Protein AF-0000000068964255 (afdb_homodimer)

Foldseek 3Di:
DAPDPVVLVVLLQVLLVVLLVQCVVVVPLSLLVLLLVLLVLLCCVLVPVLVVVVVDPVDDDLNSLVVNLHVVLSNLSSSNSSLVNSVVVVVPDDDDDDQDPLNVLSVVLVVLSCCCNPPLSVLSVLVSLVVNLVVCVVVVDDDDPVRVVVSVVSVPDDRDDDDVVNVVSVVSNSVSSVSSSVSSNVSSPDDPD/DAPDPVVLVVLLQVLLVVLLVQCVVVVPLSLLVLLLVLLVLLCCVLVPVLVVVVVDPVDDDLNSLVVNLHVVLSNLSSSNSSLVNSVVVVVVDDDDDDQDPLNVLSVVLVVLSCCCNPPLSVLSVLVSLVVNLVVCVVVVDDDDPVRVVVSVVSVPDDRDDDDVVNVVSVVSNSVSSVSSSVSSNVSSPDDPD

Sequence (386 aa):
MALDVKTQLVIVSAWGGLSGLLLAILSKSALRHLACIWAGMIASISLLEAWVKFRAPFVRRHVAFDVGRFVFEALNRAECGVCASMWAYRAFLPRHGSVSTADTILACVTAVLLYQALLGGPVLQQRAEQIIAEELKSAQTALTAPESKALQAIQSRRPMPGPTSCRVHHGAYVVGELLKIALLVAYASGKSDMALDVKTQLVIVSAWGGLSGLLLAILSKSALRHLACIWAGMIASISLLEAWVKFRAPFVRRHVAFDVGRFVFEALNRAECGVCASMWAYRAFLPRHGSVSTADTILACVTAVLLYQALLGGPVLQQRAEQIIAEELKSAQTALTAPESKALQAIQSRRPMPGPTSCRVHHGAYVVGELLKIALLVAYASGKSD

Radius of gyration: 21.73 Å; Cα contacts (8 Å, |Δi|>4): 446; chains: 2; bounding box: 54×62×45 Å

Nearest PDB structures (foldseek):
  6rz4-assembly1_A  TM=4.093E-01  e=4.013E+00  Homo sapiens
  1xwm-assembly1_A-2  TM=2.611E-01  e=1.630E+00  Geobacillus stearothermophilus
  4o79-assembly1_A  TM=3.499E-01  e=4.412E+00  Arabidopsis thaliana
  6rz4-assembly1_A  TM=3.941E-01  e=5.313E+00  Homo sapiens
  4o79-assembly1_A  TM=3.499E-01  e=3.635E+00  Arabidopsis thaliana

Solvent-accessible surface area (backbone atoms only — not comparable to full-atom v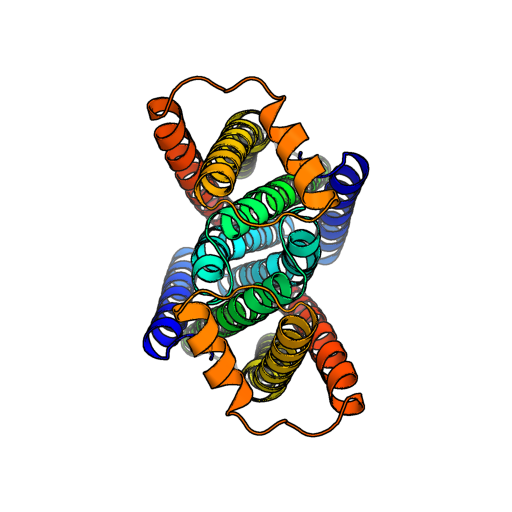alues): 20428 Å² total; per-residue (Å²): 133,74,79,52,68,70,58,45,52,49,39,21,49,50,36,17,49,54,41,44,52,47,41,66,70,33,62,76,64,22,69,32,40,50,29,21,19,52,30,15,28,48,45,40,43,69,73,40,41,64,64,42,41,70,68,24,74,72,51,49,70,49,39,47,43,43,30,44,50,45,38,53,50,51,49,48,33,30,49,50,12,38,50,51,30,51,52,55,54,54,68,73,47,86,76,82,80,71,88,44,71,60,54,52,44,53,51,50,44,49,50,51,49,48,43,35,65,71,46,45,44,55,54,52,43,52,50,42,47,49,52,30,54,53,47,51,64,72,61,70,62,91,67,52,70,69,37,47,53,50,50,51,56,50,67,71,46,82,81,73,82,69,70,74,60,48,59,53,44,53,50,50,47,52,50,45,54,54,47,40,37,52,43,24,51,50,49,42,54,50,76,83,124,132,74,79,53,67,71,59,45,50,50,39,21,49,50,35,18,48,53,42,43,52,47,41,66,70,34,64,75,64,23,69,31,39,49,30,21,19,51,31,15,28,49,44,39,42,69,72,40,43,64,63,40,41,70,68,24,76,71,50,49,70,50,38,47,44,43,30,43,49,44,38,52,50,50,48,48,34,30,47,50,12,38,52,50,30,51,52,56,55,55,70,71,46,87,77,80,79,72,86,46,73,61,54,52,42,53,50,50,43,48,51,50,50,48,45,36,63,71,46,47,43,55,53,52,45,52,49,44,46,50,52,29,53,53,48,52,63,70,61,70,62,90,66,53,72,69,36,47,52,52,50,50,56,49,67,72,49,81,82,73,83,66,70,72,60,46,59,53,44,51,49,49,46,53,50,45,53,53,46,39,36,52,44,25,52,48,50,42,54,50,77,83,123

Organism: Plasmodiophora brassicae (NCBI:txid37360)

pLDDT: mean 90.5, std 10.87, range [39.75, 98.88]

Secondary structure (DSSP, 8-state):
----HHHHHHHHHHHHHHHHHHHHHH-TTHHHHHHHHHHHHHHHIIIIIHHHGGG-TT--HHHHHHHHHHHHHHHHHHHHHHHHHHHHHHHHS---SSPPHHHHHHHHHHHHHHHIIIIIHHHHHHHHHHHHHHHHHHHT----HHHHHHHHHHHTSPPPSPTHHHHHHHHHHHHHHHHHHHHHHHHHHS---/----HHHHHHHHHHHHHHHHHHHHHH-TTHHHHHHHHHHHHHHHIIIIIHHHGGG-TT--HHHHHHHHHHHHHHHHHHHHHHHHHHHHHHHHS---SSPPHHHHHHHHHHHHHHHIIIIIHHHHHHHHHHHHHHHHHHHT----HHHHHHHHHHHTSPPPSPHHHHHHHHHHHHHHHHHHHHHHHHHHHS---

Structure (mmCIF, N/CA/C/O backbone):
data_AF-0000000068964255-model_v1
#
loop_
_entity.id
_entity.type
_entity.pdbx_description
1 polymer 'DUF4149 domain-containing protein'
#
loop_
_atom_site.group_PDB
_atom_site.id
_atom_site.type_symbol
_atom_site.label_atom_id
_atom_site.label_alt_id
_atom_site.label_comp_id
_atom_site.label_asym_id
_atom_site.label_entity_id
_atom_site.label_seq_id
_atom_site.pdbx_PDB_ins_code
_atom_site.Cartn_x
_atom_site.Cartn_y
_atom_site.Cartn_z
_atom_site.occupancy
_atom_site.B_iso_or_equiv
_atom_site.auth_seq_id
_atom_site.auth_comp_id
_atom_site.auth_asym_id
_atom_site.auth_atom_id
_atom_site.pdbx_PDB_model_num
ATOM 1 N N . MET A 1 1 ? -13.062 -17.594 -0.414 1 67.38 1 MET A N 1
ATOM 2 C CA . MET A 1 1 ? -12.672 -17.516 0.99 1 67.38 1 MET A CA 1
ATOM 3 C C . MET A 1 1 ? -11.992 -16.172 1.289 1 67.38 1 MET A C 1
ATOM 5 O O . MET A 1 1 ? -11.141 -15.727 0.523 1 67.38 1 MET A O 1
ATOM 9 N N . ALA A 1 2 ? -12.594 -15.422 2.119 1 76.88 2 ALA A N 1
ATOM 10 C CA . ALA A 1 2 ? -12.117 -14.164 2.688 1 76.88 2 ALA A CA 1
ATOM 11 C C . ALA A 1 2 ? -11.125 -14.414 3.818 1 76.88 2 ALA A C 1
ATOM 13 O O . ALA A 1 2 ? -10.859 -15.57 4.176 1 76.88 2 ALA A O 1
ATOM 14 N N . LEU A 1 3 ? -10.312 -13.344 4.203 1 88.19 3 LEU A N 1
ATOM 15 C CA . LEU A 1 3 ? -9.547 -13.438 5.441 1 88.19 3 LEU A CA 1
ATOM 16 C C . LEU A 1 3 ? -10.414 -13.969 6.578 1 88.19 3 LEU A C 1
ATOM 18 O O . LEU A 1 3 ? -11.586 -13.617 6.684 1 88.19 3 LEU A O 1
ATOM 22 N N . ASP A 1 4 ? -9.812 -14.883 7.352 1 91 4 ASP A N 1
ATOM 23 C CA . ASP A 1 4 ? -10.578 -15.406 8.477 1 91 4 ASP A CA 1
ATOM 24 C C . ASP A 1 4 ? -10.961 -14.289 9.445 1 91 4 ASP A C 1
ATOM 26 O O . ASP A 1 4 ? -10.266 -13.281 9.539 1 91 4 ASP A O 1
ATOM 30 N N . VAL A 1 5 ? -12.039 -14.523 10.188 1 91.69 5 VAL A N 1
ATOM 31 C CA . VAL A 1 5 ? -12.633 -13.5 11.039 1 91.69 5 VAL A CA 1
ATOM 32 C C . VAL A 1 5 ? -11.617 -13.039 12.078 1 91.69 5 VAL A C 1
ATOM 34 O O . VAL A 1 5 ? -11.547 -11.852 12.406 1 91.69 5 VAL A O 1
ATOM 37 N N . LYS A 1 6 ? -10.898 -13.984 12.648 1 94.06 6 LYS A N 1
ATOM 38 C CA . LYS A 1 6 ? -9.883 -13.625 13.641 1 94.06 6 LYS A CA 1
ATOM 39 C C . LYS A 1 6 ? -8.852 -12.664 13.055 1 94.06 6 LYS A C 1
ATOM 41 O O . LYS A 1 6 ? -8.508 -11.656 13.68 1 94.06 6 LYS A O 1
ATOM 46 N N . THR A 1 7 ? -8.352 -12.875 11.852 1 94.12 7 THR A N 1
ATOM 47 C CA . THR A 1 7 ? -7.379 -12.023 11.18 1 94.12 7 THR A CA 1
ATOM 48 C C . THR A 1 7 ? -7.977 -10.656 10.883 1 94.12 7 THR A C 1
ATOM 50 O O . THR A 1 7 ? -7.305 -9.633 11.031 1 94.12 7 THR A O 1
ATOM 53 N N . GLN A 1 8 ? -9.195 -10.641 10.5 1 95.25 8 GLN A N 1
ATOM 54 C CA . GLN A 1 8 ? -9.867 -9.375 10.219 1 95.25 8 GLN A CA 1
ATOM 55 C C . GLN A 1 8 ? -9.922 -8.492 11.461 1 95.25 8 GLN A C 1
ATOM 57 O O . GLN A 1 8 ? -9.625 -7.301 11.391 1 95.25 8 GLN A O 1
ATOM 62 N N . LEU A 1 9 ? -10.297 -9.133 12.539 1 95.44 9 LEU A N 1
ATOM 63 C CA . LEU A 1 9 ? -10.414 -8.391 13.789 1 95.44 9 LEU A CA 1
ATOM 64 C C . LEU A 1 9 ? -9.047 -7.895 14.258 1 95.44 9 LEU A C 1
ATOM 66 O O . LEU A 1 9 ? -8.938 -6.793 14.805 1 95.44 9 LEU A O 1
ATOM 70 N N . VAL A 1 10 ? -8.031 -8.68 14.031 1 96.12 10 VAL A N 1
ATOM 71 C CA . VAL A 1 10 ? -6.676 -8.281 14.391 1 96.12 10 VAL A CA 1
ATOM 72 C C . VAL A 1 10 ? -6.258 -7.062 13.57 1 96.12 10 VAL A C 1
ATOM 74 O O . VAL A 1 10 ? -5.672 -6.117 14.094 1 96.12 10 VAL A O 1
ATOM 77 N N . ILE A 1 11 ? -6.602 -7.043 12.297 1 97.69 11 ILE A N 1
ATOM 78 C CA . ILE A 1 11 ? -6.223 -5.934 11.43 1 97.69 11 ILE A CA 1
ATOM 79 C C . ILE A 1 11 ? -6.965 -4.668 11.859 1 97.69 11 ILE A C 1
ATOM 81 O O . ILE A 1 11 ? -6.355 -3.609 12.023 1 97.69 11 ILE A O 1
ATOM 85 N N . VAL A 1 12 ? -8.25 -4.809 12.109 1 97.75 12 VAL A N 1
ATOM 86 C CA . VAL A 1 12 ? -9.047 -3.652 12.516 1 97.75 12 VAL A CA 1
ATOM 87 C C . VAL A 1 12 ? -8.508 -3.092 13.828 1 97.75 12 VAL A C 1
ATOM 89 O O . VAL A 1 12 ? -8.289 -1.884 13.953 1 97.75 12 VAL A O 1
ATOM 92 N N . SER A 1 13 ? -8.211 -3.971 14.766 1 97.81 13 SER A N 1
ATOM 93 C CA . SER A 1 13 ? -7.773 -3.539 16.094 1 97.81 13 SER A CA 1
ATOM 94 C C . SER A 1 13 ? -6.359 -2.971 16.047 1 97.81 13 SER A C 1
ATOM 96 O O . SER A 1 13 ? -6.066 -1.972 16.703 1 97.81 13 SER A O 1
ATOM 98 N N . ALA A 1 14 ? -5.504 -3.555 15.289 1 97.94 14 ALA A N 1
ATOM 99 C CA . ALA A 1 14 ? -4.121 -3.092 15.195 1 97.94 14 ALA A CA 1
ATOM 100 C C . ALA A 1 14 ? -4.051 -1.705 14.562 1 97.94 14 ALA A C 1
ATOM 102 O O . ALA A 1 14 ? -3.367 -0.816 15.078 1 97.94 14 ALA A O 1
ATOM 103 N N . TRP A 1 15 ? -4.77 -1.53 13.523 1 98.25 15 TRP A N 1
ATOM 104 C CA . TRP A 1 15 ? -4.707 -0.258 12.805 1 98.25 15 TRP A CA 1
ATOM 105 C C . TRP A 1 15 ? -5.516 0.812 13.531 1 98.25 15 TRP A C 1
ATOM 107 O O . TRP A 1 15 ? -5.176 1.995 13.484 1 98.25 15 TRP A O 1
ATOM 117 N N . GLY A 1 16 ? -6.621 0.366 14.227 1 98.06 16 GLY A N 1
ATOM 118 C CA . GLY A 1 16 ? -7.289 1.288 15.133 1 98.06 16 GLY A CA 1
ATOM 119 C C . GLY A 1 16 ? -6.414 1.728 16.297 1 98.06 16 GLY A C 1
ATOM 120 O O . GLY A 1 16 ? -6.355 2.914 16.625 1 98.06 16 GLY A O 1
ATOM 121 N N . GLY A 1 17 ? -5.723 0.787 16.891 1 97.19 17 GLY A N 1
ATOM 122 C CA . GLY A 1 17 ? -4.828 1.083 18 1 97.19 17 GLY A CA 1
ATOM 123 C C . GLY A 1 17 ? -3.652 1.959 17.594 1 97.19 17 GLY A C 1
ATOM 124 O O . GLY A 1 17 ? -3.328 2.922 18.297 1 97.19 17 GLY A O 1
ATOM 125 N N . LEU A 1 18 ? -3.01 1.622 16.469 1 96.88 18 LEU A N 1
ATOM 126 C CA . LEU A 1 18 ? -1.908 2.43 15.961 1 96.88 18 LEU A CA 1
ATOM 127 C C . LEU A 1 18 ? -2.367 3.854 15.664 1 96.88 18 LEU A C 1
ATOM 129 O O . LEU A 1 18 ? -1.665 4.816 15.984 1 96.88 18 LEU A O 1
ATOM 133 N N . SER A 1 19 ? -3.531 3.963 15.086 1 97.44 19 SER A N 1
ATOM 134 C CA . SER A 1 19 ? -4.098 5.273 14.789 1 97.44 19 SER A CA 1
ATOM 135 C C . SER A 1 19 ? -4.402 6.047 16.062 1 97.44 19 SER A C 1
ATOM 137 O O . SER A 1 19 ? -4.145 7.25 16.156 1 97.44 19 SER A O 1
ATOM 139 N N . GLY A 1 20 ? -4.969 5.312 17.047 1 95.31 20 GLY A N 1
ATOM 140 C CA . GLY A 1 20 ? -5.203 5.941 18.344 1 95.31 20 GLY A CA 1
ATOM 141 C C . GLY A 1 20 ? -3.934 6.453 19 1 95.31 20 GLY A C 1
ATOM 142 O O . GLY A 1 20 ? -3.912 7.559 19.547 1 95.31 20 GLY A O 1
ATOM 143 N N . LEU A 1 21 ? -2.887 5.691 18.922 1 94.25 21 LEU A N 1
ATOM 144 C CA . LEU A 1 21 ? -1.593 6.102 19.469 1 94.25 21 LEU A CA 1
ATOM 145 C C . LEU A 1 21 ? -1.071 7.34 18.75 1 94.25 21 LEU A C 1
ATOM 147 O O . LEU A 1 21 ? -0.553 8.258 19.375 1 94.25 21 LEU A O 1
ATOM 151 N N . LEU A 1 22 ? -1.236 7.363 17.453 1 94.62 22 LEU A N 1
ATOM 152 C CA . LEU A 1 22 ? -0.788 8.5 16.656 1 94.62 22 LEU A CA 1
ATOM 153 C C . LEU A 1 22 ? -1.572 9.758 17 1 94.62 22 LEU A C 1
ATOM 155 O O . LEU A 1 22 ? -0.999 10.844 17.094 1 94.62 22 LEU A O 1
ATOM 159 N N . LEU A 1 23 ? -2.854 9.555 17.188 1 93.56 23 LEU A N 1
ATOM 160 C CA . LEU A 1 23 ? -3.688 10.695 17.547 1 93.56 23 LEU A CA 1
ATOM 161 C C . LEU A 1 23 ? -3.275 11.25 18.906 1 93.56 23 LEU A C 1
ATOM 163 O O . LEU A 1 23 ? -3.289 12.469 19.109 1 93.56 23 LEU A O 1
ATOM 167 N N . ALA A 1 24 ? -2.828 10.43 19.781 1 87.94 24 ALA A N 1
ATOM 168 C CA . ALA A 1 24 ? -2.404 10.852 21.109 1 87.94 24 ALA A CA 1
ATOM 169 C C . ALA A 1 24 ? -1.069 11.586 21.062 1 87.94 24 ALA A C 1
ATOM 171 O O . ALA A 1 24 ? -0.848 12.539 21.812 1 87.94 24 ALA A O 1
ATOM 172 N N . ILE A 1 25 ? -0.217 11.258 20.156 1 85.44 25 ILE A N 1
ATOM 173 C CA . ILE A 1 25 ? 1.127 11.82 20.078 1 85.44 25 ILE A CA 1
ATOM 174 C C . ILE A 1 25 ? 1.1 13.117 19.281 1 85.44 25 ILE A C 1
ATOM 176 O O . ILE A 1 25 ? 1.821 14.062 19.594 1 85.44 25 ILE A O 1
ATOM 180 N N . LEU A 1 26 ? 0.387 13.242 18.172 1 81.31 26 LEU A N 1
ATOM 181 C CA . LEU A 1 26 ? 0.382 14.375 17.266 1 81.31 26 LEU A CA 1
ATOM 182 C C . LEU A 1 26 ? -0.487 15.508 17.812 1 81.31 26 LEU A C 1
ATOM 184 O O . LEU A 1 26 ? -0.275 16.672 17.484 1 81.31 26 LEU A O 1
ATOM 188 N N . SER A 1 27 ? -1.224 15.484 18.859 1 70.06 27 SER A N 1
ATOM 189 C CA . SER A 1 27 ? -2.186 16.297 19.578 1 70.06 27 SER A CA 1
ATOM 190 C C . SER A 1 27 ? -2.67 17.484 18.734 1 70.06 27 SER A C 1
ATOM 192 O O . SER A 1 27 ? -3.873 17.641 18.516 1 70.06 27 SER A O 1
ATOM 194 N N . LYS A 1 28 ? -1.667 18.406 18.141 1 77 28 LYS A N 1
ATOM 195 C CA . LYS A 1 28 ? -2.094 19.516 17.297 1 77 28 LYS A CA 1
ATOM 196 C C . LYS A 1 28 ? -2.352 19.031 15.867 1 77 28 LYS A C 1
ATOM 198 O O . LYS A 1 28 ? -1.49 18.391 15.25 1 77 28 LYS A O 1
ATOM 203 N N . SER A 1 29 ? -3.482 19.125 15.266 1 87.75 29 SER A N 1
ATOM 204 C CA . SER A 1 29 ? -3.855 18.797 13.898 1 87.75 29 SER A CA 1
ATOM 205 C C . SER A 1 29 ? -3.848 17.281 13.672 1 87.75 29 SER A C 1
ATOM 207 O O . SER A 1 29 ? -3.574 16.828 12.562 1 87.75 29 SER A O 1
ATOM 209 N N . ALA A 1 30 ? -4 16.516 14.758 1 92.19 30 ALA A N 1
ATOM 210 C CA . ALA A 1 30 ? -3.852 15.055 14.742 1 92.19 30 ALA A CA 1
ATOM 211 C C . ALA A 1 30 ? -4.793 14.422 13.719 1 92.19 30 ALA A C 1
ATOM 213 O O . ALA A 1 30 ? -4.395 13.531 12.969 1 92.19 30 ALA A O 1
ATOM 214 N N . LEU A 1 31 ? -6.02 14.906 13.672 1 94.94 31 LEU A N 1
ATOM 215 C CA . LEU A 1 31 ? -6.996 14.32 12.766 1 94.94 31 LEU A CA 1
ATOM 216 C C . LEU A 1 31 ? -6.613 14.594 11.312 1 94.94 31 LEU A C 1
ATOM 218 O O . LEU A 1 31 ? -6.801 13.734 10.445 1 94.94 31 LEU A O 1
ATOM 222 N N . ARG A 1 32 ? -6.059 15.734 11.047 1 94.69 32 ARG A N 1
ATOM 223 C CA . ARG A 1 32 ? -5.625 16.062 9.695 1 94.69 32 ARG A CA 1
ATOM 224 C C . ARG A 1 32 ? -4.441 15.203 9.266 1 94.69 32 ARG A C 1
ATOM 226 O O . ARG A 1 32 ? -4.379 14.75 8.125 1 94.69 32 ARG A O 1
ATOM 233 N N . HIS A 1 33 ? -3.555 15 10.188 1 95.25 33 HIS A N 1
ATOM 234 C CA . HIS A 1 33 ? -2.412 14.133 9.906 1 95.25 33 HIS A CA 1
ATOM 235 C C . HIS A 1 33 ? -2.855 12.703 9.648 1 95.25 33 HIS A C 1
ATOM 237 O O . HIS A 1 33 ? -2.375 12.062 8.711 1 95.25 33 HIS A O 1
ATOM 243 N N . LEU A 1 34 ? -3.758 12.203 10.422 1 97.62 34 LEU A N 1
ATOM 244 C CA . LEU A 1 34 ? -4.234 10.836 10.242 1 97.62 34 LEU A CA 1
ATOM 245 C C . LEU A 1 34 ? -4.984 10.695 8.922 1 97.62 34 LEU A C 1
ATOM 247 O O . LEU A 1 34 ? -4.895 9.656 8.258 1 97.62 34 LEU A O 1
ATOM 251 N N . ALA A 1 35 ? -5.738 11.719 8.555 1 97.62 35 ALA A N 1
ATOM 252 C CA . ALA A 1 35 ? -6.402 11.719 7.254 1 97.62 35 ALA A CA 1
ATOM 253 C C . ALA A 1 35 ? -5.391 11.578 6.117 1 97.62 35 ALA A C 1
ATOM 255 O O . ALA A 1 35 ? -5.629 10.852 5.148 1 97.62 35 ALA A O 1
ATOM 256 N N . CYS A 1 36 ? -4.293 12.258 6.234 1 97.31 36 CYS A N 1
ATOM 257 C CA . CYS A 1 36 ? -3.25 12.18 5.215 1 97.31 36 CYS A CA 1
ATOM 258 C C . CYS A 1 36 ? -2.607 10.797 5.195 1 97.31 36 CYS A C 1
ATOM 260 O O . CYS A 1 36 ? -2.316 10.258 4.125 1 97.31 36 CYS A O 1
ATOM 262 N N . ILE A 1 37 ? -2.377 10.219 6.34 1 98.56 37 ILE A N 1
ATOM 263 C CA . ILE A 1 37 ? -1.836 8.867 6.418 1 98.56 37 ILE A CA 1
ATOM 264 C C . ILE A 1 37 ? -2.793 7.887 5.742 1 98.56 37 ILE A C 1
ATOM 266 O O . ILE A 1 37 ? -2.367 7.043 4.949 1 98.56 37 ILE A O 1
ATOM 270 N N . TRP A 1 38 ? -4.059 8.055 6.074 1 98.88 38 TRP A N 1
ATOM 271 C CA . TRP A 1 38 ? -5.098 7.227 5.465 1 98.88 38 TRP A CA 1
ATOM 272 C C . TRP A 1 38 ? -5.086 7.371 3.945 1 98.88 38 TRP A C 1
ATOM 274 O O . TRP A 1 38 ? -5.148 6.375 3.223 1 98.88 38 TRP A O 1
ATOM 284 N N . ALA A 1 39 ? -4.973 8.57 3.416 1 98.75 39 ALA A N 1
ATOM 285 C CA . ALA A 1 39 ? -4.902 8.805 1.978 1 98.75 39 ALA A CA 1
ATOM 286 C C . ALA A 1 39 ? -3.695 8.102 1.362 1 98.75 39 ALA A C 1
ATOM 288 O O . ALA A 1 39 ? -3.789 7.539 0.27 1 98.75 39 ALA A O 1
ATOM 289 N N . GLY A 1 40 ? -2.568 8.156 2.066 1 98.81 40 GLY A N 1
ATOM 290 C CA . GLY A 1 40 ? -1.377 7.473 1.587 1 98.81 40 GLY A CA 1
ATOM 291 C C . GLY A 1 40 ? -1.544 5.965 1.511 1 98.81 40 GLY A C 1
ATOM 292 O O . GLY A 1 40 ? -1.025 5.324 0.595 1 98.81 40 GLY A O 1
ATOM 293 N N . MET A 1 41 ? -2.246 5.406 2.492 1 98.88 41 MET A N 1
ATOM 294 C CA . MET A 1 41 ? -2.52 3.973 2.49 1 98.88 41 MET A CA 1
ATOM 295 C C . MET A 1 41 ? -3.295 3.568 1.241 1 98.88 41 MET A C 1
ATOM 297 O O . MET A 1 41 ? -2.922 2.613 0.557 1 98.88 41 MET A O 1
ATOM 301 N N . ILE A 1 42 ? -4.309 4.375 0.956 1 98.88 42 ILE A N 1
ATOM 302 C CA . ILE A 1 42 ? -5.152 4.078 -0.198 1 98.88 42 ILE A CA 1
ATOM 303 C C . ILE A 1 42 ? -4.34 4.23 -1.482 1 98.88 42 ILE A C 1
ATOM 305 O O . ILE A 1 42 ? -4.363 3.348 -2.346 1 98.88 42 ILE A O 1
ATOM 309 N N . ALA A 1 43 ? -3.609 5.289 -1.606 1 98.69 43 ALA A N 1
ATOM 310 C CA . ALA A 1 43 ? -2.881 5.602 -2.832 1 98.69 43 ALA A CA 1
ATOM 311 C C . ALA A 1 43 ? -1.837 4.527 -3.137 1 98.69 43 ALA A C 1
ATOM 313 O O . ALA A 1 43 ? -1.687 4.105 -4.285 1 98.69 43 ALA A O 1
ATOM 314 N N . SER A 1 44 ? -1.116 4.066 -2.119 1 98.62 44 SER A N 1
ATOM 315 C CA . SER A 1 44 ? -0.017 3.139 -2.359 1 98.62 44 SER A CA 1
ATOM 316 C C . SER A 1 44 ? -0.534 1.754 -2.732 1 98.62 44 SER A C 1
ATOM 318 O O . SER A 1 44 ? 0.136 1.008 -3.451 1 98.62 44 SER A O 1
ATOM 320 N N . ILE A 1 45 ? -1.701 1.412 -2.232 1 98.56 45 ILE A N 1
ATOM 321 C CA . ILE A 1 45 ? -2.262 0.113 -2.588 1 98.56 45 ILE A CA 1
ATOM 322 C C . ILE A 1 45 ? -3.035 0.226 -3.9 1 98.56 45 ILE A C 1
ATOM 324 O O . ILE A 1 45 ? -2.713 -0.453 -4.879 1 98.56 45 ILE A O 1
ATOM 328 N N . SER A 1 46 ? -3.939 1.182 -4.043 1 98.12 46 SER A N 1
ATOM 329 C CA . SER A 1 46 ? -4.867 1.264 -5.164 1 98.12 46 SER A CA 1
ATOM 330 C C . SER A 1 46 ? -4.188 1.853 -6.398 1 98.12 46 SER A C 1
ATOM 332 O O . SER A 1 46 ? -4.562 1.534 -7.531 1 98.12 46 SER A O 1
ATOM 334 N N .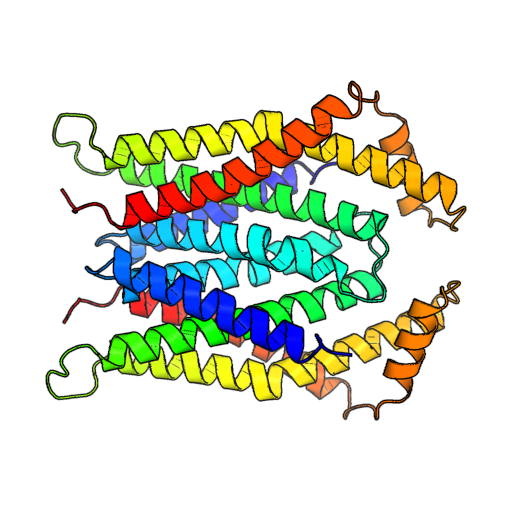 LEU A 1 47 ? -3.191 2.705 -6.215 1 97.81 47 LEU A N 1
ATOM 335 C CA . LEU A 1 47 ? -2.607 3.387 -7.367 1 97.81 47 LEU A CA 1
ATOM 336 C C . LEU A 1 47 ? -1.211 2.852 -7.664 1 97.81 47 LEU A C 1
ATOM 338 O O . LEU A 1 47 ? -0.585 3.252 -8.648 1 97.81 47 LEU A O 1
ATOM 342 N N . LEU A 1 48 ? -0.674 2.039 -6.867 1 98.12 48 LEU A N 1
ATOM 343 C CA . LEU A 1 48 ? 0.68 1.549 -7.098 1 98.12 48 LEU A CA 1
ATOM 344 C C . LEU A 1 48 ? 0.715 0.024 -7.086 1 98.12 48 LEU A C 1
ATOM 346 O O . LEU A 1 48 ? 0.863 -0.605 -8.133 1 98.12 48 LEU A O 1
ATOM 350 N N . GLU A 1 49 ? 0.422 -0.586 -5.922 1 98.31 49 GLU A N 1
ATOM 351 C CA . GLU A 1 49 ? 0.488 -2.035 -5.766 1 98.31 49 GLU A CA 1
ATOM 352 C C . GLU A 1 49 ? -0.443 -2.738 -6.75 1 98.31 49 GLU A C 1
ATOM 354 O O . GLU A 1 49 ? -0.079 -3.764 -7.332 1 98.31 49 GLU A O 1
ATOM 359 N N . ALA A 1 50 ? -1.597 -2.193 -7.047 1 97.31 50 ALA A N 1
ATOM 360 C CA . ALA A 1 50 ? -2.674 -2.834 -7.793 1 97.31 50 ALA A CA 1
ATOM 361 C C . ALA A 1 50 ? -2.232 -3.164 -9.219 1 97.31 50 ALA A C 1
ATOM 363 O O . ALA A 1 50 ? -2.617 -4.199 -9.766 1 97.31 50 ALA A O 1
ATOM 364 N N . TRP A 1 51 ? -1.454 -2.287 -9.805 1 95.69 51 TRP A N 1
ATOM 365 C CA . TRP A 1 51 ? -1.061 -2.602 -11.172 1 95.69 51 TRP A CA 1
ATOM 366 C C . TRP A 1 51 ? 0.354 -3.17 -11.211 1 95.69 51 TRP A C 1
ATOM 368 O O . TRP A 1 51 ? 0.688 -3.955 -12.102 1 95.69 51 TRP A O 1
ATOM 378 N N . VAL A 1 52 ? 1.192 -2.963 -10.234 1 97.31 52 VAL A N 1
ATOM 379 C CA . VAL A 1 52 ? 2.594 -3.373 -10.242 1 97.31 52 VAL A CA 1
ATOM 380 C C . VAL A 1 52 ? 2.691 -4.887 -10.07 1 97.31 52 VAL A C 1
ATOM 382 O O . VAL A 1 52 ? 3.574 -5.527 -10.641 1 97.31 52 VAL A O 1
ATOM 385 N N . LYS A 1 53 ? 1.852 -5.465 -9.273 1 95.69 53 LYS A N 1
ATOM 386 C CA . LYS A 1 53 ? 1.927 -6.902 -9.008 1 95.69 53 LYS A CA 1
ATOM 387 C C . LYS A 1 53 ? 1.765 -7.703 -10.297 1 95.69 53 LYS A C 1
ATOM 389 O O . LYS A 1 53 ? 2.219 -8.844 -10.391 1 95.69 53 LYS A O 1
ATOM 394 N N . PHE A 1 54 ? 1.1 -7.129 -11.344 1 95.38 54 PHE A N 1
ATOM 395 C CA . PHE A 1 54 ? 0.891 -7.812 -12.617 1 95.38 54 PHE A CA 1
ATOM 396 C C . PHE A 1 54 ? 2.152 -7.762 -13.469 1 95.38 54 PHE A C 1
ATOM 398 O O . PHE A 1 54 ? 2.236 -8.438 -14.5 1 95.38 54 PHE A O 1
ATOM 405 N N . ARG A 1 55 ? 3.158 -7.051 -13.039 1 94.38 55 ARG A N 1
ATOM 406 C CA . ARG A 1 55 ? 4.387 -6.91 -13.812 1 94.38 55 ARG A CA 1
ATOM 407 C C . ARG A 1 55 ? 5.402 -7.977 -13.422 1 94.38 55 ARG A C 1
ATOM 409 O O . ARG A 1 55 ? 6.426 -8.141 -14.094 1 94.38 55 ARG A O 1
ATOM 416 N N . ALA A 1 56 ? 5.16 -8.719 -12.359 1 95.12 56 ALA A N 1
ATOM 417 C CA . ALA A 1 56 ? 6.059 -9.797 -11.938 1 95.12 56 ALA A CA 1
ATOM 418 C C . ALA A 1 56 ? 5.996 -10.977 -12.906 1 95.12 56 ALA A C 1
ATOM 420 O O . ALA A 1 56 ? 4.914 -11.484 -13.211 1 95.12 56 ALA A O 1
ATOM 421 N N . PRO A 1 57 ? 7.086 -11.469 -13.383 1 94.75 57 PRO A N 1
ATOM 422 C CA . PRO A 1 57 ? 7.102 -12.414 -14.5 1 94.75 57 PRO A CA 1
ATOM 423 C C . PRO A 1 57 ? 6.559 -13.789 -14.117 1 94.75 57 PRO A C 1
ATOM 425 O O . PRO A 1 57 ? 6.141 -14.555 -14.992 1 94.75 57 PRO A O 1
ATOM 428 N N . PHE A 1 58 ? 6.555 -14.125 -12.867 1 94.12 58 PHE A N 1
ATOM 429 C CA . PHE A 1 58 ? 6.141 -15.469 -12.484 1 94.12 58 PHE A CA 1
ATOM 430 C C . PHE A 1 58 ? 4.715 -15.461 -11.945 1 94.12 58 PHE A C 1
ATOM 432 O O . PHE A 1 58 ? 4.23 -16.484 -11.438 1 94.12 58 PHE A O 1
ATOM 439 N N . VAL A 1 59 ? 4.078 -14.359 -12.016 1 94 59 VAL A N 1
ATOM 440 C CA . VAL A 1 59 ? 2.721 -14.25 -11.5 1 94 59 VAL A CA 1
ATOM 441 C C . VAL A 1 59 ? 1.717 -14.477 -12.625 1 94 59 VAL A C 1
ATOM 443 O O . VAL A 1 59 ? 1.672 -13.711 -13.586 1 94 59 VAL A O 1
ATOM 446 N N . ARG A 1 60 ? 0.932 -15.461 -12.469 1 92.38 60 ARG A N 1
ATOM 447 C CA . ARG A 1 60 ? -0.165 -15.695 -13.406 1 92.38 60 ARG A CA 1
ATOM 448 C C . ARG A 1 60 ? -1.387 -14.859 -13.039 1 92.38 60 ARG A C 1
ATOM 450 O O . ARG A 1 60 ? -1.535 -14.438 -11.891 1 92.38 60 ARG A O 1
ATOM 457 N N . ARG A 1 61 ? -2.225 -14.742 -13.969 1 92.88 61 ARG A N 1
ATOM 458 C CA . ARG A 1 61 ? -3.346 -13.82 -13.82 1 92.88 61 ARG A CA 1
ATOM 459 C C . ARG A 1 61 ? -4.242 -14.227 -12.656 1 92.88 61 ARG A C 1
ATOM 461 O O . ARG A 1 61 ? -4.648 -13.383 -11.852 1 92.88 61 ARG A O 1
ATOM 468 N N . HIS A 1 62 ? -4.605 -15.484 -12.516 1 93.25 62 HIS A N 1
ATOM 469 C CA . HIS A 1 62 ? -5.504 -15.906 -11.445 1 93.25 62 HIS A CA 1
ATOM 470 C C . HIS A 1 62 ? -4.867 -15.688 -10.078 1 93.25 62 HIS A C 1
ATOM 472 O O . HIS A 1 62 ? -5.57 -15.414 -9.102 1 93.25 62 HIS A O 1
ATOM 478 N N . VAL A 1 63 ? -3.516 -15.773 -10.047 1 94.69 63 VAL A N 1
ATOM 479 C CA . VAL A 1 63 ? -2.812 -15.562 -8.781 1 94.69 63 VAL A CA 1
ATOM 480 C C . VAL A 1 63 ? -2.814 -14.078 -8.43 1 94.69 63 VAL A C 1
ATOM 482 O O . VAL A 1 63 ? -3 -13.703 -7.27 1 94.69 63 VAL A O 1
ATOM 485 N N . ALA A 1 64 ? -2.617 -13.227 -9.43 1 96.19 64 ALA A N 1
ATOM 486 C CA . ALA A 1 64 ? -2.66 -11.781 -9.203 1 96.19 64 ALA A CA 1
ATOM 487 C C . ALA A 1 64 ? -4.02 -11.359 -8.648 1 96.19 64 ALA A C 1
ATOM 489 O O . ALA A 1 64 ? -4.094 -10.516 -7.75 1 96.19 64 ALA A O 1
ATOM 490 N N . PHE A 1 65 ? -5.027 -11.945 -9.195 1 95.12 65 PHE A N 1
ATOM 491 C CA . PHE A 1 65 ? -6.367 -11.656 -8.695 1 95.12 65 PHE A CA 1
ATOM 492 C C . PHE A 1 65 ? -6.543 -12.18 -7.281 1 95.12 65 PHE A C 1
ATOM 494 O O . PHE A 1 65 ? -7.195 -11.539 -6.449 1 95.12 65 PHE A O 1
ATOM 501 N N . ASP A 1 66 ? -6.008 -13.305 -7.043 1 96.31 66 ASP A N 1
ATOM 502 C CA . ASP A 1 66 ? -6.102 -13.891 -5.711 1 96.31 66 ASP A CA 1
ATOM 503 C C . ASP A 1 66 ? -5.398 -13.016 -4.676 1 96.31 66 ASP A C 1
ATOM 505 O O . ASP A 1 66 ? -5.969 -12.703 -3.629 1 96.31 66 ASP A O 1
ATOM 509 N N . VAL A 1 67 ? -4.223 -12.578 -4.977 1 96.69 67 VAL A N 1
ATOM 510 C CA . VAL A 1 67 ? -3.49 -11.68 -4.09 1 96.69 67 VAL A CA 1
ATOM 511 C C . VAL A 1 67 ? -4.285 -10.398 -3.891 1 96.69 67 VAL A C 1
ATOM 513 O O . VAL A 1 67 ? -4.426 -9.914 -2.764 1 96.69 67 VAL A O 1
ATOM 516 N N . GLY A 1 68 ? -4.84 -9.906 -4.941 1 96.56 68 GLY A N 1
ATOM 517 C CA . GLY A 1 68 ? -5.574 -8.656 -4.898 1 96.56 68 GLY A CA 1
ATOM 518 C C . GLY A 1 68 ? -6.766 -8.695 -3.961 1 96.56 68 GLY A C 1
ATOM 519 O O . GLY A 1 68 ? -6.988 -7.758 -3.189 1 96.56 68 GLY A O 1
ATOM 520 N N . ARG A 1 69 ? -7.496 -9.703 -4.062 1 95.81 69 ARG A N 1
ATOM 521 C CA . ARG A 1 69 ? -8.711 -9.711 -3.252 1 95.81 69 ARG A CA 1
ATOM 522 C C . ARG A 1 69 ? -8.383 -9.758 -1.765 1 95.81 69 ARG A C 1
ATOM 524 O O . ARG A 1 69 ? -9.078 -9.164 -0.946 1 95.81 69 ARG A O 1
ATOM 531 N N . PHE A 1 70 ? -7.301 -10.383 -1.388 1 97.19 70 PHE A N 1
ATOM 532 C CA . PHE A 1 70 ? -6.906 -10.414 0.015 1 97.19 70 PHE A CA 1
ATOM 533 C C . PHE A 1 70 ? -6.324 -9.07 0.448 1 97.19 70 PHE A C 1
ATOM 535 O O . PHE A 1 70 ? -6.625 -8.586 1.54 1 97.19 70 PHE A O 1
ATOM 542 N N . VAL A 1 71 ? -5.52 -8.508 -0.419 1 97.81 71 VAL A N 1
ATOM 543 C CA . VAL A 1 71 ? -4.871 -7.246 -0.086 1 97.81 71 VAL A CA 1
ATOM 544 C C . VAL A 1 71 ? -5.918 -6.145 0.039 1 97.81 71 VAL A C 1
ATOM 546 O O . VAL A 1 71 ? -5.887 -5.352 0.984 1 97.81 71 VAL A O 1
ATOM 549 N N . PHE A 1 72 ? -6.863 -6.102 -0.811 1 97.56 72 PHE A N 1
ATOM 550 C CA . PHE A 1 72 ? -7.875 -5.055 -0.755 1 97.56 72 PHE A CA 1
ATOM 551 C C . PHE A 1 72 ? -8.828 -5.281 0.416 1 97.56 72 PHE A C 1
ATOM 553 O O . PHE A 1 72 ? -9.312 -4.324 1.018 1 97.56 72 PHE A O 1
ATOM 560 N N . GLU A 1 73 ? -9.117 -6.504 0.682 1 97.12 73 GLU A N 1
ATOM 561 C CA . GLU A 1 73 ? -9.898 -6.773 1.882 1 97.12 73 GLU A CA 1
ATOM 562 C C . GLU A 1 73 ? -9.164 -6.309 3.137 1 97.12 73 GLU A C 1
ATOM 564 O O . GLU A 1 73 ? -9.766 -5.688 4.02 1 97.12 73 GLU A O 1
ATOM 569 N N . ALA A 1 74 ? -7.914 -6.641 3.219 1 97.94 74 ALA A N 1
ATOM 570 C CA . ALA A 1 74 ? -7.105 -6.215 4.355 1 97.94 74 ALA A CA 1
ATOM 571 C C . ALA A 1 74 ? -7.059 -4.691 4.457 1 97.94 74 ALA A C 1
ATOM 573 O O . ALA A 1 74 ? -7.152 -4.133 5.555 1 97.94 74 ALA A O 1
ATOM 574 N N . LEU A 1 75 ? -6.922 -4.039 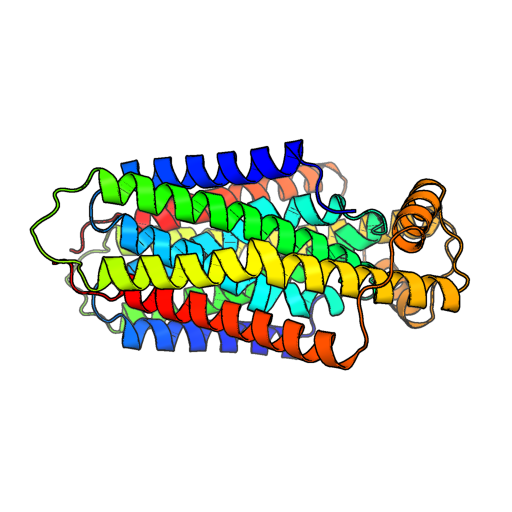3.326 1 98.38 75 LEU A N 1
ATOM 575 C CA . LEU A 1 75 ? -6.93 -2.58 3.33 1 98.38 75 LEU A CA 1
ATOM 576 C C . LEU A 1 75 ? -8.25 -2.045 3.881 1 98.38 75 LEU A C 1
ATOM 578 O O . LEU A 1 75 ? -8.25 -1.139 4.719 1 98.38 75 LEU A O 1
ATOM 582 N N . ASN A 1 76 ? -9.305 -2.637 3.41 1 98 76 ASN A N 1
ATOM 583 C CA . ASN A 1 76 ? -10.617 -2.201 3.879 1 98 76 ASN A CA 1
ATOM 584 C C . ASN A 1 76 ? -10.742 -2.346 5.395 1 98 76 ASN A C 1
ATOM 586 O O . ASN A 1 76 ? -11.266 -1.451 6.062 1 98 76 ASN A O 1
ATOM 590 N N . ARG A 1 77 ? -10.273 -3.404 5.914 1 98.19 77 ARG A N 1
ATOM 591 C CA . ARG A 1 77 ? -10.336 -3.615 7.355 1 98.19 77 ARG A CA 1
ATOM 592 C C . ARG A 1 77 ? -9.438 -2.625 8.094 1 98.19 77 ARG A C 1
ATOM 594 O O . ARG A 1 77 ? -9.82 -2.084 9.133 1 98.19 77 ARG A O 1
ATOM 601 N N . ALA A 1 78 ? -8.25 -2.418 7.586 1 98.69 78 ALA A N 1
ATOM 602 C CA . ALA A 1 78 ? -7.363 -1.415 8.172 1 98.69 78 ALA A CA 1
ATOM 603 C C . ALA A 1 78 ? -8.023 -0.038 8.172 1 98.69 78 ALA A C 1
ATOM 605 O O . ALA A 1 78 ? -7.961 0.684 9.172 1 98.69 78 ALA A O 1
ATOM 606 N N . GLU A 1 79 ? -8.648 0.282 7.047 1 98.88 79 GLU A N 1
ATOM 607 C CA . GLU A 1 79 ? -9.336 1.564 6.926 1 98.88 79 GLU A CA 1
ATOM 608 C C . GLU A 1 79 ? -10.453 1.692 7.965 1 98.88 79 GLU A C 1
ATOM 610 O O . GLU A 1 79 ? -10.688 2.777 8.5 1 98.88 79 GLU A O 1
ATOM 615 N N . CYS A 1 80 ? -11.172 0.625 8.211 1 98.62 80 CYS A N 1
ATOM 616 C CA . CYS A 1 80 ? -12.211 0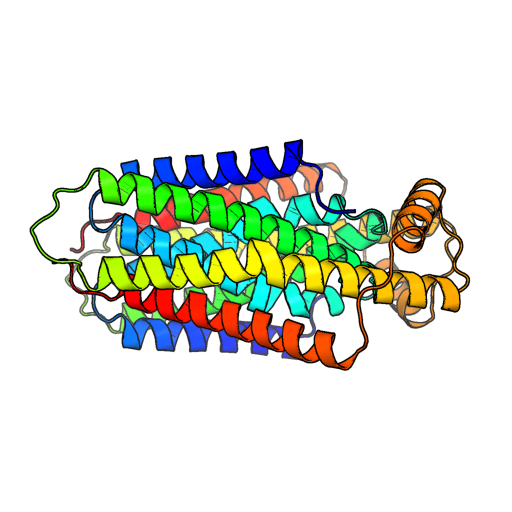.646 9.234 1 98.62 80 CYS A CA 1
ATOM 617 C C . CYS A 1 80 ? -11.633 0.99 10.602 1 98.62 80 CYS A C 1
ATOM 619 O O . CYS A 1 80 ? -12.219 1.762 11.359 1 98.62 80 CYS A O 1
ATOM 621 N N . GLY A 1 81 ? -10.477 0.389 10.922 1 98.69 81 GLY A N 1
ATOM 622 C CA . GLY A 1 81 ? -9.812 0.723 12.18 1 98.69 81 GLY A CA 1
ATOM 623 C C . GLY A 1 81 ? -9.414 2.184 12.266 1 98.69 81 GLY A C 1
ATOM 624 O O . GLY A 1 81 ? -9.641 2.828 13.297 1 98.69 81 GLY A O 1
ATOM 625 N N . VAL A 1 82 ? -8.852 2.695 11.203 1 98.81 82 VAL A N 1
ATOM 626 C CA . VAL A 1 82 ? -8.43 4.09 11.156 1 98.81 82 VAL A CA 1
ATOM 627 C C . VAL A 1 82 ? -9.641 5.008 11.289 1 98.81 82 VAL A C 1
ATOM 629 O O . VAL A 1 82 ? -9.625 5.945 12.094 1 98.81 82 VAL A O 1
ATOM 632 N N . CYS A 1 83 ? -10.672 4.688 10.523 1 98.75 83 CYS A N 1
ATOM 633 C CA . CYS A 1 83 ? -11.898 5.48 10.547 1 98.75 83 CYS A CA 1
ATOM 634 C C . CYS A 1 83 ? -12.516 5.492 11.938 1 98.75 83 CYS A C 1
ATOM 636 O O . CYS A 1 83 ? -12.898 6.551 12.438 1 98.75 83 CYS A O 1
ATOM 638 N N . ALA A 1 84 ? -12.578 4.348 12.547 1 98.44 84 ALA A N 1
ATOM 639 C CA . ALA A 1 84 ? -13.141 4.242 13.891 1 98.44 84 ALA A CA 1
ATOM 640 C C . ALA A 1 84 ? -12.344 5.082 14.891 1 98.44 84 ALA A C 1
ATOM 642 O O . ALA A 1 84 ? -12.922 5.738 15.758 1 98.44 84 ALA A O 1
ATOM 643 N N . SER A 1 85 ? -11.086 5.059 14.773 1 98.06 85 SER A N 1
ATOM 644 C CA . SER A 1 85 ? -10.234 5.832 15.672 1 98.06 85 SER A CA 1
ATOM 645 C C . SER A 1 85 ? -10.453 7.332 15.484 1 98.06 85 SER A C 1
ATOM 647 O O . SER A 1 85 ? -10.438 8.094 16.453 1 98.06 85 SER A O 1
ATOM 649 N N . MET A 1 86 ? -10.617 7.77 14.242 1 97.75 86 MET A N 1
ATOM 650 C CA . MET A 1 86 ? -10.875 9.188 13.977 1 97.75 86 MET A CA 1
ATOM 651 C C . MET A 1 86 ? -12.188 9.625 14.617 1 97.75 86 MET A C 1
ATOM 653 O O . MET A 1 86 ? -12.25 10.68 15.25 1 97.75 86 MET A O 1
ATOM 657 N N . TRP A 1 87 ? -13.188 8.82 14.469 1 97.06 87 TRP A N 1
ATOM 658 C CA . TRP A 1 87 ? -14.477 9.156 15.062 1 97.06 87 TRP A CA 1
ATOM 659 C C . TRP A 1 87 ? -14.383 9.172 16.594 1 97.06 87 TRP A C 1
ATOM 661 O O . TRP A 1 87 ? -14.969 10.039 17.234 1 97.06 87 TRP A O 1
ATOM 671 N N . ALA A 1 88 ? -13.711 8.203 17.172 1 96.44 88 ALA A N 1
ATOM 672 C CA . ALA A 1 88 ? -13.539 8.148 18.625 1 96.44 88 ALA A CA 1
ATOM 673 C C . ALA A 1 88 ? -12.828 9.391 19.141 1 96.44 88 ALA A C 1
ATOM 675 O O . ALA A 1 88 ? -13.25 9.992 20.125 1 96.44 88 ALA A O 1
ATOM 676 N N . TYR A 1 89 ? -11.766 9.742 18.469 1 94.69 89 TYR A N 1
ATOM 677 C CA . TYR A 1 89 ? -11.023 10.938 18.859 1 94.69 89 TYR A CA 1
ATOM 678 C C . TYR A 1 89 ? -11.891 12.188 18.719 1 94.69 89 TYR A C 1
ATOM 680 O O . TYR A 1 89 ? -11.906 13.047 19.594 1 94.69 89 TYR A O 1
ATOM 688 N N . ARG A 1 90 ? -12.578 12.289 17.594 1 92.69 90 ARG A N 1
ATOM 689 C CA . ARG A 1 90 ? -13.453 13.43 17.328 1 92.69 90 ARG A CA 1
ATOM 690 C C . ARG A 1 90 ? -14.516 13.555 18.422 1 92.69 90 ARG A C 1
ATOM 692 O O . ARG A 1 90 ? -14.898 14.664 18.797 1 92.69 90 ARG A O 1
ATOM 699 N N . ALA A 1 91 ? -15.008 12.516 18.922 1 92.38 91 ALA A N 1
ATOM 700 C CA . ALA A 1 91 ? -16.047 12.5 19.953 1 92.38 91 ALA A CA 1
ATOM 701 C C . ALA A 1 91 ? -15.516 13.062 21.281 1 92.38 91 ALA A C 1
ATOM 703 O O . ALA A 1 91 ? -16.297 13.555 22.094 1 92.38 91 ALA A O 1
ATOM 704 N N . PHE A 1 92 ? -14.234 13.047 21.469 1 88.81 92 PHE A N 1
ATOM 705 C CA . PHE A 1 92 ? -13.641 13.523 22.719 1 88.81 92 PHE A CA 1
ATOM 706 C C . PHE A 1 92 ? -13.328 15.008 22.625 1 88.81 92 PHE A C 1
ATOM 708 O O . PHE A 1 92 ? -13.062 15.656 23.641 1 88.81 92 PHE A O 1
ATOM 715 N N . LEU A 1 93 ? -13.391 15.562 21.422 1 85.81 93 LEU A N 1
ATOM 716 C CA . LEU A 1 93 ? -13.102 16.984 21.234 1 85.81 93 LEU A CA 1
ATOM 717 C C . LEU A 1 93 ? -14.344 17.828 21.484 1 85.81 93 LEU A C 1
ATOM 719 O O . LEU A 1 93 ? -15.469 17.375 21.219 1 85.81 93 LEU A O 1
ATOM 723 N N . PRO A 1 94 ? -14.102 19.047 22.156 1 80.56 94 PRO A N 1
ATOM 724 C CA . PRO A 1 94 ? -15.242 19.922 22.438 1 80.56 94 PRO A CA 1
ATOM 725 C C . PRO A 1 94 ? -16.047 20.266 21.172 1 80.56 94 PRO A C 1
ATOM 727 O O . PRO A 1 94 ? -15.461 20.422 20.094 1 80.56 94 PRO A O 1
ATOM 730 N N . ARG A 1 95 ? -17.359 20.125 21.266 1 74.62 95 ARG A N 1
ATOM 731 C CA . ARG A 1 95 ? -18.25 20.453 20.156 1 74.62 95 ARG A CA 1
ATOM 732 C C . ARG A 1 95 ? -18.766 21.891 20.266 1 74.62 95 ARG A C 1
ATOM 734 O O . ARG A 1 95 ? -19.203 22.312 21.344 1 74.62 95 ARG A O 1
ATOM 741 N N . HIS A 1 96 ? -18.016 22.703 19.453 1 62.84 96 HIS A N 1
ATOM 742 C CA . HIS A 1 96 ? -18.594 24.047 19.469 1 62.84 96 HIS A CA 1
ATOM 743 C C . HIS A 1 96 ? -19.766 24.156 18.5 1 62.84 96 HIS A C 1
ATOM 745 O O . HIS A 1 96 ? -19.578 24.516 17.344 1 62.84 96 HIS A O 1
ATOM 751 N N . GLY A 1 97 ? -20.922 23.781 18.766 1 63.78 97 GLY A N 1
ATOM 752 C CA . GLY A 1 97 ? -22.172 24.062 18.094 1 63.78 97 GLY A CA 1
ATOM 753 C C . GLY A 1 97 ? -22.453 23.125 16.938 1 63.78 97 GLY A C 1
ATOM 754 O O . GLY A 1 97 ? -22.203 21.922 17.016 1 63.78 97 GLY A O 1
ATOM 755 N N . SER A 1 98 ? -22.625 23.781 15.57 1 71.31 98 SER A N 1
ATOM 756 C CA . SER A 1 98 ? -23.141 23.188 14.336 1 71.31 98 SER A CA 1
ATOM 757 C C . SER A 1 98 ? -22.141 22.234 13.719 1 71.31 98 SER A C 1
ATOM 759 O O . SER A 1 98 ? -20.953 22.266 14.055 1 71.31 98 SER A O 1
ATOM 761 N N . VAL A 1 99 ? -22.656 21.281 12.984 1 78.19 99 VAL A N 1
ATOM 762 C CA . VAL A 1 99 ? -21.875 20.312 12.219 1 78.19 99 VAL A CA 1
ATOM 763 C C . VAL A 1 99 ? -20.828 21.062 11.383 1 78.19 99 VAL A C 1
ATOM 765 O O . VAL A 1 99 ? -21.188 21.922 10.586 1 78.19 99 VAL A O 1
ATOM 768 N N . SER A 1 100 ? -19.656 20.766 11.617 1 87.44 100 SER A N 1
ATOM 769 C CA . SER A 1 100 ? -18.578 21.422 10.891 1 87.44 100 SER A CA 1
ATOM 770 C C . SER A 1 100 ? -18.359 20.781 9.523 1 87.44 100 SER A C 1
ATOM 772 O O . SER A 1 100 ? -18.844 19.688 9.266 1 87.44 100 SER A O 1
ATOM 774 N N . THR A 1 101 ? -17.828 21.5 8.578 1 91.44 101 THR A N 1
ATOM 775 C CA . THR A 1 101 ? -17.422 20.969 7.277 1 91.44 101 THR A CA 1
ATOM 776 C C . THR A 1 101 ? -16.562 19.734 7.445 1 91.44 101 THR A C 1
ATOM 778 O O . THR A 1 101 ? -16.703 18.766 6.699 1 91.44 101 THR A O 1
ATOM 781 N N . ALA A 1 102 ? -15.695 19.734 8.445 1 92.5 102 ALA A N 1
ATOM 782 C CA . ALA A 1 102 ? -14.828 18.594 8.727 1 92.5 102 ALA A CA 1
ATOM 783 C C . ALA A 1 102 ? -15.656 17.375 9.102 1 92.5 102 ALA A C 1
ATOM 785 O O . ALA A 1 102 ? -15.367 16.266 8.648 1 92.5 102 ALA A O 1
ATOM 786 N N . ASP A 1 103 ? -16.641 17.562 9.859 1 94.44 103 ASP A N 1
ATOM 787 C CA . ASP A 1 103 ? -17.516 16.453 10.242 1 94.44 103 ASP A CA 1
ATOM 788 C C . ASP A 1 103 ? -18.25 15.891 9.039 1 94.44 103 ASP A C 1
ATOM 790 O O . ASP A 1 103 ? -18.422 14.672 8.922 1 94.44 103 ASP A O 1
ATOM 794 N N . THR A 1 104 ? -18.688 16.766 8.188 1 96.12 104 THR A N 1
ATOM 795 C CA . THR A 1 104 ? -19.391 16.344 6.988 1 96.12 104 THR A CA 1
ATOM 796 C C . THR A 1 104 ? -18.484 15.523 6.082 1 96.12 104 THR A C 1
ATOM 798 O O . THR A 1 104 ? -18.891 14.484 5.559 1 96.12 104 THR A O 1
ATOM 801 N N . ILE A 1 105 ? -17.297 15.93 5.891 1 97.75 105 ILE A N 1
ATOM 802 C CA . ILE A 1 105 ? -16.328 15.211 5.062 1 97.75 105 ILE A CA 1
ATOM 803 C C . ILE A 1 105 ? -16.047 13.836 5.668 1 97.75 105 ILE A C 1
ATOM 805 O O . ILE A 1 105 ? -16.031 12.828 4.957 1 97.75 105 ILE A O 1
ATOM 809 N N . LEU A 1 106 ? -15.812 13.836 6.984 1 97.62 106 LEU A N 1
ATOM 810 C CA . LEU A 1 106 ? -15.555 12.562 7.656 1 97.62 106 LEU A CA 1
ATOM 811 C C . LEU A 1 106 ? -16.734 11.609 7.492 1 97.62 106 LEU A C 1
ATOM 813 O O . LEU A 1 106 ? -16.531 10.414 7.281 1 97.62 106 LEU A O 1
ATOM 817 N N . ALA A 1 107 ? -17.953 12.141 7.551 1 98.19 107 ALA A N 1
ATOM 818 C CA . ALA A 1 107 ? -19.141 11.32 7.34 1 98.19 107 ALA A CA 1
ATOM 819 C C . ALA A 1 107 ? -19.188 10.781 5.914 1 98.19 107 ALA A C 1
ATOM 821 O O . ALA A 1 107 ? -19.562 9.625 5.691 1 98.19 107 ALA A O 1
ATOM 822 N N . CYS A 1 108 ? -18.844 11.57 4.969 1 98.56 108 CYS A N 1
ATOM 823 C CA . CYS A 1 108 ? -18.859 11.164 3.568 1 98.56 108 CYS A CA 1
ATOM 824 C C . CYS A 1 108 ? -17.844 10.055 3.301 1 98.56 108 CYS A C 1
ATOM 826 O O . CYS A 1 108 ? -18.172 9.055 2.666 1 98.56 108 CYS A O 1
ATOM 828 N N . VAL A 1 109 ? -16.609 10.273 3.801 1 98.75 109 VAL A N 1
ATOM 829 C CA . VAL A 1 109 ? -15.594 9.25 3.59 1 98.75 109 VAL A CA 1
ATOM 830 C C . VAL A 1 109 ? -16.016 7.953 4.277 1 98.75 109 VAL A C 1
ATOM 832 O O . VAL A 1 109 ? -15.781 6.863 3.754 1 98.75 109 VAL A O 1
ATOM 835 N N . THR A 1 110 ? -16.625 8.047 5.418 1 98.75 110 THR A N 1
ATOM 836 C CA . THR A 1 110 ? -17.141 6.875 6.129 1 98.75 110 THR A CA 1
ATOM 837 C C . THR A 1 110 ? -18.203 6.156 5.301 1 98.75 110 THR A C 1
ATOM 839 O O . THR A 1 110 ? -18.203 4.93 5.211 1 98.75 110 THR A O 1
ATOM 842 N N . ALA A 1 111 ? -19.062 6.93 4.688 1 98.69 111 ALA A N 1
ATOM 843 C CA . ALA A 1 111 ? -20.109 6.348 3.861 1 98.69 111 ALA A CA 1
ATOM 844 C C . ALA A 1 111 ? -19.516 5.578 2.684 1 98.69 111 ALA A C 1
ATOM 846 O O . ALA A 1 111 ? -19.969 4.477 2.363 1 98.69 111 ALA A O 1
ATOM 847 N N . VAL A 1 112 ? -18.531 6.152 2.031 1 98.62 112 VAL A N 1
ATOM 848 C CA . VAL A 1 112 ? -17.875 5.473 0.918 1 98.62 112 VAL A CA 1
ATOM 849 C C . VAL A 1 112 ? -17.219 4.191 1.412 1 98.62 112 VAL A C 1
ATOM 851 O O . VAL A 1 112 ? -17.344 3.137 0.781 1 98.62 112 VAL A O 1
ATOM 854 N N . LEU A 1 113 ? -16.531 4.27 2.543 1 98.62 113 LEU A N 1
ATOM 855 C CA . LEU A 1 113 ? -15.867 3.107 3.121 1 98.62 113 LEU A CA 1
ATOM 856 C C . LEU A 1 113 ? -16.875 2.014 3.449 1 98.62 113 LEU A C 1
ATOM 858 O O . LEU A 1 113 ? -16.641 0.839 3.154 1 98.62 113 LEU A O 1
ATOM 862 N N . LEU A 1 114 ? -18 2.375 4.016 1 97.5 114 LEU A N 1
ATOM 863 C CA . LEU A 1 114 ? -19.031 1.396 4.379 1 97.5 114 LEU A CA 1
ATOM 864 C C . LEU A 1 114 ? -19.625 0.744 3.137 1 97.5 114 LEU A C 1
ATOM 866 O O . LEU A 1 114 ? -19.875 -0.461 3.129 1 97.5 114 LEU A O 1
ATOM 870 N N . TYR A 1 115 ? -19.875 1.581 2.178 1 96.19 115 TYR A N 1
ATOM 871 C CA . TYR A 1 115 ? -20.328 1.005 0.919 1 96.19 115 TYR A CA 1
ATOM 872 C C . TYR A 1 115 ? -19.328 -0.02 0.392 1 96.19 115 TYR A C 1
ATOM 874 O O . TYR A 1 115 ? -19.719 -1.126 0.003 1 96.19 115 TYR A O 1
ATOM 882 N N . GLN A 1 116 ? -18.062 0.281 0.345 1 96.56 116 GLN A N 1
ATOM 883 C CA . GLN A 1 116 ? -17.031 -0.609 -0.181 1 96.56 116 GLN A CA 1
ATOM 884 C C . GLN A 1 116 ? -16.875 -1.851 0.692 1 96.56 116 GLN A C 1
ATOM 886 O O . GLN A 1 116 ? -16.719 -2.961 0.18 1 96.56 116 GLN A O 1
ATOM 891 N N . ALA A 1 117 ? -16.922 -1.699 1.983 1 95 117 ALA A N 1
ATOM 892 C CA . ALA A 1 117 ? -16.719 -2.805 2.914 1 95 117 ALA A CA 1
ATOM 893 C C . ALA A 1 117 ? -17.906 -3.756 2.918 1 95 117 ALA A C 1
ATOM 895 O O . ALA A 1 117 ? -17.75 -4.965 3.084 1 95 117 ALA A O 1
ATOM 896 N N . LEU A 1 118 ? -19.125 -3.293 2.676 1 93.81 118 LEU A N 1
ATOM 897 C CA . LEU A 1 118 ? -20.312 -4.098 2.893 1 93.81 118 LEU A CA 1
ATOM 898 C C . LEU A 1 118 ? -20.906 -4.566 1.566 1 93.81 118 LEU A C 1
ATOM 900 O O . LEU A 1 118 ? -21.594 -5.586 1.516 1 93.81 118 LEU A O 1
ATOM 904 N N . LEU A 1 119 ? -20.703 -3.832 0.53 1 92.25 119 LEU A N 1
ATOM 905 C CA . LEU A 1 119 ? -21.328 -4.172 -0.74 1 92.25 119 LEU A CA 1
ATOM 906 C C . LEU A 1 119 ? -20.281 -4.316 -1.844 1 92.25 119 LEU A C 1
ATOM 908 O O . LEU A 1 119 ? -20.047 -5.422 -2.34 1 92.25 119 LEU A O 1
ATOM 912 N N . GLY A 1 120 ? -19.562 -3.166 -2.084 1 90.69 120 GLY A N 1
ATOM 913 C CA . GLY A 1 120 ? -18.594 -3.178 -3.172 1 90.69 120 GLY A CA 1
ATOM 914 C C . GLY A 1 120 ? -17.547 -4.266 -3.031 1 90.69 120 GLY A C 1
ATOM 915 O O . GLY A 1 120 ? -17.312 -5.023 -3.973 1 90.69 120 GLY A O 1
ATOM 916 N N . GLY A 1 121 ? -16.938 -4.406 -1.872 1 91.62 121 GLY A N 1
ATOM 917 C CA . GLY A 1 121 ? -15.898 -5.387 -1.606 1 91.62 121 GLY A CA 1
ATOM 918 C C . GLY A 1 121 ? -16.344 -6.816 -1.834 1 91.62 121 GLY A C 1
ATOM 919 O O . GLY A 1 121 ? -15.758 -7.535 -2.646 1 91.62 121 GLY A O 1
ATOM 920 N N . PRO A 1 122 ? -17.375 -7.227 -1.218 1 90.5 122 PRO A N 1
ATOM 921 C CA . PRO A 1 122 ? -17.875 -8.594 -1.379 1 90.5 122 PRO A CA 1
ATOM 922 C C . PRO A 1 122 ? -18.219 -8.93 -2.826 1 90.5 122 PRO A C 1
ATOM 924 O O . PRO A 1 122 ? -17.984 -10.047 -3.285 1 90.5 122 PRO A O 1
ATOM 927 N N . VAL A 1 123 ? -18.797 -7.996 -3.531 1 89.31 123 VAL A N 1
ATOM 928 C CA . VAL A 1 123 ? -19.109 -8.219 -4.938 1 89.31 123 VAL A CA 1
ATOM 929 C C . VAL A 1 123 ? -17.828 -8.445 -5.734 1 89.31 123 VAL A C 1
ATOM 931 O O . VAL A 1 123 ? -17.766 -9.375 -6.547 1 89.31 123 VAL A O 1
ATOM 934 N N . LEU A 1 124 ? -16.844 -7.641 -5.504 1 90.94 124 LEU A N 1
ATOM 935 C CA . LEU A 1 124 ? -15.586 -7.773 -6.227 1 90.94 124 LEU A CA 1
ATOM 936 C C . LEU A 1 124 ? -14.859 -9.047 -5.812 1 90.94 124 LEU A C 1
ATOM 938 O O . LEU A 1 124 ? -14.172 -9.672 -6.629 1 90.94 124 LEU A O 1
ATOM 942 N N . GLN A 1 125 ? -15.031 -9.414 -4.574 1 91.75 125 GLN A N 1
ATOM 943 C CA . GLN A 1 125 ? -14.477 -10.68 -4.105 1 91.75 125 GLN A CA 1
ATOM 944 C C . GLN A 1 125 ? -15.062 -11.859 -4.875 1 91.75 125 GLN A C 1
ATOM 946 O O . GLN A 1 125 ? -14.328 -12.75 -5.305 1 91.75 125 GLN A O 1
ATOM 951 N N . GLN A 1 126 ? -16.25 -11.844 -5.035 1 89.94 126 GLN A N 1
ATOM 952 C CA . GLN A 1 126 ? -16.922 -12.914 -5.754 1 89.94 126 GLN A CA 1
ATOM 953 C C . GLN A 1 126 ? -16.516 -12.938 -7.223 1 89.94 126 GLN A C 1
ATOM 955 O O . GLN A 1 126 ? -16.312 -14.008 -7.797 1 89.94 126 GLN A O 1
ATOM 960 N N . ARG A 1 127 ? -16.406 -11.805 -7.742 1 88.94 127 ARG A N 1
ATOM 961 C CA . ARG A 1 127 ? -15.992 -11.734 -9.141 1 88.94 127 ARG A CA 1
ATOM 962 C C . ARG A 1 127 ? -14.578 -12.273 -9.312 1 88.94 127 ARG A C 1
ATOM 964 O O . ARG A 1 127 ? -14.297 -13.008 -10.258 1 88.94 127 ARG A O 1
ATOM 971 N N . ALA A 1 128 ? -13.727 -11.891 -8.453 1 92.19 128 ALA A N 1
ATOM 972 C CA . ALA A 1 128 ? -12.359 -12.406 -8.492 1 92.19 128 ALA A CA 1
ATOM 973 C C . ALA A 1 128 ? -12.344 -13.922 -8.391 1 92.19 128 ALA A C 1
ATOM 975 O O . ALA A 1 128 ? -11.602 -14.594 -9.109 1 92.19 128 ALA A O 1
ATOM 976 N N . GLU A 1 129 ? -13.172 -14.445 -7.586 1 92.81 129 GLU A N 1
ATOM 977 C CA . GLU A 1 129 ? -13.258 -15.891 -7.418 1 92.81 129 GLU A CA 1
ATOM 978 C C . GLU A 1 129 ? -13.727 -16.562 -8.703 1 92.81 129 GLU A C 1
ATOM 980 O O . GLU A 1 129 ? -13.227 -17.641 -9.07 1 92.81 129 GLU A O 1
ATOM 985 N N . GLN A 1 130 ? -14.617 -15.961 -9.352 1 89.62 130 GLN A N 1
ATOM 986 C CA . GLN A 1 130 ? -15.109 -16.5 -10.609 1 89.62 130 GLN A CA 1
ATOM 987 C C . GLN A 1 130 ? -14.008 -16.516 -11.672 1 89.62 130 GLN A C 1
ATOM 989 O O . GLN A 1 130 ? -13.852 -17.484 -12.398 1 89.62 130 GLN A O 1
ATOM 994 N N . ILE A 1 131 ? -13.312 -15.461 -11.766 1 89.69 131 ILE A N 1
ATOM 995 C CA . ILE A 1 131 ? -12.211 -15.367 -12.719 1 89.69 131 ILE A CA 1
ATOM 996 C C . ILE A 1 131 ? -11.164 -16.438 -12.414 1 89.69 131 ILE A C 1
ATOM 998 O O . ILE A 1 131 ? -10.664 -17.109 -13.32 1 89.69 131 ILE A O 1
ATOM 1002 N N . ILE A 1 132 ? -10.875 -16.625 -11.148 1 92.81 132 ILE A N 1
ATOM 1003 C CA . ILE A 1 132 ? -9.883 -17.594 -10.711 1 92.81 132 ILE A CA 1
ATOM 1004 C C . ILE A 1 132 ? -10.336 -19 -11.094 1 92.81 132 ILE A C 1
ATOM 1006 O O . ILE A 1 132 ? -9.578 -19.766 -11.688 1 92.81 132 ILE A O 1
ATOM 1010 N N . ALA A 1 133 ? -11.555 -19.297 -10.789 1 90.88 133 ALA A N 1
ATOM 1011 C CA . ALA A 1 133 ? -12.102 -20.625 -11.109 1 90.88 133 ALA A CA 1
ATOM 1012 C C . ALA A 1 133 ? -12.07 -20.875 -12.609 1 90.88 133 ALA A C 1
ATOM 1014 O O . ALA A 1 133 ? -11.688 -21.969 -13.047 1 90.88 133 ALA A O 1
ATOM 1015 N N . GLU A 1 134 ? -12.43 -19.875 -13.328 1 89.5 134 GLU A N 1
ATOM 1016 C CA . GLU A 1 134 ? -12.469 -20 -14.781 1 89.5 134 GLU A CA 1
ATOM 1017 C C . GLU A 1 134 ? -11.07 -20.203 -15.352 1 89.5 134 GLU A C 1
ATOM 1019 O O . GLU A 1 134 ? -10.867 -21.047 -16.234 1 89.5 134 GLU A O 1
ATOM 1024 N N . GLU A 1 135 ? -10.203 -19.547 -14.891 1 91 135 GLU A N 1
ATOM 1025 C CA . GLU A 1 135 ? -8.828 -19.641 -15.391 1 91 135 GLU A CA 1
ATOM 1026 C C . GLU A 1 135 ? -8.188 -20.969 -15 1 91 135 GLU A C 1
ATOM 1028 O O . GLU A 1 135 ? -7.445 -21.547 -15.789 1 91 135 GLU A O 1
ATOM 1033 N N . LEU A 1 136 ? -8.406 -21.406 -13.836 1 90.38 136 LEU A N 1
ATOM 1034 C CA . LEU A 1 136 ? -7.828 -22.672 -13.375 1 90.38 136 LEU A CA 1
ATOM 1035 C C . LEU A 1 136 ? -8.445 -23.859 -14.109 1 90.38 136 LEU A C 1
ATOM 1037 O O . LEU A 1 136 ? -7.777 -24.859 -14.344 1 90.38 136 LEU A O 1
ATOM 1041 N N . LYS A 1 137 ? -9.641 -23.734 -14.438 1 86.12 137 LYS A N 1
ATOM 1042 C CA . LYS A 1 137 ? -10.305 -24.766 -15.227 1 86.12 137 LYS A CA 1
ATOM 1043 C C . LYS A 1 137 ? -9.719 -24.859 -16.625 1 86.12 137 LYS A C 1
ATOM 1045 O O . LYS A 1 137 ? -9.492 -25.953 -17.141 1 86.12 137 LYS A O 1
ATOM 1050 N N . SER A 1 138 ? -9.43 -23.75 -17.188 1 86.38 138 SER A N 1
ATOM 1051 C CA . SER A 1 138 ? -8.93 -23.703 -18.547 1 86.38 138 SER A CA 1
ATOM 1052 C C . SER A 1 138 ? -7.469 -24.141 -18.625 1 86.38 138 SER A C 1
ATOM 1054 O O . SER A 1 138 ? -7.043 -24.734 -19.609 1 86.38 138 SER A O 1
ATOM 1056 N N . ALA A 1 139 ? -6.652 -23.812 -17.656 1 78.06 139 ALA A N 1
ATOM 1057 C CA . ALA A 1 139 ? -5.211 -24.031 -17.688 1 78.06 139 ALA A CA 1
ATOM 1058 C C . ALA A 1 139 ? -4.863 -25.469 -17.344 1 78.06 139 ALA A C 1
ATOM 1060 O O . ALA A 1 139 ? -3.77 -25.953 -17.656 1 78.06 139 ALA A O 1
ATOM 1061 N N . GLN A 1 140 ? -5.793 -26.312 -16.984 1 68.38 140 GLN A N 1
ATOM 1062 C CA . GLN A 1 140 ? -5.547 -27.703 -16.609 1 68.38 140 GLN A CA 1
ATOM 1063 C C . GLN A 1 140 ? -4.281 -27.844 -15.781 1 68.38 140 GLN A C 1
ATOM 1065 O O . GLN A 1 140 ? -3.469 -28.734 -16 1 68.38 140 GLN A O 1
ATOM 1070 N N . THR A 1 141 ? -3.951 -26.859 -14.984 1 71.5 141 THR A N 1
ATOM 1071 C CA . THR A 1 141 ? -2.734 -26.859 -14.18 1 71.5 141 THR A CA 1
ATOM 1072 C C . THR A 1 141 ? -2.883 -27.797 -12.977 1 71.5 141 THR A C 1
ATOM 1074 O O . THR A 1 141 ? -3.971 -27.906 -12.406 1 71.5 141 THR A O 1
ATOM 1077 N N . ALA A 1 142 ? -1.774 -28.484 -12.695 1 81.44 142 ALA A N 1
ATOM 1078 C CA . ALA A 1 142 ? -1.756 -29.328 -11.508 1 81.44 142 ALA A CA 1
ATOM 1079 C C . ALA A 1 142 ? -1.845 -28.484 -10.234 1 81.44 142 ALA A C 1
ATOM 1081 O O . ALA A 1 142 ? -1.096 -27.516 -10.07 1 81.44 142 ALA A O 1
ATOM 1082 N N . LEU A 1 143 ? -2.836 -28.797 -9.445 1 87.56 143 LEU A N 1
ATOM 1083 C CA . LEU A 1 143 ? -3.055 -28.078 -8.203 1 87.56 143 LEU A CA 1
ATOM 1084 C C . LEU A 1 143 ? -2.602 -28.906 -7 1 87.56 143 LEU A C 1
ATOM 1086 O O . LEU A 1 143 ? -2.729 -30.125 -7.004 1 87.56 143 LEU A O 1
ATOM 1090 N N . THR A 1 144 ? -2.004 -28.266 -6.074 1 87.75 144 THR A N 1
ATOM 1091 C CA . THR A 1 144 ? -1.708 -28.906 -4.793 1 87.75 144 THR A CA 1
ATOM 1092 C C . THR A 1 144 ? -2.99 -29.172 -4.016 1 87.75 144 THR A C 1
ATOM 1094 O O . THR A 1 144 ? -4.062 -28.703 -4.391 1 87.75 144 THR A O 1
ATOM 1097 N N . ALA A 1 145 ? -2.852 -29.922 -2.967 1 90.38 145 ALA A N 1
ATOM 1098 C CA . ALA A 1 145 ? -4.02 -30.281 -2.162 1 90.38 145 ALA A CA 1
ATOM 1099 C C . ALA A 1 145 ? -4.691 -29.031 -1.593 1 90.38 145 ALA A C 1
ATOM 1101 O O . ALA A 1 145 ? -5.906 -28.859 -1.716 1 90.38 145 ALA A O 1
ATOM 1102 N N . PRO A 1 146 ? -3.953 -28.094 -0.991 1 89.19 146 PRO A N 1
ATOM 1103 C CA . PRO A 1 146 ? -4.602 -26.891 -0.479 1 89.19 146 PRO A CA 1
ATOM 1104 C C . PRO A 1 146 ? -5.246 -26.062 -1.583 1 89.19 146 PRO A C 1
ATOM 1106 O O . PRO A 1 146 ? -6.309 -25.453 -1.373 1 89.19 146 PRO A O 1
ATOM 1109 N N . GLU A 1 147 ? -4.609 -26.016 -2.662 1 91.75 147 GLU A N 1
ATOM 1110 C CA . GLU A 1 147 ? -5.16 -25.281 -3.789 1 91.75 147 GLU A CA 1
ATOM 1111 C C . GLU A 1 147 ? -6.465 -25.891 -4.277 1 91.75 147 GLU A C 1
ATOM 1113 O O . GLU A 1 147 ? -7.41 -25.188 -4.613 1 91.75 147 GLU A O 1
ATOM 1118 N N . SER A 1 148 ? -6.488 -27.219 -4.379 1 92.5 148 SER A N 1
ATOM 1119 C CA . SER A 1 148 ? -7.688 -27.938 -4.797 1 92.5 148 SER A CA 1
ATOM 1120 C C . SER A 1 148 ? -8.844 -27.688 -3.84 1 92.5 148 SER A C 1
ATOM 1122 O O . SER A 1 148 ? -9.984 -27.469 -4.273 1 92.5 148 SER A O 1
ATOM 1124 N N . LYS A 1 149 ? -8.484 -27.719 -2.59 1 92.88 149 LYS A N 1
ATOM 1125 C CA . LYS A 1 149 ? -9.508 -27.453 -1.586 1 92.88 149 LYS A CA 1
ATOM 1126 C C . LYS A 1 149 ? -10.062 -26.031 -1.735 1 92.88 149 LYS A C 1
ATOM 1128 O O . LYS A 1 149 ? -11.273 -25.828 -1.633 1 92.88 149 LYS A O 1
ATOM 1133 N N . ALA A 1 150 ? -9.18 -25.109 -1.992 1 93.06 150 ALA A N 1
ATOM 1134 C CA . ALA A 1 150 ? -9.602 -23.719 -2.184 1 93.06 150 ALA A CA 1
ATOM 1135 C C . ALA A 1 150 ? -10.484 -23.594 -3.422 1 93.06 150 ALA A C 1
ATOM 1137 O O . ALA A 1 150 ? -11.477 -22.859 -3.402 1 93.06 150 ALA A O 1
ATOM 1138 N N . LEU A 1 151 ? -10.094 -24.219 -4.441 1 92.44 151 LEU A N 1
ATOM 1139 C CA . LEU A 1 151 ? -10.875 -24.172 -5.672 1 92.44 151 LEU A CA 1
ATOM 1140 C C . LEU A 1 151 ? -12.258 -24.766 -5.457 1 92.44 151 LEU A C 1
ATOM 1142 O O . LEU A 1 151 ? -13.258 -24.219 -5.934 1 92.44 151 LEU A O 1
ATOM 1146 N N . GLN A 1 152 ? -12.312 -25.875 -4.781 1 92.44 152 GLN A N 1
ATOM 1147 C CA . GLN A 1 152 ? -13.594 -26.516 -4.477 1 92.44 152 GLN A CA 1
ATOM 1148 C C . GLN A 1 152 ? -14.492 -25.578 -3.674 1 92.44 152 GLN A C 1
ATOM 1150 O O . GLN A 1 152 ? -15.695 -25.5 -3.926 1 92.44 152 GLN A O 1
ATOM 1155 N N . ALA A 1 153 ? -13.875 -24.891 -2.762 1 91.44 153 ALA A N 1
ATOM 1156 C CA . ALA A 1 153 ? -14.633 -23.953 -1.945 1 91.44 153 ALA A CA 1
ATOM 1157 C C . ALA A 1 153 ? -15.219 -22.844 -2.803 1 91.44 153 ALA A C 1
ATOM 1159 O O . ALA A 1 153 ? -16.359 -22.422 -2.592 1 91.44 153 ALA A O 1
ATOM 1160 N N . ILE A 1 154 ? -14.477 -22.391 -3.752 1 90.94 154 ILE A N 1
ATOM 1161 C CA . ILE A 1 154 ? -14.938 -21.328 -4.648 1 90.94 154 ILE A CA 1
ATOM 1162 C C . ILE A 1 154 ? -16.094 -21.844 -5.508 1 90.94 154 ILE A C 1
ATOM 1164 O O . ILE A 1 154 ? -17.109 -21.156 -5.68 1 90.94 154 ILE A O 1
ATOM 1168 N N . GLN A 1 155 ? -15.938 -22.969 -5.996 1 89.69 155 GLN A N 1
ATOM 1169 C CA . GLN A 1 155 ? -16.891 -23.531 -6.938 1 89.69 155 GLN A CA 1
ATOM 1170 C C . GLN A 1 155 ? -18.188 -23.922 -6.234 1 89.69 155 GLN A C 1
ATOM 1172 O O . GLN A 1 155 ? -19.25 -24.016 -6.871 1 89.69 155 GLN A O 1
ATOM 1177 N N . SER A 1 156 ? -18.109 -24.141 -4.973 1 88.56 156 SER A N 1
ATOM 1178 C CA . SER A 1 156 ? -19.297 -24.547 -4.223 1 88.56 156 SER A CA 1
ATOM 1179 C C . SER A 1 156 ? -20.172 -23.344 -3.893 1 88.56 156 SER A C 1
ATOM 1181 O O . SER A 1 156 ? -21.328 -23.5 -3.482 1 88.56 156 SER A O 1
ATOM 1183 N N . ARG A 1 157 ? -19.656 -22.219 -4.184 1 81.69 157 ARG A N 1
ATOM 1184 C CA . ARG A 1 157 ? -20.438 -21.016 -3.887 1 81.69 157 ARG A CA 1
ATOM 1185 C C . ARG A 1 157 ? -21.328 -20.641 -5.066 1 81.69 157 ARG A C 1
ATOM 1187 O O . ARG A 1 157 ? -20.938 -20.812 -6.223 1 81.69 157 ARG A O 1
ATOM 1194 N N . ARG A 1 158 ? -22.516 -20.141 -4.781 1 71.81 158 ARG A N 1
ATOM 1195 C CA . ARG A 1 158 ? -23.484 -19.719 -5.785 1 71.81 158 ARG A CA 1
ATOM 1196 C C . ARG A 1 158 ? -22.969 -18.516 -6.566 1 71.81 158 ARG A C 1
ATOM 1198 O O . ARG A 1 158 ? -22.5 -17.531 -5.98 1 71.81 158 ARG A O 1
ATOM 1205 N N . PRO A 1 159 ? -22.969 -18.688 -7.973 1 64.88 159 PRO A N 1
ATOM 1206 C CA . PRO A 1 159 ? -22.469 -17.562 -8.773 1 64.88 159 PRO A CA 1
ATOM 1207 C C . PRO A 1 159 ? -23.359 -16.328 -8.672 1 64.88 159 PRO A C 1
ATOM 1209 O O . PRO A 1 159 ? -24.594 -16.453 -8.539 1 64.88 159 PRO A O 1
ATOM 1212 N N . MET A 1 160 ? -22.766 -15.266 -8.344 1 61.34 160 MET A N 1
ATOM 1213 C CA . MET A 1 160 ? -23.562 -14.031 -8.336 1 61.34 160 MET A CA 1
ATOM 1214 C C . MET A 1 160 ? -23.984 -13.648 -9.75 1 61.34 160 MET A C 1
ATOM 1216 O O . MET A 1 160 ? -23.312 -14.008 -10.719 1 61.34 160 MET A O 1
ATOM 1220 N N . PRO A 1 161 ? -25.094 -12.82 -9.906 1 58.12 161 PRO A N 1
ATOM 1221 C CA . PRO A 1 161 ? -25.688 -12.477 -11.195 1 58.12 161 PRO A CA 1
ATOM 1222 C C . PRO A 1 161 ? -24.672 -11.922 -12.188 1 58.12 161 PRO A C 1
ATOM 1224 O O . PRO A 1 161 ? -23.594 -11.477 -11.789 1 58.12 161 PRO A O 1
ATOM 1227 N N . GLY A 1 162 ? -24.828 -11.773 -13.508 1 54.84 162 GLY A N 1
ATOM 1228 C CA . GLY A 1 162 ? -24.188 -11.602 -14.805 1 54.84 162 GLY A CA 1
ATOM 1229 C C . GLY A 1 162 ? -23.109 -10.539 -14.797 1 54.84 162 GLY A C 1
ATOM 1230 O O . GLY A 1 162 ? -22.953 -9.812 -13.812 1 54.84 162 GLY A O 1
ATOM 1231 N N . PRO A 1 163 ? -22.266 -10.531 -15.914 1 54.91 163 PRO A N 1
ATOM 1232 C CA . PRO A 1 163 ? -21.062 -9.75 -16.219 1 54.91 163 PRO A CA 1
ATOM 1233 C C . PRO A 1 163 ? -21.281 -8.25 -16.047 1 54.91 163 PRO A C 1
ATOM 1235 O O . PRO A 1 163 ? -20.344 -7.527 -15.672 1 54.91 163 PRO A O 1
ATOM 1238 N N . THR A 1 164 ? -22.359 -7.688 -16.562 1 56.72 164 THR A N 1
ATOM 1239 C CA . THR A 1 164 ? -22.578 -6.246 -16.641 1 56.72 164 THR A CA 1
ATOM 1240 C C . THR A 1 164 ? -22.469 -5.613 -15.258 1 56.72 164 THR A C 1
ATOM 1242 O O . THR A 1 164 ? -21.844 -4.559 -15.102 1 56.72 164 THR A O 1
ATOM 1245 N N . SER A 1 165 ? -22.812 -6.398 -14.305 1 65.44 165 SER A N 1
ATOM 1246 C CA . SER A 1 165 ? -22.891 -5.855 -12.953 1 65.44 165 SER A CA 1
ATOM 1247 C C 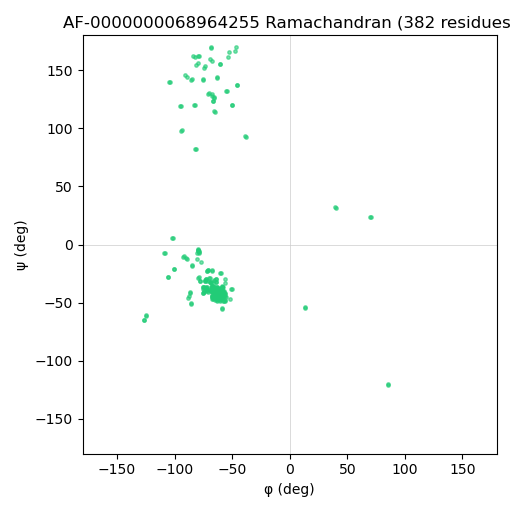. SER A 1 165 ? -21.5 -5.777 -12.312 1 65.44 165 SER A C 1
ATOM 1249 O O . SER A 1 165 ? -21.203 -4.832 -11.578 1 65.44 165 SER A O 1
ATOM 1251 N N . CYS A 1 166 ? -20.594 -6.445 -13.008 1 64.94 166 CYS A N 1
ATOM 1252 C CA . CYS A 1 166 ? -19.281 -6.523 -12.391 1 64.94 166 CYS A CA 1
ATOM 1253 C C . CYS A 1 166 ? -18.422 -5.332 -12.797 1 64.94 166 CYS A C 1
ATOM 1255 O O . CYS A 1 166 ? -17.75 -4.723 -11.953 1 64.94 166 CYS A O 1
ATOM 1257 N N . ARG A 1 167 ? -18.406 -5.008 -14.086 1 74.44 167 ARG A N 1
ATOM 1258 C CA . ARG A 1 167 ? -17.625 -3.877 -14.562 1 74.44 167 ARG A CA 1
ATOM 1259 C C . ARG A 1 167 ? -18.062 -2.58 -13.891 1 74.44 167 ARG A C 1
ATOM 1261 O O . ARG A 1 167 ? -17.219 -1.738 -13.555 1 74.44 167 ARG A O 1
ATOM 1268 N N . VAL A 1 168 ? -19.281 -2.549 -13.711 1 77.75 168 VAL A N 1
ATOM 1269 C CA . VAL A 1 168 ? -19.844 -1.352 -13.094 1 77.75 168 VAL A CA 1
ATOM 1270 C C . VAL A 1 168 ? -19.391 -1.272 -11.633 1 77.75 168 VAL A C 1
ATOM 1272 O O . VAL A 1 168 ? -19.016 -0.204 -11.156 1 77.75 168 VAL A O 1
ATOM 1275 N N . HIS A 1 169 ? -19.312 -2.389 -11.016 1 82.75 169 HIS A N 1
ATOM 1276 C CA . HIS A 1 169 ? -18.922 -2.398 -9.609 1 82.75 169 HIS A CA 1
ATOM 1277 C C . HIS A 1 169 ? -17.438 -2.145 -9.445 1 82.75 169 HIS A C 1
ATOM 1279 O O . HIS A 1 169 ? -17.016 -1.477 -8.492 1 82.75 169 HIS A O 1
ATOM 1285 N N . HIS A 1 170 ? -16.656 -2.682 -10.383 1 87.62 170 HIS A N 1
ATOM 1286 C CA . HIS A 1 170 ? -15.227 -2.412 -10.336 1 87.62 170 HIS A CA 1
ATOM 1287 C C . HIS A 1 170 ? -14.938 -0.927 -10.531 1 87.62 170 HIS A C 1
ATOM 1289 O O . HIS A 1 170 ? -14.156 -0.334 -9.781 1 87.62 170 HIS A O 1
ATOM 1295 N N . GLY A 1 171 ? -15.625 -0.401 -11.539 1 90.12 171 GLY A N 1
ATOM 1296 C CA . GLY A 1 171 ? -15.484 1.028 -11.766 1 90.12 171 GLY A CA 1
ATOM 1297 C C . GLY A 1 171 ? -15.922 1.867 -10.586 1 90.12 171 GLY A C 1
ATOM 1298 O O . GLY A 1 171 ? -15.258 2.84 -10.227 1 90.12 171 GLY A O 1
ATOM 1299 N N . ALA A 1 172 ? -17 1.488 -10.023 1 92 172 ALA A N 1
ATOM 1300 C CA . ALA A 1 172 ? -17.516 2.199 -8.852 1 92 172 ALA A CA 1
ATOM 1301 C C . ALA A 1 172 ? -16.531 2.109 -7.688 1 92 172 ALA A C 1
ATOM 1303 O O . ALA A 1 172 ? -16.359 3.076 -6.945 1 92 172 ALA A O 1
ATOM 1304 N N . TYR A 1 173 ? -15.961 1.001 -7.543 1 93.56 173 TYR A N 1
ATOM 1305 C CA . TYR A 1 173 ? -14.992 0.825 -6.473 1 93.56 173 TYR A CA 1
ATOM 1306 C C . TYR A 1 173 ? -13.773 1.721 -6.688 1 93.56 173 TYR A C 1
ATOM 1308 O O . TYR A 1 173 ? -13.305 2.371 -5.754 1 93.56 173 TYR A O 1
ATOM 1316 N N . VAL A 1 174 ? -13.281 1.759 -7.902 1 95.31 174 VAL A N 1
ATOM 1317 C CA . VAL A 1 174 ? -12.133 2.594 -8.234 1 95.31 174 VAL A CA 1
ATOM 1318 C C . VAL A 1 174 ? -12.477 4.062 -8 1 95.31 174 VAL A C 1
ATOM 1320 O O . VAL A 1 174 ? -11.68 4.805 -7.418 1 95.31 174 VAL A O 1
ATOM 1323 N N . VAL A 1 175 ? -13.609 4.438 -8.453 1 96.62 175 VAL A N 1
ATOM 1324 C CA . VAL A 1 175 ? -14.07 5.805 -8.227 1 96.62 175 VAL A CA 1
ATOM 1325 C C . VAL A 1 175 ? -14.148 6.082 -6.73 1 96.62 175 VAL A C 1
ATOM 1327 O O . VAL A 1 175 ? -13.789 7.172 -6.273 1 96.62 175 VAL A O 1
ATOM 1330 N N . GLY A 1 176 ? -14.648 5.133 -5.938 1 97.81 176 GLY A N 1
ATOM 1331 C CA . GLY A 1 176 ? -14.68 5.266 -4.488 1 97.81 176 GLY A CA 1
ATOM 1332 C C . GLY A 1 176 ? -13.312 5.5 -3.877 1 97.81 176 GLY A C 1
ATOM 1333 O O . GLY A 1 176 ? -13.172 6.309 -2.959 1 97.81 176 GLY A O 1
ATOM 1334 N N . GLU A 1 177 ? -12.344 4.77 -4.406 1 98.25 177 GLU A N 1
ATOM 1335 C CA . GLU A 1 177 ? -10.977 4.961 -3.92 1 98.25 177 GLU A CA 1
ATOM 1336 C C . GLU A 1 177 ? -10.492 6.383 -4.176 1 98.25 177 GLU A C 1
ATOM 1338 O O . GLU A 1 177 ? -9.93 7.023 -3.283 1 98.25 177 GLU A O 1
ATOM 1343 N N . LEU A 1 178 ? -10.711 6.883 -5.355 1 98.25 178 LEU A N 1
ATOM 1344 C CA . LEU A 1 178 ? -10.297 8.234 -5.719 1 98.25 178 LEU A CA 1
ATOM 1345 C C . LEU A 1 178 ? -11.062 9.273 -4.91 1 98.25 178 LEU A C 1
ATOM 1347 O O . LEU A 1 178 ? -10.492 10.281 -4.48 1 98.25 178 LEU A O 1
ATOM 1351 N N . LEU A 1 179 ? -12.289 8.992 -4.73 1 98.56 179 LEU A N 1
ATOM 1352 C CA . LEU A 1 179 ? -13.125 9.891 -3.943 1 98.56 179 LEU A CA 1
ATOM 1353 C C . LEU A 1 179 ? -12.648 9.945 -2.496 1 98.56 179 LEU A C 1
ATOM 1355 O O . LEU A 1 179 ? -12.578 11.023 -1.9 1 98.56 179 LEU A O 1
ATOM 1359 N N . LYS A 1 180 ? -12.328 8.836 -1.887 1 98.81 180 LYS A N 1
ATOM 1360 C CA . LYS A 1 180 ? -11.805 8.836 -0.523 1 98.81 180 LYS A CA 1
ATOM 1361 C C . LYS A 1 180 ? -10.516 9.648 -0.427 1 98.81 180 LYS A C 1
ATOM 1363 O O . LYS A 1 180 ? -10.352 10.445 0.501 1 98.81 180 LYS A O 1
ATOM 1368 N N . ILE A 1 181 ? -9.633 9.469 -1.389 1 98.62 181 ILE A N 1
ATOM 1369 C CA . ILE A 1 181 ? -8.383 10.219 -1.379 1 98.62 181 ILE A CA 1
ATOM 1370 C C . ILE A 1 181 ? -8.688 11.719 -1.436 1 98.62 181 ILE A C 1
ATOM 1372 O O . ILE A 1 181 ? -8.148 12.5 -0.646 1 98.62 181 ILE A O 1
ATOM 1376 N N . ALA A 1 182 ? -9.586 12.102 -2.334 1 98 182 ALA A N 1
ATOM 1377 C CA . ALA A 1 182 ? -9.938 13.508 -2.494 1 98 182 ALA A CA 1
ATOM 1378 C C . ALA A 1 182 ? -10.555 14.07 -1.213 1 98 182 ALA A C 1
ATOM 1380 O O . ALA A 1 182 ? -10.211 15.172 -0.788 1 98 182 ALA A O 1
ATOM 1381 N N . LEU A 1 183 ? -11.422 13.328 -0.615 1 98.31 183 LEU A N 1
ATOM 1382 C CA . LEU A 1 183 ? -12.086 13.758 0.61 1 98.31 183 LEU A CA 1
ATOM 1383 C C . LEU A 1 183 ? -11.094 13.875 1.758 1 98.31 183 LEU A C 1
ATOM 1385 O O . LEU A 1 183 ? -11.141 14.828 2.539 1 98.31 183 LEU A O 1
ATOM 1389 N N . LEU A 1 184 ? -10.203 12.938 1.833 1 98.12 184 LEU A N 1
ATOM 1390 C CA . LEU A 1 184 ? -9.219 12.945 2.91 1 98.12 184 LEU A CA 1
ATOM 1391 C C . LEU A 1 184 ? -8.25 14.109 2.758 1 98.12 184 LEU A C 1
ATOM 1393 O O . LEU A 1 184 ? -7.879 14.742 3.746 1 98.12 184 LEU A O 1
ATOM 1397 N N . VAL A 1 185 ? -7.887 14.398 1.52 1 96.56 185 VAL A N 1
ATOM 1398 C CA . VAL A 1 185 ? -7.031 15.555 1.259 1 96.56 185 VAL A CA 1
ATOM 1399 C C . VAL A 1 185 ? -7.785 16.844 1.583 1 96.56 185 VAL A C 1
ATOM 1401 O O . VAL A 1 185 ? -7.227 17.766 2.182 1 96.56 185 VAL A O 1
ATOM 1404 N N . ALA A 1 186 ? -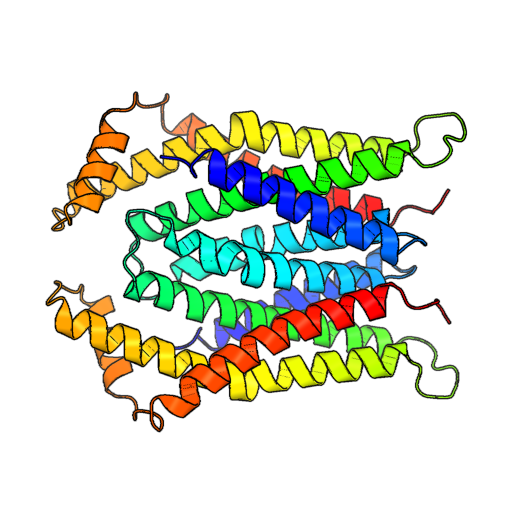9.062 16.891 1.248 1 95.56 186 ALA A N 1
ATOM 1405 C CA . ALA A 1 186 ? -9.891 18.047 1.597 1 95.56 186 ALA A CA 1
ATOM 1406 C C . ALA A 1 186 ? -10.008 18.203 3.111 1 95.56 186 ALA A C 1
ATOM 1408 O O . ALA A 1 186 ? -9.953 19.312 3.631 1 95.56 186 ALA A O 1
ATOM 1409 N N . TYR A 1 187 ? -10.203 17.109 3.854 1 95.12 187 TYR A N 1
ATOM 1410 C CA . TYR A 1 187 ? -10.266 17.125 5.309 1 95.12 187 TYR A CA 1
ATOM 1411 C C . TYR A 1 187 ? -8.992 17.734 5.902 1 95.12 187 TYR A C 1
ATOM 1413 O O . TYR A 1 187 ? -9.062 18.547 6.82 1 95.12 187 TYR A O 1
ATOM 1421 N N . ALA A 1 188 ? -7.871 17.281 5.324 1 94 188 ALA A N 1
ATOM 1422 C CA . ALA A 1 188 ? -6.574 17.719 5.832 1 94 188 ALA A CA 1
ATOM 1423 C C . ALA A 1 188 ? -6.34 19.203 5.535 1 94 188 ALA A C 1
ATOM 1425 O O . ALA A 1 188 ? -5.641 19.891 6.281 1 94 188 ALA A O 1
ATOM 1426 N N . SER A 1 189 ? -6.91 19.734 4.48 1 90 189 SER A N 1
ATOM 1427 C CA . SER A 1 189 ? -6.684 21.109 4.031 1 90 189 SER A CA 1
ATOM 1428 C C . SER A 1 189 ? -7.598 22.078 4.762 1 90 189 SER A C 1
ATOM 1430 O O . SER A 1 189 ? -7.422 23.297 4.656 1 90 189 SER A O 1
ATOM 1432 N N . GLY A 1 190 ? -8.633 21.547 5.34 1 81.5 190 GLY A N 1
ATOM 1433 C CA . GLY A 1 190 ? -9.602 22.438 5.973 1 81.5 190 GLY A CA 1
ATOM 1434 C C . GLY A 1 190 ? -9.023 23.219 7.133 1 81.5 190 GLY A C 1
ATOM 1435 O O . GLY A 1 190 ? -8.008 22.828 7.711 1 81.5 190 GLY A O 1
ATOM 1436 N N . LYS A 1 191 ? -9.516 24.594 7.285 1 61.88 191 LYS A N 1
ATOM 1437 C CA . LYS A 1 191 ? -9.109 25.531 8.328 1 61.88 191 LYS A CA 1
ATOM 1438 C C . LYS A 1 191 ? -9.547 25.047 9.711 1 61.88 191 LYS A C 1
ATOM 1440 O O . LYS A 1 191 ? -10.586 24.391 9.836 1 61.88 191 LYS A O 1
ATOM 1445 N N . SER A 1 192 ? -8.5 24.719 10.562 1 52.19 192 SER A N 1
ATOM 1446 C CA . SER A 1 192 ? -8.852 24.453 11.953 1 52.19 192 SER A CA 1
ATOM 1447 C C . SER A 1 192 ? -9.945 25.391 12.445 1 52.19 192 SER A C 1
ATOM 1449 O O . SER A 1 192 ? -9.836 26.609 12.297 1 52.19 192 SER A O 1
ATOM 1451 N N . ASP A 1 193 ? -11.156 25.062 12.367 1 39.81 193 ASP A N 1
ATOM 1452 C CA . ASP A 1 193 ? -12.016 25.922 13.172 1 39.81 193 ASP A CA 1
ATOM 1453 C C . ASP A 1 193 ? -11.508 26 14.609 1 39.81 193 ASP A C 1
ATOM 1455 O O . ASP A 1 193 ? -11 25.016 15.156 1 39.81 193 ASP A O 1
ATOM 1459 N N . MET B 1 1 ? 15.445 -9.57 -12.695 1 67.31 1 MET B N 1
ATOM 1460 C CA . MET B 1 1 ? 14.969 -8.469 -13.523 1 67.31 1 MET B CA 1
ATOM 1461 C C . MET B 1 1 ? 14.133 -7.496 -12.703 1 67.31 1 MET B C 1
ATOM 1463 O O . MET B 1 1 ? 13.273 -7.914 -11.922 1 67.31 1 MET B O 1
ATOM 1467 N N . ALA B 1 2 ? 14.594 -6.324 -12.602 1 76.38 2 ALA B N 1
ATOM 1468 C CA . ALA B 1 2 ? 13.953 -5.164 -11.992 1 76.38 2 ALA B CA 1
ATOM 1469 C C . ALA B 1 2 ? 12.93 -4.543 -12.945 1 76.38 2 ALA B C 1
ATOM 1471 O O . ALA B 1 2 ? 12.773 -4.996 -14.078 1 76.38 2 ALA B O 1
ATOM 1472 N N . LEU B 1 3 ? 11.984 -3.688 -12.391 1 87.62 3 LEU B N 1
ATOM 1473 C CA . LEU B 1 3 ? 11.164 -2.857 -13.273 1 87.62 3 LEU B CA 1
ATOM 1474 C C . LEU B 1 3 ? 12.023 -2.188 -14.344 1 87.62 3 LEU B C 1
ATOM 1476 O O . LEU B 1 3 ? 13.148 -1.763 -14.062 1 87.62 3 LEU B O 1
ATOM 1480 N N . ASP B 1 4 ? 11.484 -2.205 -15.562 1 90.69 4 ASP B N 1
ATOM 1481 C CA . ASP B 1 4 ? 12.242 -1.549 -16.625 1 90.69 4 ASP B CA 1
ATOM 1482 C C . ASP B 1 4 ? 12.445 -0.067 -16.312 1 90.69 4 ASP B C 1
ATOM 1484 O O . ASP B 1 4 ? 11.633 0.545 -15.617 1 90.69 4 ASP B O 1
ATOM 1488 N N . VAL B 1 5 ? 13.492 0.497 -16.891 1 91.25 5 VAL B N 1
ATOM 1489 C CA . VAL B 1 5 ? 13.922 1.854 -16.578 1 91.25 5 VAL B CA 1
ATOM 1490 C C . VAL B 1 5 ? 12.805 2.842 -16.906 1 91.25 5 VAL B C 1
ATOM 1492 O O . VAL B 1 5 ? 12.586 3.811 -16.172 1 91.25 5 VAL B O 1
ATOM 1495 N N . LYS B 1 6 ? 12.164 2.635 -18.047 1 93.69 6 LYS B N 1
ATOM 1496 C CA . LYS B 1 6 ? 11.07 3.521 -18.422 1 93.69 6 LYS B CA 1
ATOM 1497 C C . LYS B 1 6 ? 9.977 3.531 -17.375 1 93.69 6 LYS B C 1
ATOM 1499 O O . LYS B 1 6 ? 9.484 4.598 -16.984 1 93.69 6 LYS B O 1
ATOM 1504 N N . THR B 1 7 ? 9.562 2.402 -16.828 1 93.94 7 THR B N 1
ATOM 1505 C CA . THR B 1 7 ? 8.539 2.285 -15.805 1 93.94 7 THR B CA 1
ATOM 1506 C C . THR B 1 7 ? 8.992 2.949 -14.508 1 93.94 7 THR B C 1
ATOM 1508 O O . THR B 1 7 ? 8.203 3.613 -13.828 1 93.94 7 THR B O 1
ATOM 1511 N N . GLN B 1 8 ? 10.219 2.787 -14.195 1 95.06 8 GLN B N 1
ATOM 1512 C CA . GLN B 1 8 ? 10.758 3.408 -12.992 1 95.06 8 GLN B CA 1
ATOM 1513 C C . GLN B 1 8 ? 10.648 4.93 -13.062 1 95.06 8 GLN B C 1
ATOM 1515 O O . GLN B 1 8 ? 10.219 5.57 -12.102 1 95.06 8 GLN B O 1
ATOM 1520 N N . LEU B 1 9 ? 11.031 5.438 -14.211 1 95.25 9 LEU B N 1
ATOM 1521 C CA . LEU B 1 9 ? 11 6.883 -14.391 1 95.25 9 LEU B CA 1
ATOM 1522 C C . LEU B 1 9 ? 9.562 7.398 -14.367 1 95.25 9 LEU B C 1
ATOM 1524 O O . LEU B 1 9 ? 9.305 8.484 -13.844 1 95.25 9 LEU B O 1
ATOM 1528 N N . VAL B 1 10 ? 8.664 6.629 -14.898 1 96 10 VAL B N 1
ATOM 1529 C CA . VAL B 1 10 ? 7.258 7.008 -14.883 1 96 10 VAL B CA 1
ATOM 1530 C C . VAL B 1 10 ? 6.75 7.051 -13.445 1 96 10 VAL B C 1
ATOM 1532 O O . VAL B 1 10 ? 6.031 7.98 -13.062 1 96 10 VAL B O 1
ATOM 1535 N N . ILE B 1 11 ? 7.152 6.102 -12.625 1 97.56 11 ILE B N 1
ATOM 1536 C CA . ILE B 1 11 ? 6.699 6.055 -11.242 1 97.56 11 ILE B CA 1
ATOM 1537 C C . ILE B 1 11 ? 7.266 7.242 -10.469 1 97.56 11 ILE B C 1
ATOM 1539 O O . ILE B 1 11 ? 6.531 7.949 -9.773 1 97.56 11 ILE B O 1
ATOM 1543 N N . VAL B 1 12 ? 8.547 7.496 -10.664 1 97.69 12 VAL B N 1
ATOM 1544 C CA . VAL B 1 12 ? 9.18 8.609 -9.969 1 97.69 12 VAL B CA 1
ATOM 1545 C C . VAL B 1 12 ? 8.516 9.922 -10.367 1 97.69 12 VAL B C 1
ATOM 1547 O O . VAL B 1 12 ? 8.156 10.727 -9.508 1 97.69 12 VAL B O 1
ATOM 1550 N N . SER B 1 13 ? 8.266 10.094 -11.656 1 97.75 13 SER B N 1
ATOM 1551 C CA . SER B 1 13 ? 7.715 11.344 -12.156 1 97.75 13 SER B CA 1
ATOM 1552 C C . SER B 1 13 ? 6.25 11.5 -11.766 1 97.75 13 SER B C 1
ATOM 1554 O O . SER B 1 13 ? 5.809 12.594 -11.406 1 97.75 13 SER B O 1
ATOM 1556 N N . ALA B 1 14 ? 5.512 10.445 -11.797 1 97.88 14 ALA B N 1
ATOM 1557 C CA . ALA B 1 14 ? 4.094 10.5 -11.453 1 97.88 14 ALA B CA 1
ATOM 1558 C C . ALA B 1 14 ? 3.9 10.844 -9.977 1 97.88 14 ALA B C 1
ATOM 1560 O O . ALA B 1 14 ? 3.094 11.711 -9.633 1 97.88 14 ALA B O 1
ATOM 1561 N N . TRP B 1 15 ? 4.648 10.219 -9.164 1 98.19 15 TRP B N 1
ATOM 1562 C CA . TRP B 1 15 ? 4.484 10.43 -7.727 1 98.19 15 TRP B CA 1
ATOM 1563 C C . TRP B 1 15 ? 5.129 11.734 -7.293 1 98.19 15 TRP B C 1
ATOM 1565 O O . TRP B 1 15 ? 4.656 12.383 -6.355 1 98.19 15 TRP B O 1
ATOM 1575 N N . GLY B 1 16 ? 6.246 12.133 -8 1 98 16 GLY B N 1
ATOM 1576 C CA . GLY B 1 16 ? 6.754 13.477 -7.797 1 98 16 GLY B CA 1
ATOM 1577 C C . GLY B 1 16 ? 5.77 14.555 -8.211 1 98 16 GLY B C 1
ATOM 1578 O O . GLY B 1 16 ? 5.562 15.523 -7.484 1 98 16 GLY B O 1
ATOM 1579 N N . GLY B 1 17 ? 5.16 14.367 -9.359 1 97.06 17 GLY B N 1
ATOM 1580 C CA . GLY B 1 17 ? 4.18 15.32 -9.859 1 97.06 17 GLY B CA 1
ATOM 1581 C C . GLY B 1 17 ? 2.938 15.406 -9 1 97.06 17 GLY B C 1
ATOM 1582 O O . GLY B 1 17 ? 2.467 16.5 -8.688 1 97.06 17 GLY B O 1
ATOM 1583 N N . LEU B 1 18 ? 2.396 14.242 -8.609 1 96.81 18 LEU B N 1
ATOM 1584 C CA . LEU B 1 18 ? 1.238 14.203 -7.723 1 96.81 18 LEU B CA 1
ATOM 1585 C C . LEU B 1 18 ? 1.545 14.891 -6.398 1 96.81 18 LEU B C 1
ATOM 1587 O O . LEU B 1 18 ? 0.721 15.648 -5.883 1 96.81 18 LEU B O 1
ATOM 1591 N N . SER B 1 19 ? 2.715 14.641 -5.895 1 97.44 19 SER B N 1
ATOM 1592 C CA . SER B 1 19 ? 3.141 15.266 -4.645 1 97.44 19 SER B CA 1
ATOM 1593 C C . SER B 1 19 ? 3.285 16.781 -4.809 1 97.44 19 SER B C 1
ATOM 1595 O O . SER B 1 19 ? 2.887 17.547 -3.926 1 97.44 19 SER B O 1
ATOM 1597 N N . GLY B 1 20 ? 3.875 17.172 -5.961 1 95.19 20 GLY B N 1
ATOM 1598 C CA . GLY B 1 20 ? 3.965 18.594 -6.242 1 95.19 20 GLY B CA 1
ATOM 1599 C C . GLY B 1 20 ? 2.611 19.266 -6.312 1 95.19 20 GLY B C 1
ATOM 1600 O O . GLY B 1 20 ? 2.434 20.375 -5.781 1 95.19 20 GLY B O 1
ATOM 1601 N N . LEU B 1 21 ? 1.66 18.625 -6.93 1 94.19 21 LEU B N 1
ATOM 1602 C CA . LEU B 1 21 ? 0.3 19.156 -7.012 1 94.19 21 LEU B CA 1
ATOM 1603 C C . LEU B 1 21 ? -0.318 19.281 -5.625 1 94.19 21 LEU B C 1
ATOM 1605 O O . LEU B 1 21 ? -0.974 20.281 -5.32 1 94.19 21 LEU B O 1
ATOM 1609 N N . LEU B 1 22 ? -0.084 18.297 -4.797 1 94.56 22 LEU B N 1
ATOM 1610 C CA . LEU B 1 22 ? -0.614 18.312 -3.436 1 94.56 22 LEU B CA 1
ATOM 1611 C C . LEU B 1 22 ? -0.001 19.438 -2.621 1 94.56 22 LEU B C 1
ATOM 1613 O O . LEU B 1 22 ? -0.7 20.109 -1.854 1 94.56 22 LEU B O 1
ATOM 1617 N N . LEU B 1 23 ? 1.286 19.625 -2.824 1 93.5 23 LEU B N 1
ATOM 1618 C CA . LEU B 1 23 ? 1.959 20.703 -2.109 1 93.5 23 LEU B CA 1
ATOM 1619 C C . LEU B 1 23 ? 1.408 22.047 -2.527 1 93.5 23 LEU B C 1
ATOM 1621 O O . LEU B 1 23 ? 1.269 22.953 -1.697 1 93.5 23 LEU B O 1
ATOM 1625 N N . ALA B 1 24 ? 1.011 22.172 -3.729 1 87.88 24 ALA B N 1
ATOM 1626 C CA . ALA B 1 24 ? 0.465 23.438 -4.246 1 87.88 24 ALA B CA 1
ATOM 1627 C C . ALA B 1 24 ? -0.939 23.688 -3.703 1 87.88 24 ALA B C 1
ATOM 1629 O O . ALA B 1 24 ? -1.312 24.828 -3.432 1 87.88 24 ALA B O 1
ATOM 1630 N N . ILE B 1 25 ? -1.695 22.672 -3.449 1 85.31 25 ILE B N 1
ATOM 1631 C CA . ILE B 1 25 ? -3.086 22.797 -3.029 1 85.31 25 ILE B CA 1
ATOM 1632 C C . ILE B 1 25 ? -3.154 22.953 -1.512 1 85.31 25 ILE B C 1
ATOM 1634 O O . ILE B 1 25 ? -3.998 23.688 -0.995 1 85.31 25 ILE B O 1
ATOM 1638 N N . LEU B 1 26 ? -2.385 22.25 -0.704 1 80.94 26 LEU B N 1
ATOM 1639 C CA . LEU B 1 26 ? -2.449 22.219 0.753 1 80.94 26 LEU B CA 1
ATOM 1640 C C . LEU B 1 26 ? -1.756 23.438 1.35 1 80.94 26 LEU B C 1
ATOM 1642 O O . LEU B 1 26 ? -2.072 23.859 2.469 1 80.94 26 LEU B O 1
ATOM 1646 N N . SER B 1 27 ? -1.103 24.359 0.728 1 69.69 27 SER B N 1
ATOM 1647 C CA . SER B 1 27 ? -0.302 25.547 0.967 1 69.69 27 SER B CA 1
ATOM 1648 C C . SER B 1 27 ? 0.117 25.656 2.43 1 69.69 27 SER B C 1
ATOM 1650 O O . SER B 1 27 ? 1.309 25.719 2.736 1 69.69 27 SER B O 1
ATOM 1652 N N . LYS B 1 28 ? -0.941 25.625 3.496 1 76.62 28 LYS B N 1
ATOM 1653 C CA . LYS B 1 28 ? -0.574 25.688 4.906 1 76.62 28 LYS B CA 1
ATOM 1654 C C . LYS B 1 28 ? -0.182 24.297 5.426 1 76.62 28 LYS B C 1
ATOM 1656 O O . LYS B 1 28 ? -0.934 23.344 5.266 1 76.62 28 LYS B O 1
ATOM 1661 N N . SER B 1 29 ? 0.97 24 5.926 1 87.56 29 SER B N 1
ATOM 1662 C CA . SER B 1 29 ? 1.455 22.766 6.531 1 87.56 29 SER B CA 1
ATOM 1663 C C . SER B 1 29 ? 1.626 21.672 5.484 1 87.56 29 SER B C 1
ATOM 1665 O O . SER B 1 29 ? 1.471 20.484 5.789 1 87.56 29 SER B O 1
ATOM 1667 N N . ALA B 1 30 ? 1.799 22.078 4.211 1 92.19 30 ALA B N 1
ATOM 1668 C CA . ALA B 1 30 ? 1.812 21.156 3.072 1 92.19 30 ALA B CA 1
ATOM 1669 C C . ALA B 1 30 ? 2.877 20.078 3.25 1 92.19 30 ALA B C 1
ATOM 1671 O O . ALA B 1 30 ? 2.623 18.906 2.992 1 92.19 30 ALA B O 1
ATOM 1672 N N . LEU B 1 31 ? 4.039 20.484 3.725 1 94.94 31 LEU B N 1
ATOM 1673 C CA . LEU B 1 31 ? 5.125 19.516 3.877 1 94.94 31 LEU B CA 1
ATOM 1674 C C . LEU B 1 31 ? 4.797 18.5 4.961 1 94.94 31 LEU B C 1
ATOM 1676 O O . LEU B 1 31 ? 5.125 17.312 4.828 1 94.94 31 LEU B O 1
ATOM 1680 N N . ARG B 1 32 ? 4.133 18.922 6.004 1 94.69 32 ARG B N 1
ATOM 1681 C CA . ARG B 1 32 ? 3.742 18.016 7.078 1 94.69 32 ARG B CA 1
ATOM 1682 C C . ARG B 1 32 ? 2.686 17.031 6.598 1 94.69 32 ARG B C 1
ATOM 1684 O O . ARG B 1 32 ? 2.736 15.844 6.938 1 94.69 32 ARG B O 1
ATOM 1691 N N . HIS B 1 33 ? 1.781 17.516 5.816 1 95.25 33 HIS B N 1
ATOM 1692 C CA . HIS B 1 33 ? 0.757 16.656 5.25 1 95.25 33 HIS B CA 1
ATOM 1693 C C . HIS B 1 33 ? 1.369 15.617 4.309 1 95.25 33 HIS B C 1
ATOM 1695 O O . HIS B 1 33 ? 1.013 14.438 4.355 1 95.25 33 HIS B O 1
ATOM 1701 N N . LEU B 1 34 ? 2.271 16.016 3.479 1 97.62 34 LEU B N 1
ATOM 1702 C CA . LEU B 1 34 ? 2.904 15.094 2.545 1 97.62 34 LEU B CA 1
ATOM 1703 C C . LEU B 1 34 ? 3.736 14.062 3.289 1 97.62 34 LEU B C 1
ATOM 1705 O O . LEU B 1 34 ? 3.795 12.898 2.881 1 97.62 34 LEU B O 1
ATOM 1709 N N . ALA B 1 35 ? 4.395 14.477 4.363 1 97.62 35 ALA B N 1
ATOM 1710 C CA . ALA B 1 35 ? 5.125 13.531 5.199 1 97.62 35 ALA B CA 1
ATOM 1711 C C . ALA B 1 35 ? 4.199 12.445 5.734 1 97.62 35 ALA B C 1
ATOM 1713 O O . ALA B 1 35 ? 4.566 11.266 5.773 1 97.62 35 ALA B O 1
ATOM 1714 N N . CYS B 1 36 ? 3.025 12.82 6.125 1 97.38 36 CYS B N 1
ATOM 1715 C CA . CYS B 1 36 ? 2.055 11.852 6.637 1 97.38 36 CYS B CA 1
ATOM 1716 C C . CYS B 1 36 ? 1.569 10.93 5.531 1 97.38 36 CYS B C 1
ATOM 1718 O O . CYS B 1 36 ? 1.393 9.727 5.754 1 97.38 36 CYS B O 1
ATOM 1720 N N . ILE B 1 37 ? 1.347 11.445 4.355 1 98.56 37 ILE B N 1
ATOM 1721 C CA . ILE B 1 37 ? 0.958 10.625 3.215 1 98.56 37 ILE B CA 1
ATOM 1722 C C . ILE B 1 37 ? 2.053 9.602 2.918 1 98.56 37 ILE B C 1
ATOM 1724 O O . ILE B 1 37 ? 1.769 8.422 2.719 1 98.56 37 ILE B O 1
ATOM 1728 N N . TRP B 1 38 ? 3.271 10.109 2.91 1 98.88 38 TRP B N 1
ATOM 1729 C CA . TRP B 1 38 ? 4.43 9.242 2.695 1 98.88 38 TRP B CA 1
ATOM 1730 C C . TRP B 1 38 ? 4.48 8.141 3.742 1 98.88 38 TRP B C 1
ATOM 1732 O O . TRP B 1 38 ? 4.699 6.969 3.41 1 98.88 38 TRP B O 1
ATOM 1742 N N . ALA B 1 39 ? 4.254 8.445 5.004 1 98.75 39 ALA B N 1
ATOM 1743 C CA . ALA B 1 39 ? 4.234 7.449 6.074 1 98.75 39 ALA B CA 1
ATOM 1744 C C . ALA B 1 39 ? 3.148 6.406 5.832 1 98.75 39 ALA B C 1
ATOM 1746 O O . ALA B 1 39 ? 3.363 5.211 6.066 1 98.75 39 ALA B O 1
ATOM 1747 N N . GLY B 1 40 ? 1.996 6.859 5.383 1 98.81 40 GLY B N 1
ATOM 1748 C CA . GLY B 1 40 ? 0.918 5.934 5.074 1 98.81 40 GLY B CA 1
ATOM 1749 C C . GLY B 1 40 ? 1.259 4.98 3.945 1 98.81 40 GLY B C 1
ATOM 1750 O O . GLY B 1 40 ? 0.865 3.811 3.973 1 98.81 40 GLY B O 1
ATOM 1751 N N . MET B 1 41 ? 1.959 5.492 2.938 1 98.88 41 MET B N 1
ATOM 1752 C CA . MET B 1 41 ? 2.395 4.652 1.825 1 98.88 41 MET B CA 1
ATOM 1753 C C . MET B 1 41 ? 3.275 3.508 2.318 1 98.88 41 MET B C 1
ATOM 1755 O O . MET B 1 41 ? 3.049 2.348 1.969 1 98.88 41 MET B O 1
ATOM 1759 N N . ILE B 1 42 ? 4.207 3.881 3.188 1 98.88 42 ILE B N 1
ATOM 1760 C CA . ILE B 1 42 ? 5.141 2.887 3.711 1 98.88 42 ILE B CA 1
ATOM 1761 C C . ILE B 1 42 ? 4.387 1.879 4.574 1 98.88 42 ILE B C 1
ATOM 1763 O O . ILE B 1 42 ? 4.551 0.667 4.41 1 98.88 42 ILE B O 1
ATOM 1767 N N . ALA B 1 43 ? 3.545 2.346 5.438 1 98.69 43 ALA B N 1
ATOM 1768 C CA . ALA B 1 43 ? 2.854 1.487 6.398 1 98.69 43 ALA B CA 1
ATOM 1769 C C . ALA B 1 43 ? 1.954 0.481 5.684 1 98.69 43 ALA B C 1
ATOM 1771 O O . ALA B 1 43 ? 1.912 -0.694 6.055 1 98.69 43 ALA B O 1
ATOM 1772 N N . SER B 1 44 ? 1.239 0.919 4.66 1 98.62 44 SER B N 1
ATOM 1773 C CA . SER B 1 44 ? 0.264 0.045 4.02 1 98.62 44 SER B CA 1
ATOM 1774 C C . SER B 1 44 ? 0.952 -1.038 3.193 1 98.62 44 SER B C 1
ATOM 1776 O O . SER B 1 44 ? 0.404 -2.127 3.008 1 98.62 44 SER B O 1
ATOM 1778 N N . ILE B 1 45 ? 2.119 -0.725 2.686 1 98.62 45 ILE B N 1
ATOM 1779 C CA . ILE B 1 45 ? 2.84 -1.734 1.919 1 98.62 45 ILE B CA 1
ATOM 1780 C C . ILE B 1 45 ? 3.664 -2.607 2.861 1 98.62 45 ILE B C 1
ATOM 1782 O O . ILE B 1 45 ? 3.477 -3.826 2.914 1 98.62 45 ILE B O 1
ATOM 1786 N N . SER B 1 46 ? 4.469 -2.027 3.746 1 98.12 46 SER B N 1
ATOM 1787 C CA . SER B 1 46 ? 5.441 -2.754 4.555 1 98.12 46 SER B CA 1
ATOM 1788 C C . SER B 1 46 ? 4.773 -3.438 5.742 1 98.12 46 SER B C 1
ATOM 1790 O O . SER B 1 46 ? 5.242 -4.477 6.215 1 98.12 46 SER B O 1
ATOM 1792 N N . LEU B 1 47 ? 3.674 -2.896 6.23 1 97.88 47 LEU B N 1
ATOM 1793 C CA . LEU B 1 47 ? 3.08 -3.449 7.445 1 97.88 47 LEU B CA 1
ATOM 1794 C C . LEU B 1 47 ? 1.771 -4.164 7.129 1 97.88 47 LEU B C 1
ATOM 1796 O O . LEU B 1 47 ? 1.153 -4.758 8.016 1 97.88 47 LEU B O 1
ATOM 1800 N N . LEU B 1 48 ? 1.287 -4.098 5.969 1 98.19 48 LEU B N 1
ATOM 1801 C CA . LEU B 1 48 ? 0.01 -4.73 5.652 1 98.19 48 LEU B CA 1
ATOM 1802 C C . LEU B 1 48 ? 0.145 -5.652 4.445 1 98.19 48 LEU B C 1
ATOM 1804 O O . LEU B 1 48 ? 0.126 -6.875 4.59 1 98.19 48 LEU B O 1
ATOM 1808 N N . GLU B 1 49 ? 0.44 -5.07 3.268 1 98.31 49 GLU B N 1
ATOM 1809 C CA . GLU B 1 49 ? 0.531 -5.836 2.027 1 98.31 49 GLU B CA 1
ATOM 1810 C C . GLU B 1 49 ? 1.587 -6.934 2.133 1 98.31 49 GLU B C 1
ATOM 1812 O O . GLU B 1 49 ? 1.374 -8.055 1.667 1 98.31 49 GLU B O 1
ATOM 1817 N N . ALA B 1 50 ? 2.686 -6.707 2.807 1 97.38 50 ALA B N 1
ATOM 1818 C CA . ALA B 1 50 ? 3.867 -7.566 2.822 1 97.38 50 ALA B CA 1
ATOM 1819 C C . ALA B 1 50 ? 3.545 -8.938 3.412 1 97.38 50 ALA B C 1
ATOM 1821 O O . ALA B 1 50 ? 4.07 -9.953 2.957 1 97.38 50 ALA B O 1
ATOM 1822 N N . TRP B 1 51 ? 2.709 -8.945 4.426 1 95.88 51 TRP B N 1
ATOM 1823 C CA . TRP B 1 51 ? 2.426 -10.258 4.996 1 95.88 51 TRP B CA 1
ATOM 1824 C C . TRP B 1 51 ? 1.089 -10.797 4.496 1 95.88 51 TRP B C 1
ATOM 1826 O O . TRP B 1 51 ? 0.895 -12.008 4.406 1 95.88 51 TRP B O 1
ATOM 1836 N N . VAL B 1 52 ? 0.18 -9.992 4.012 1 97.38 52 VAL B N 1
ATOM 1837 C CA . VAL B 1 52 ? -1.165 -10.398 3.617 1 97.38 52 VAL B CA 1
ATOM 1838 C C . VAL B 1 52 ? -1.102 -11.195 2.314 1 97.38 52 VAL B C 1
ATOM 1840 O O . VAL B 1 52 ? -1.875 -12.141 2.115 1 97.38 52 VAL B O 1
ATOM 1843 N N . LYS B 1 53 ? -0.248 -10.836 1.408 1 95.88 53 LYS B N 1
ATOM 1844 C CA . LYS B 1 53 ? -0.178 -11.508 0.116 1 95.88 53 LYS B CA 1
ATOM 1845 C C . LYS B 1 53 ? 0.146 -12.992 0.289 1 95.88 53 LYS B C 1
ATOM 1847 O O . LYS B 1 53 ? -0.17 -13.805 -0.58 1 95.88 53 LYS B O 1
ATOM 1852 N N . PHE B 1 54 ? 0.808 -13.383 1.427 1 95.56 54 PHE B N 1
ATOM 1853 C CA . PHE B 1 54 ? 1.162 -14.773 1.682 1 95.56 54 PHE B CA 1
ATOM 1854 C C . PHE B 1 54 ? -0.046 -15.555 2.182 1 95.56 54 PHE B C 1
ATOM 1856 O O . PHE B 1 54 ? 0.002 -16.781 2.281 1 95.56 54 PHE B O 1
ATOM 1863 N N . ARG B 1 55 ? -1.151 -14.898 2.414 1 94.56 55 ARG B N 1
ATOM 1864 C CA . ARG B 1 55 ? -2.342 -15.562 2.938 1 94.56 55 ARG B CA 1
ATOM 1865 C C . ARG B 1 55 ? -3.258 -16.016 1.805 1 94.56 55 ARG B C 1
ATOM 1867 O O . ARG B 1 55 ? -4.219 -16.75 2.035 1 94.56 55 ARG B O 1
ATOM 1874 N N . ALA B 1 56 ? -3.004 -15.594 0.58 1 95.19 56 ALA B N 1
ATOM 1875 C CA . ALA B 1 56 ? -3.799 -16.016 -0.57 1 95.19 56 ALA B CA 1
ATOM 1876 C C . ALA B 1 56 ? -3.553 -17.5 -0.891 1 95.19 56 ALA B C 1
ATOM 1878 O O . ALA B 1 56 ? -2.406 -17.922 -1.042 1 95.19 56 ALA B O 1
ATOM 1879 N N . PRO B 1 57 ? -4.539 -18.281 -1.052 1 94.88 57 PRO B N 1
ATOM 1880 C CA . PRO B 1 57 ? -4.391 -19.734 -1.108 1 94.88 57 PRO B CA 1
ATOM 1881 C C . PRO B 1 57 ? -3.723 -20.219 -2.396 1 94.88 57 PRO B C 1
ATOM 1883 O O . PRO B 1 57 ? -3.174 -21.328 -2.441 1 94.88 57 PRO B O 1
ATOM 1886 N N . PHE B 1 58 ? -3.758 -19.438 -3.426 1 94.06 58 PHE B N 1
ATOM 1887 C CA . PHE B 1 58 ? -3.221 -19.906 -4.695 1 94.06 58 PHE B CA 1
ATOM 1888 C C . PHE B 1 58 ? -1.836 -19.328 -4.949 1 94.06 58 PHE B C 1
ATOM 1890 O O . PHE B 1 58 ? -1.276 -19.484 -6.035 1 94.06 58 PHE B O 1
ATOM 1897 N N . VAL B 1 59 ? -1.314 -18.641 -4.008 1 94 59 VAL B N 1
ATOM 1898 C CA . VAL B 1 59 ? -0.006 -18.016 -4.172 1 94 59 VAL B CA 1
ATOM 1899 C C . VAL B 1 59 ? 1.077 -18.922 -3.594 1 94 59 VAL B C 1
ATOM 1901 O O . VAL B 1 59 ? 1.094 -19.188 -2.391 1 94 59 VAL B O 1
ATOM 1904 N N . ARG B 1 60 ? 1.958 -19.328 -4.422 1 92.38 60 ARG B N 1
ATOM 1905 C CA . ARG B 1 60 ? 3.125 -20.078 -3.971 1 92.38 60 ARG B CA 1
ATOM 1906 C C . ARG B 1 60 ? 4.219 -19.141 -3.465 1 92.38 60 ARG B C 1
ATOM 1908 O O . ARG B 1 60 ? 4.254 -17.969 -3.83 1 92.38 60 ARG B O 1
ATOM 1915 N N . ARG B 1 61 ? 5.082 -19.703 -2.742 1 92.94 61 ARG B N 1
ATOM 1916 C CA . ARG B 1 61 ? 6.078 -18.891 -2.043 1 92.94 61 ARG B CA 1
ATOM 1917 C C . ARG B 1 61 ? 6.953 -18.125 -3.029 1 92.94 61 ARG B C 1
ATOM 1919 O O . ARG B 1 61 ? 7.219 -16.938 -2.838 1 92.94 61 ARG B O 1
ATOM 1926 N N . HIS B 1 62 ? 7.457 -18.75 -4.082 1 93.25 62 HIS B N 1
ATOM 1927 C CA . HIS B 1 62 ? 8.344 -18.078 -5.023 1 93.25 62 HIS B CA 1
ATOM 1928 C C . HIS B 1 62 ? 7.613 -16.938 -5.738 1 93.25 62 HIS B C 1
ATOM 1930 O O . HIS B 1 62 ? 8.227 -15.93 -6.094 1 93.25 62 HIS B O 1
ATOM 1936 N N . VAL B 1 63 ? 6.273 -17.109 -5.902 1 94.69 63 VAL B N 1
ATOM 1937 C CA . VAL B 1 63 ? 5.488 -16.078 -6.559 1 94.69 63 VAL B CA 1
ATOM 1938 C C . VAL B 1 63 ? 5.297 -14.891 -5.613 1 94.69 63 VAL B C 1
ATOM 1940 O O . VAL B 1 63 ? 5.375 -13.734 -6.035 1 94.69 63 VAL B O 1
ATOM 1943 N N . ALA B 1 64 ? 5.055 -15.18 -4.34 1 96.25 64 ALA B N 1
ATOM 1944 C CA . ALA B 1 64 ? 4.922 -14.109 -3.352 1 96.25 64 ALA B CA 1
ATOM 1945 C C . ALA B 1 64 ? 6.191 -13.266 -3.279 1 96.25 64 ALA B C 1
ATOM 1947 O O . ALA B 1 64 ? 6.125 -12.039 -3.166 1 96.25 64 ALA B O 1
ATOM 1948 N N . PHE B 1 65 ? 7.293 -13.945 -3.338 1 95.25 65 PHE B N 1
ATOM 1949 C CA . PHE B 1 65 ? 8.562 -13.227 -3.346 1 95.25 65 PHE B CA 1
ATOM 1950 C C . PHE B 1 65 ? 8.719 -12.414 -4.625 1 95.25 65 PHE B C 1
ATOM 1952 O O . PHE B 1 65 ? 9.25 -11.305 -4.598 1 95.25 65 PHE B O 1
ATOM 1959 N N . ASP B 1 66 ? 8.305 -12.977 -5.684 1 96.31 66 ASP B N 1
ATOM 1960 C CA . ASP B 1 66 ? 8.391 -12.273 -6.961 1 96.31 66 ASP B CA 1
ATOM 1961 C C . ASP B 1 66 ? 7.539 -11.008 -6.953 1 96.31 66 ASP B C 1
ATOM 1963 O O . ASP B 1 66 ? 8.016 -9.93 -7.32 1 96.31 66 ASP B O 1
ATOM 1967 N N . VAL B 1 67 ? 6.332 -11.117 -6.488 1 96.69 67 VAL B N 1
ATOM 1968 C CA . VAL B 1 67 ? 5.457 -9.953 -6.367 1 96.69 67 VAL B CA 1
ATOM 1969 C C . VAL B 1 67 ? 6.094 -8.922 -5.438 1 96.69 67 VAL B C 1
ATOM 1971 O O . VAL B 1 67 ? 6.121 -7.727 -5.75 1 96.69 67 VAL B O 1
ATOM 1974 N N . GLY B 1 68 ? 6.645 -9.383 -4.375 1 96.62 68 GLY B N 1
ATOM 1975 C CA . GLY B 1 68 ? 7.223 -8.508 -3.373 1 96.62 68 GLY B CA 1
ATOM 1976 C C . GLY B 1 68 ? 8.359 -7.66 -3.91 1 96.62 68 GLY B C 1
ATOM 1977 O O . GLY B 1 68 ? 8.438 -6.461 -3.633 1 96.62 68 GLY B O 1
ATOM 1978 N N . ARG B 1 69 ? 9.203 -8.273 -4.605 1 95.81 69 ARG B N 1
ATOM 1979 C CA . ARG B 1 69 ? 10.367 -7.508 -5.039 1 95.81 69 ARG B CA 1
ATOM 1980 C C . ARG B 1 69 ? 9.969 -6.402 -6.012 1 95.81 69 ARG B C 1
ATOM 1982 O O . ARG B 1 69 ? 10.555 -5.32 -6.012 1 95.81 69 ARG B O 1
ATOM 1989 N N . PHE B 1 70 ? 8.945 -6.594 -6.789 1 97.12 70 PHE B N 1
ATOM 1990 C CA . PHE B 1 70 ? 8.484 -5.555 -7.699 1 97.12 70 PHE B CA 1
ATOM 1991 C C . PHE B 1 70 ? 7.734 -4.465 -6.945 1 97.12 70 PHE B C 1
ATOM 1993 O O . PHE B 1 70 ? 7.914 -3.277 -7.215 1 97.12 70 PHE B O 1
ATOM 2000 N N . VAL B 1 71 ? 6.914 -4.902 -6.02 1 97.81 71 VAL B N 1
ATOM 2001 C CA . VAL B 1 71 ? 6.109 -3.945 -5.266 1 97.81 71 VAL B CA 1
ATOM 2002 C C . VAL B 1 71 ? 7.02 -3.061 -4.414 1 97.81 71 VAL B C 1
ATOM 2004 O O . VAL B 1 71 ? 6.848 -1.84 -4.375 1 97.81 71 VAL B O 1
ATOM 2007 N N . PHE B 1 72 ? 8 -3.596 -3.803 1 97.69 72 PHE B N 1
ATOM 2008 C CA . PHE B 1 72 ? 8.891 -2.805 -2.957 1 97.69 72 PHE B CA 1
ATOM 2009 C C . PHE B 1 72 ? 9.789 -1.913 -3.803 1 97.69 72 PHE B C 1
ATOM 2011 O O . PHE B 1 72 ? 10.141 -0.804 -3.393 1 97.69 72 PHE B O 1
ATOM 2018 N N . GLU B 1 73 ? 10.203 -2.412 -4.91 1 97.12 73 GLU B N 1
ATOM 2019 C CA . GLU B 1 73 ? 10.945 -1.546 -5.816 1 97.12 73 GLU B CA 1
ATOM 2020 C C . GLU B 1 73 ? 10.102 -0.359 -6.266 1 97.12 73 GLU B C 1
ATOM 2022 O O . GLU B 1 73 ? 10.578 0.778 -6.289 1 97.12 73 GLU B O 1
ATOM 2027 N N . ALA B 1 74 ? 8.891 -0.638 -6.645 1 97.94 74 ALA B N 1
ATOM 2028 C CA . ALA B 1 74 ? 7.977 0.426 -7.059 1 97.94 74 ALA B CA 1
ATOM 2029 C C . ALA B 1 74 ? 7.754 1.427 -5.926 1 97.94 74 ALA B C 1
ATOM 2031 O O . ALA B 1 74 ? 7.727 2.639 -6.16 1 97.94 74 ALA B O 1
ATOM 2032 N N . LEU B 1 75 ? 7.605 0.918 -4.727 1 98.38 75 LEU B N 1
ATOM 2033 C CA . LEU B 1 75 ? 7.449 1.81 -3.582 1 98.38 75 LEU B CA 1
ATOM 2034 C C . LEU B 1 75 ? 8.672 2.713 -3.426 1 98.38 75 LEU B C 1
ATOM 2036 O O . LEU B 1 75 ? 8.531 3.922 -3.229 1 98.38 75 LEU B O 1
ATOM 2040 N N . ASN B 1 76 ? 9.797 2.098 -3.543 1 98 76 ASN B N 1
ATOM 2041 C CA . ASN B 1 76 ? 11.031 2.871 -3.416 1 98 76 ASN B CA 1
ATOM 2042 C C . ASN B 1 76 ? 11.094 3.99 -4.453 1 98 76 ASN B C 1
ATOM 2044 O O . ASN B 1 76 ? 11.477 5.117 -4.133 1 98 76 ASN B O 1
ATOM 2048 N N . ARG B 1 77 ? 10.734 3.709 -5.629 1 98.12 77 ARG B N 1
ATOM 2049 C CA . ARG B 1 77 ? 10.742 4.719 -6.684 1 98.12 77 ARG B CA 1
ATOM 2050 C C . ARG B 1 77 ? 9.703 5.801 -6.41 1 98.12 77 ARG B C 1
ATOM 2052 O O . ARG B 1 77 ? 9.969 6.988 -6.605 1 98.12 77 ARG B O 1
ATOM 2059 N N . ALA B 1 78 ? 8.523 5.398 -6.004 1 98.69 78 ALA B N 1
ATOM 2060 C CA . ALA B 1 78 ? 7.5 6.371 -5.625 1 98.69 78 ALA B CA 1
ATOM 2061 C C . ALA B 1 78 ? 8 7.285 -4.512 1 98.69 78 ALA B C 1
ATOM 2063 O O . ALA B 1 78 ? 7.805 8.5 -4.562 1 98.69 78 ALA B O 1
ATOM 2064 N N . GLU B 1 79 ? 8.648 6.664 -3.535 1 98.88 79 GLU B N 1
ATOM 2065 C CA . GLU B 1 79 ? 9.195 7.426 -2.416 1 98.88 79 GLU B CA 1
ATOM 2066 C C . GLU B 1 79 ? 10.227 8.438 -2.891 1 98.88 79 GLU B C 1
ATOM 2068 O O . GLU B 1 79 ? 10.305 9.547 -2.357 1 98.88 79 GLU B O 1
ATOM 2073 N N . CYS B 1 80 ? 11.047 8.07 -3.832 1 98.62 80 CYS B N 1
ATOM 2074 C CA . CYS B 1 80 ? 12.023 9 -4.391 1 98.62 80 CYS B CA 1
ATOM 2075 C C . CYS B 1 80 ? 11.336 10.219 -4.992 1 98.62 80 CYS B C 1
ATOM 2077 O O . CYS B 1 80 ? 11.797 11.344 -4.82 1 98.62 80 CYS B O 1
ATOM 2079 N N . GLY B 1 81 ? 10.242 9.984 -5.73 1 98.69 81 GLY B N 1
ATOM 2080 C CA . GLY B 1 81 ? 9.477 11.094 -6.277 1 98.69 81 GLY B CA 1
ATOM 2081 C C . GLY B 1 81 ? 8.914 12.008 -5.211 1 98.69 81 GLY B C 1
ATOM 2082 O O . GLY B 1 81 ? 9.008 13.234 -5.32 1 98.69 81 GLY B O 1
ATOM 2083 N N . VAL B 1 82 ? 8.359 11.422 -4.188 1 98.81 82 VAL B N 1
ATOM 2084 C CA . VAL B 1 82 ? 7.781 12.18 -3.084 1 98.81 82 VAL B CA 1
ATOM 2085 C C . VAL B 1 82 ? 8.875 12.984 -2.379 1 98.81 82 VAL B C 1
ATOM 2087 O O . VAL B 1 82 ? 8.711 14.18 -2.133 1 98.81 82 VAL B O 1
ATOM 2090 N N . CYS B 1 83 ? 9.977 12.312 -2.1 1 98.75 83 CYS B N 1
ATOM 2091 C CA . CYS B 1 83 ? 11.102 12.945 -1.422 1 98.75 83 CYS B CA 1
ATOM 2092 C C . CYS B 1 83 ? 11.633 14.117 -2.234 1 98.75 83 CYS B C 1
ATOM 2094 O O . CYS B 1 83 ? 11.867 15.195 -1.691 1 98.75 83 CYS B O 1
ATOM 2096 N N . ALA B 1 84 ? 11.789 13.906 -3.506 1 98.38 84 ALA B N 1
ATOM 2097 C CA . ALA B 1 84 ? 12.289 14.961 -4.387 1 98.38 84 ALA B CA 1
ATOM 2098 C C . ALA B 1 84 ? 11.352 16.156 -4.387 1 98.38 84 ALA B C 1
ATOM 2100 O O . ALA B 1 84 ? 11.797 17.312 -4.371 1 98.38 84 ALA B O 1
ATOM 2101 N N . SER B 1 85 ? 10.109 15.906 -4.406 1 98 85 SER B N 1
ATOM 2102 C CA . SER B 1 85 ? 9.133 16.984 -4.402 1 98 85 SER B CA 1
ATOM 2103 C C . SER B 1 85 ? 9.188 17.781 -3.098 1 98 85 SER B C 1
ATOM 2105 O O . SER B 1 85 ? 9.031 19 -3.098 1 98 85 SER B O 1
ATOM 2107 N N . MET B 1 86 ? 9.367 17.094 -1.973 1 97.75 86 MET B N 1
ATOM 2108 C CA . MET B 1 86 ? 9.477 17.781 -0.685 1 97.75 86 MET B CA 1
ATOM 2109 C C . MET B 1 86 ? 10.695 18.688 -0.654 1 97.75 86 MET B C 1
ATOM 2111 O O . MET B 1 86 ? 10.602 19.844 -0.214 1 97.75 86 MET B O 1
ATOM 2115 N N . TRP B 1 87 ? 11.789 18.203 -1.14 1 97 87 TRP B N 1
ATOM 2116 C CA . TRP B 1 87 ? 13 19.016 -1.176 1 97 87 TRP B CA 1
ATOM 2117 C C . TRP B 1 87 ? 12.82 20.219 -2.102 1 97 87 TRP B C 1
ATOM 2119 O O . TRP B 1 87 ? 13.258 21.328 -1.787 1 97 87 TRP B O 1
ATOM 2129 N N . ALA B 1 88 ? 12.227 20 -3.258 1 96.38 88 ALA B N 1
ATOM 2130 C CA . ALA B 1 88 ? 11.992 21.094 -4.207 1 96.38 88 ALA B CA 1
ATOM 2131 C C . ALA B 1 88 ? 11.109 22.172 -3.588 1 96.38 88 ALA B C 1
ATOM 2133 O O . ALA B 1 88 ? 11.414 23.359 -3.701 1 96.38 88 ALA B O 1
ATOM 2134 N N . TYR B 1 89 ? 10.047 21.75 -2.963 1 94.69 89 TYR B N 1
ATOM 2135 C CA . TYR B 1 89 ? 9.16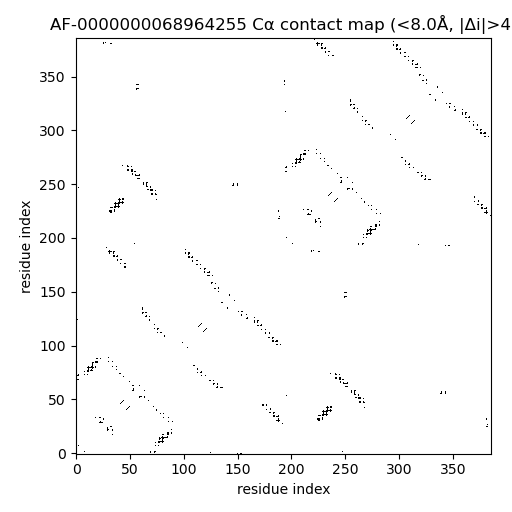4 22.703 -2.307 1 94.69 89 TYR B CA 1
ATOM 2136 C C . TYR B 1 89 ? 9.883 23.438 -1.188 1 94.69 89 TYR B C 1
ATOM 2138 O O . TYR B 1 89 ? 9.758 24.656 -1.059 1 94.69 89 TYR B O 1
ATOM 2146 N N . ARG B 1 90 ? 10.625 22.688 -0.378 1 92.62 90 ARG B N 1
ATOM 2147 C CA . ARG B 1 90 ? 11.375 23.281 0.724 1 92.62 90 ARG B CA 1
ATOM 2148 C C . ARG B 1 90 ? 12.359 24.328 0.216 1 92.62 90 ARG B C 1
ATOM 2150 O O . ARG B 1 90 ? 12.602 25.344 0.885 1 92.62 90 ARG B O 1
ATOM 2157 N N . ALA B 1 91 ? 12.938 24.156 -0.876 1 92.31 91 ALA B N 1
ATOM 2158 C CA . ALA B 1 91 ? 13.914 25.062 -1.462 1 92.31 91 ALA B CA 1
ATOM 2159 C C . ALA B 1 91 ? 13.258 26.391 -1.863 1 92.31 91 ALA B C 1
ATOM 2161 O O . ALA B 1 91 ? 13.922 27.422 -1.931 1 92.31 91 ALA B O 1
ATOM 2162 N N . PHE B 1 92 ? 11.977 26.391 -2.074 1 88.62 92 PHE B N 1
ATOM 2163 C CA . PHE B 1 92 ? 11.273 27.578 -2.502 1 88.62 92 PHE B CA 1
ATOM 2164 C C . PHE B 1 92 ? 10.797 28.391 -1.299 1 88.62 92 PHE B C 1
ATOM 2166 O O . PHE B 1 92 ? 10.406 29.547 -1.437 1 88.62 92 PHE B O 1
ATOM 2173 N N . LEU B 1 93 ? 10.859 27.781 -0.118 1 85.81 93 LEU B N 1
ATOM 2174 C CA . LEU B 1 93 ? 10.422 28.469 1.096 1 85.81 93 LEU B CA 1
ATOM 2175 C C . LEU B 1 93 ? 11.547 29.328 1.671 1 85.81 93 LEU B C 1
ATOM 2177 O O . LEU B 1 93 ? 12.727 28.969 1.547 1 85.81 93 LEU B O 1
ATOM 2181 N N . PRO B 1 94 ? 11.125 30.562 2.215 1 80.44 94 PRO B N 1
ATOM 2182 C CA . PRO B 1 94 ? 12.148 31.438 2.793 1 80.44 94 PRO B CA 1
ATOM 2183 C C . PRO B 1 94 ? 12.969 30.75 3.881 1 80.44 94 PRO B C 1
ATOM 2185 O O . PRO B 1 94 ? 12.438 29.938 4.645 1 80.44 94 PRO B O 1
ATOM 2188 N N . ARG B 1 95 ? 14.273 30.891 3.783 1 74.44 95 ARG B N 1
ATOM 2189 C CA . ARG B 1 95 ? 15.188 30.312 4.766 1 74.44 95 ARG B CA 1
ATOM 2190 C C . ARG B 1 95 ? 15.539 31.328 5.848 1 74.44 95 ARG B C 1
ATOM 2192 O O . ARG B 1 95 ? 15.867 32.5 5.547 1 74.44 95 ARG B O 1
ATOM 2199 N N . HIS B 1 96 ? 14.758 31.125 6.945 1 62.84 96 HIS B N 1
ATOM 2200 C CA . HIS B 1 96 ? 15.188 32 8.016 1 62.84 96 HIS B CA 1
ATOM 2201 C C . HIS B 1 96 ? 16.391 31.438 8.758 1 62.84 96 HIS B C 1
ATOM 2203 O O . HIS B 1 96 ? 16.234 30.734 9.766 1 62.84 96 HIS B O 1
ATOM 2209 N N . GLY B 1 97 ? 17.562 31.547 8.383 1 63.75 97 GLY B N 1
ATOM 2210 C CA . GLY B 1 97 ? 18.797 31.328 9.094 1 63.75 97 GLY B CA 1
ATOM 2211 C C . GLY B 1 97 ? 19.25 29.891 9.094 1 63.75 97 GLY B C 1
ATOM 2212 O O . GLY B 1 97 ? 19.125 29.188 8.086 1 63.75 97 GLY B O 1
ATOM 2213 N N . SER B 1 98 ? 19.406 29.219 10.438 1 71.06 98 SER B N 1
ATOM 2214 C CA . SER B 1 98 ? 20.047 27.953 10.773 1 71.06 98 SER B CA 1
ATOM 2215 C C . SER B 1 98 ? 19.188 26.766 10.336 1 71.06 98 SER B C 1
ATOM 2217 O O . SER B 1 98 ? 18 26.922 10.078 1 71.06 98 SER B O 1
ATOM 2219 N N . VAL B 1 99 ? 19.859 25.672 10.062 1 78.12 99 VAL B N 1
ATOM 2220 C CA . VAL B 1 99 ? 19.219 24.406 9.734 1 78.12 99 VAL B CA 1
ATOM 2221 C C . VAL B 1 99 ? 18.156 24.078 10.781 1 78.12 99 VAL B C 1
ATOM 2223 O O . VAL B 1 99 ? 18.453 24.016 11.977 1 78.12 99 VAL B O 1
ATOM 2226 N N . SER B 1 100 ? 17.016 23.969 10.336 1 87.31 100 SER B N 1
ATOM 2227 C CA . SER B 1 100 ? 15.906 23.672 11.242 1 87.31 100 SER B CA 1
ATOM 2228 C C . SER B 1 100 ? 15.852 22.172 11.578 1 87.31 100 SER B C 1
ATOM 2230 O O . SER B 1 100 ? 16.469 21.359 10.891 1 87.31 100 SER B O 1
ATOM 2232 N N . THR B 1 101 ? 15.273 21.812 12.688 1 91.5 101 THR B N 1
ATOM 2233 C CA . THR B 1 101 ? 15.008 20.438 13.047 1 91.5 101 THR B CA 1
ATOM 2234 C C . THR B 1 101 ? 14.281 19.703 11.922 1 91.5 101 THR B C 1
ATOM 2236 O O . THR B 1 101 ? 14.578 18.547 11.633 1 91.5 101 THR B O 1
ATOM 2239 N N . ALA B 1 102 ? 13.383 20.391 11.273 1 92.44 102 ALA B N 1
ATOM 2240 C CA . ALA B 1 102 ? 12.633 19.812 10.156 1 92.44 102 ALA B CA 1
ATOM 2241 C C . ALA B 1 102 ? 13.562 19.453 9.008 1 92.44 102 ALA B C 1
ATOM 2243 O O . ALA B 1 102 ? 13.43 18.391 8.398 1 92.44 102 ALA B O 1
ATOM 2244 N N . ASP B 1 103 ? 14.484 20.281 8.75 1 94.38 103 ASP B N 1
ATOM 2245 C CA . ASP B 1 103 ? 15.453 20.016 7.688 1 94.38 103 ASP B CA 1
ATOM 2246 C C . ASP B 1 103 ? 16.312 18.797 8.023 1 94.38 103 ASP B C 1
ATOM 2248 O O . ASP B 1 103 ? 16.625 17.984 7.152 1 94.38 103 ASP B O 1
ATOM 2252 N N . THR B 1 104 ? 16.688 18.719 9.266 1 96.12 104 THR B N 1
ATOM 2253 C CA . THR B 1 104 ? 17.516 17.594 9.703 1 96.12 104 THR B CA 1
ATOM 2254 C C . THR B 1 104 ? 16.734 16.281 9.57 1 96.12 104 THR B C 1
ATOM 2256 O O . THR B 1 104 ? 17.281 15.281 9.102 1 96.12 104 THR B O 1
ATOM 2259 N N . ILE B 1 105 ? 15.531 16.25 9.945 1 97.81 105 ILE B N 1
ATOM 2260 C CA . ILE B 1 105 ? 14.703 15.055 9.844 1 97.81 105 ILE B CA 1
ATOM 2261 C C . ILE B 1 105 ? 14.539 14.656 8.375 1 97.81 105 ILE B C 1
ATOM 2263 O O . ILE B 1 105 ? 14.672 13.484 8.023 1 97.81 105 ILE B O 1
ATOM 2267 N N . LEU B 1 106 ? 14.234 15.664 7.547 1 97.62 106 LEU B N 1
ATOM 2268 C CA . LEU B 1 106 ? 14.086 15.391 6.125 1 97.62 106 LEU B CA 1
ATOM 2269 C C . LEU B 1 106 ? 15.375 14.805 5.543 1 97.62 106 LEU B C 1
ATOM 2271 O O . LEU B 1 106 ? 15.328 13.891 4.719 1 97.62 106 LEU B O 1
ATOM 2275 N N . ALA B 1 107 ? 16.516 15.305 5.988 1 98.19 107 ALA B N 1
ATOM 2276 C CA . ALA B 1 107 ? 17.797 14.773 5.543 1 98.19 107 ALA B CA 1
ATOM 2277 C C . ALA B 1 107 ? 18 13.336 6.008 1 98.19 107 ALA B C 1
ATOM 2279 O O . ALA B 1 107 ? 18.5 12.492 5.258 1 98.19 107 ALA B O 1
ATOM 2280 N N . CYS B 1 108 ? 17.594 13.031 7.188 1 98.56 108 CYS B N 1
ATOM 2281 C CA . CYS B 1 108 ? 17.75 11.688 7.734 1 98.56 108 CYS B CA 1
ATOM 2282 C C . CYS B 1 108 ? 16.875 10.695 6.977 1 98.56 108 CYS B C 1
ATOM 2284 O O . CYS B 1 108 ? 17.344 9.617 6.602 1 98.56 108 CYS B O 1
ATOM 2286 N N . VAL B 1 109 ? 15.602 11.078 6.762 1 98.75 109 VAL B N 1
ATOM 2287 C CA . VAL B 1 109 ? 14.719 10.172 6.035 1 98.75 109 VAL B CA 1
ATOM 2288 C C . VAL B 1 109 ? 15.242 9.969 4.617 1 98.75 109 VAL B C 1
ATOM 2290 O O . VAL B 1 109 ? 15.164 8.867 4.07 1 98.75 109 VAL B O 1
ATOM 2293 N N . THR B 1 110 ? 15.781 10.984 4.016 1 98.81 110 THR B N 1
ATOM 2294 C CA . THR B 1 110 ? 16.375 10.891 2.688 1 98.81 110 THR B CA 1
ATOM 2295 C C . THR B 1 110 ? 17.562 9.922 2.693 1 98.81 110 THR B C 1
ATOM 2297 O O . THR B 1 110 ? 17.703 9.102 1.783 1 98.81 110 THR B O 1
ATOM 2300 N N . ALA B 1 111 ? 18.359 10.008 3.729 1 98.69 111 ALA B N 1
ATOM 2301 C CA . ALA B 1 111 ? 19.516 9.117 3.838 1 98.69 111 ALA B CA 1
ATOM 2302 C C . ALA B 1 111 ? 19.078 7.66 3.926 1 98.69 111 ALA B C 1
ATOM 2304 O O . ALA B 1 111 ? 19.672 6.789 3.283 1 98.69 111 ALA B O 1
ATOM 2305 N N . VAL B 1 112 ? 18.062 7.383 4.723 1 98.69 112 VAL B N 1
ATOM 2306 C CA . VAL B 1 112 ? 17.547 6.023 4.836 1 98.69 112 VAL B CA 1
ATOM 2307 C C . VAL B 1 112 ? 17.016 5.559 3.486 1 98.69 112 VAL B C 1
ATOM 2309 O O . VAL B 1 112 ? 17.297 4.434 3.055 1 98.69 112 VAL B O 1
ATOM 2312 N N . LEU B 1 113 ? 16.266 6.418 2.818 1 98.69 113 LEU B N 1
ATOM 2313 C CA . LEU B 1 113 ? 15.703 6.094 1.51 1 98.69 113 LEU B CA 1
ATOM 2314 C C . LEU B 1 113 ? 16.812 5.793 0.505 1 98.69 113 LEU B C 1
ATOM 2316 O O . LEU B 1 113 ? 16.719 4.824 -0.25 1 98.69 113 LEU B O 1
ATOM 2320 N N . LEU B 1 114 ? 17.859 6.582 0.503 1 97.62 114 LEU B N 1
ATOM 2321 C CA . LEU B 1 114 ? 18.969 6.387 -0.432 1 97.62 114 LEU B CA 1
ATOM 2322 C C . LEU B 1 114 ? 19.688 5.082 -0.145 1 97.62 114 LEU B C 1
ATOM 2324 O O . LEU B 1 114 ? 20.094 4.367 -1.071 1 97.62 114 LEU B O 1
ATOM 2328 N N . TYR B 1 115 ? 19.891 4.855 1.118 1 96.19 115 TYR B N 1
ATOM 2329 C CA . TYR B 1 115 ? 20.469 3.564 1.468 1 96.19 115 TYR B CA 1
ATOM 2330 C C . TYR B 1 115 ? 19.625 2.42 0.927 1 96.19 115 TYR B C 1
ATOM 2332 O O . TYR B 1 115 ? 20.156 1.483 0.32 1 96.19 115 TYR B O 1
ATOM 2340 N N . GLN B 1 116 ? 18.344 2.443 1.118 1 96.81 116 GLN B N 1
ATOM 2341 C CA . GLN B 1 116 ? 17.453 1.374 0.683 1 96.81 116 GLN B CA 1
ATOM 2342 C C . GLN B 1 116 ? 17.391 1.289 -0.84 1 96.81 116 GLN B C 1
ATOM 2344 O O . GLN B 1 116 ? 17.391 0.194 -1.405 1 96.81 116 GLN B O 1
ATOM 2349 N N . ALA B 1 117 ? 17.375 2.396 -1.511 1 95.19 117 ALA B N 1
ATOM 2350 C CA . ALA B 1 117 ? 17.234 2.434 -2.965 1 95.19 117 ALA B CA 1
ATOM 2351 C C . ALA B 1 117 ? 18.531 1.985 -3.641 1 95.19 117 ALA B C 1
ATOM 2353 O O . ALA B 1 117 ? 18.5 1.362 -4.703 1 95.19 117 ALA B O 1
ATOM 2354 N N . LEU B 1 118 ? 19.688 2.209 -3.059 1 94.06 118 LEU B N 1
ATOM 2355 C CA . LEU B 1 118 ? 20.953 2.021 -3.752 1 94.06 118 LEU B CA 1
ATOM 2356 C C . LEU B 1 118 ? 21.656 0.756 -3.271 1 94.06 118 LEU B C 1
ATOM 2358 O O . LEU B 1 118 ? 22.453 0.167 -4.004 1 94.06 118 LEU B O 1
ATOM 2362 N N . LEU B 1 119 ? 21.422 0.355 -2.07 1 92.44 119 LEU B N 1
ATOM 2363 C CA . LEU B 1 119 ? 22.141 -0.782 -1.521 1 92.44 119 LEU B CA 1
ATOM 2364 C C . LEU B 1 119 ? 21.188 -1.851 -1.012 1 92.44 119 LEU B C 1
ATOM 2366 O O . LEU B 1 119 ? 21.094 -2.939 -1.582 1 92.44 119 LEU B O 1
ATOM 2370 N N . GLY B 1 120 ? 20.344 -1.42 -0.002 1 91.12 120 GLY B N 1
ATOM 2371 C CA . GLY B 1 120 ? 19.453 -2.387 0.606 1 91.12 120 GLY B CA 1
ATOM 2372 C C . GLY B 1 120 ? 18.531 -3.057 -0.395 1 91.12 120 GLY B C 1
ATOM 2373 O O . GLY B 1 120 ? 18.422 -4.285 -0.426 1 91.12 120 GLY B O 1
ATOM 2374 N N . GLY B 1 121 ? 17.875 -2.293 -1.252 1 91.94 121 GLY B N 1
ATOM 2375 C CA . GLY B 1 121 ? 16.938 -2.795 -2.242 1 91.94 121 GLY B CA 1
ATOM 2376 C C . GLY B 1 121 ? 17.547 -3.793 -3.201 1 91.94 121 GLY B C 1
ATOM 2377 O O . GLY B 1 121 ? 17.094 -4.934 -3.303 1 91.94 121 GLY B O 1
ATOM 2378 N N . PRO B 1 122 ? 18.594 -3.443 -3.842 1 90.75 122 PRO B N 1
ATOM 2379 C CA . PRO B 1 122 ? 19.25 -4.344 -4.789 1 90.75 122 PRO B CA 1
ATOM 2380 C C . PRO B 1 122 ? 19.719 -5.648 -4.141 1 90.75 122 PRO B C 1
ATOM 2382 O O . PRO B 1 122 ? 19.609 -6.715 -4.75 1 90.75 122 PRO B O 1
ATOM 2385 N N . VAL B 1 123 ? 20.203 -5.578 -2.943 1 89.62 123 VAL B N 1
ATOM 2386 C CA . VAL B 1 123 ? 20.625 -6.781 -2.234 1 89.62 123 VAL B CA 1
ATOM 2387 C C . VAL B 1 123 ? 19.422 -7.691 -1.998 1 89.62 123 VAL B C 1
ATOM 2389 O O . VAL B 1 123 ? 19.484 -8.898 -2.23 1 89.62 123 VAL B O 1
ATOM 2392 N N . LEU B 1 124 ? 18.328 -7.129 -1.561 1 91.19 124 LEU B N 1
ATOM 2393 C CA . LEU B 1 124 ? 17.141 -7.918 -1.294 1 91.19 124 LEU B CA 1
ATOM 2394 C C . LEU B 1 124 ? 16.531 -8.453 -2.592 1 91.19 124 LEU B C 1
ATOM 2396 O O . LEU B 1 124 ? 15.977 -9.547 -2.617 1 91.19 124 LEU B O 1
ATOM 2400 N N . GLN B 1 125 ? 16.688 -7.672 -3.621 1 91.88 125 GLN B N 1
ATOM 2401 C CA . GLN B 1 125 ? 16.25 -8.133 -4.934 1 91.88 125 GLN B CA 1
ATOM 2402 C C . GLN B 1 125 ? 17 -9.383 -5.355 1 91.88 125 GLN B C 1
ATOM 2404 O O . GLN B 1 125 ? 16.406 -10.352 -5.836 1 91.88 125 GLN B O 1
ATOM 2409 N N . GLN B 1 126 ? 18.203 -9.367 -5.184 1 90.12 126 GLN B N 1
ATOM 2410 C CA . GLN B 1 126 ? 19.031 -10.516 -5.551 1 90.12 126 GLN B CA 1
ATOM 2411 C C . GLN B 1 126 ? 18.703 -11.727 -4.691 1 90.12 126 GLN B C 1
ATOM 2413 O O . GLN B 1 126 ? 18.656 -12.852 -5.191 1 90.12 126 GLN B O 1
ATOM 2418 N N . ARG B 1 127 ? 18.5 -11.469 -3.488 1 89.06 127 ARG B N 1
ATOM 2419 C CA . ARG B 1 127 ? 18.156 -12.57 -2.6 1 89.06 127 ARG B CA 1
ATOM 2420 C C . ARG B 1 127 ? 16.828 -13.195 -2.998 1 89.06 127 ARG B C 1
ATOM 2422 O O . ARG B 1 127 ? 16.688 -14.422 -3.004 1 89.06 127 ARG B O 1
ATOM 2429 N N . ALA B 1 128 ? 15.891 -12.383 -3.262 1 92.31 128 ALA B N 1
ATOM 2430 C CA . ALA B 1 128 ? 14.594 -12.875 -3.715 1 92.31 128 ALA B CA 1
ATOM 2431 C C . ALA B 1 128 ? 14.742 -13.719 -4.977 1 92.31 128 ALA B C 1
ATOM 2433 O O . ALA B 1 128 ? 14.117 -14.781 -5.102 1 92.31 128 ALA B O 1
ATOM 2434 N N . GLU B 1 129 ? 15.57 -13.312 -5.844 1 92.81 129 GLU B N 1
ATOM 2435 C CA . GLU B 1 129 ? 15.82 -14.047 -7.082 1 92.81 129 GLU B CA 1
ATOM 2436 C C . GLU B 1 129 ? 16.422 -15.414 -6.797 1 92.81 129 GLU B C 1
ATOM 2438 O O . GLU B 1 129 ? 16.062 -16.406 -7.438 1 92.81 129 GLU B O 1
ATOM 2443 N N . GLN B 1 130 ? 17.281 -15.453 -5.871 1 89.81 130 GLN B N 1
ATOM 2444 C CA . GLN B 1 130 ? 17.891 -16.719 -5.5 1 89.81 130 GLN B CA 1
ATOM 2445 C C . GLN B 1 130 ? 16.859 -17.688 -4.914 1 89.81 130 GLN B C 1
ATOM 2447 O O . GLN B 1 130 ? 16.859 -18.875 -5.242 1 89.81 130 GLN B O 1
ATOM 2452 N N . ILE B 1 131 ? 16.062 -17.203 -4.066 1 89.75 131 ILE B N 1
ATOM 2453 C CA . ILE B 1 131 ? 15.016 -18.031 -3.461 1 89.75 131 ILE B CA 1
ATOM 2454 C C . ILE B 1 131 ? 14.07 -18.547 -4.547 1 89.75 131 ILE B C 1
ATOM 2456 O O . ILE B 1 131 ? 13.703 -19.719 -4.547 1 89.75 131 ILE B O 1
ATOM 2460 N N . ILE B 1 132 ? 13.742 -17.688 -5.488 1 92.94 132 ILE B N 1
ATOM 2461 C CA . ILE B 1 132 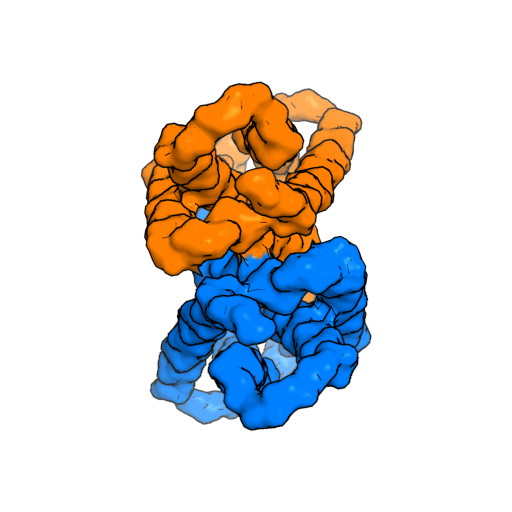? 12.836 -18.047 -6.578 1 92.94 132 ILE B CA 1
ATOM 2462 C C . ILE B 1 132 ? 13.469 -19.156 -7.426 1 92.94 132 ILE B C 1
ATOM 2464 O O . ILE B 1 132 ? 12.828 -20.172 -7.707 1 92.94 132 ILE B O 1
ATOM 2468 N N . ALA B 1 133 ? 14.695 -18.969 -7.77 1 91 133 ALA B N 1
ATOM 2469 C CA . ALA B 1 133 ? 15.391 -19.953 -8.586 1 91 133 ALA B CA 1
ATOM 2470 C C . ALA B 1 133 ? 15.477 -21.297 -7.867 1 91 133 ALA B C 1
ATOM 2472 O O . ALA B 1 133 ? 15.242 -22.344 -8.477 1 91 133 ALA B O 1
ATOM 2473 N N . GLU B 1 134 ? 15.758 -21.203 -6.609 1 89.62 134 GLU B N 1
ATOM 2474 C CA . GLU B 1 134 ? 15.891 -22.422 -5.82 1 89.62 134 GLU B CA 1
ATOM 2475 C C . GLU B 1 134 ? 14.555 -23.156 -5.711 1 89.62 134 GLU B C 1
ATOM 2477 O O . GLU B 1 134 ? 14.5 -24.391 -5.848 1 89.62 134 GLU B O 1
ATOM 2482 N N . GLU B 1 135 ? 13.594 -22.484 -5.531 1 91.06 135 GLU B N 1
ATOM 2483 C CA . GLU B 1 135 ? 12.273 -23.094 -5.371 1 91.06 135 GLU B CA 1
ATOM 2484 C C . GLU B 1 135 ? 11.758 -23.656 -6.691 1 91.06 135 GLU B C 1
ATOM 2486 O O . GLU B 1 135 ? 11.125 -24.703 -6.719 1 91.06 135 GLU B O 1
ATOM 2491 N N . LEU B 1 136 ? 11.961 -22.984 -7.742 1 90.44 136 LEU B N 1
ATOM 2492 C CA . LEU B 1 136 ? 11.5 -23.438 -9.047 1 90.44 136 LEU B CA 1
ATOM 2493 C C . LEU B 1 136 ? 12.281 -24.672 -9.5 1 90.44 136 LEU B C 1
ATOM 2495 O O . LEU B 1 136 ? 11.742 -25.547 -10.18 1 90.44 136 LEU B O 1
ATOM 2499 N N . LYS B 1 137 ? 13.469 -24.734 -9.133 1 86.12 137 LYS B N 1
ATOM 2500 C CA . LYS B 1 137 ? 14.289 -25.906 -9.438 1 86.12 137 LYS B CA 1
ATOM 2501 C C . LYS B 1 137 ? 13.789 -27.125 -8.68 1 86.12 137 LYS B C 1
ATOM 2503 O O . LYS B 1 137 ? 13.727 -28.219 -9.234 1 86.12 137 LYS B O 1
ATOM 2508 N N . SER B 1 138 ? 13.422 -26.922 -7.496 1 86.25 138 SER B N 1
ATOM 2509 C CA . SER B 1 138 ? 12.992 -28.016 -6.637 1 86.25 138 SER B CA 1
ATOM 2510 C C . SER B 1 138 ? 11.594 -28.5 -7.016 1 86.25 138 SER B C 1
ATOM 2512 O O . SER B 1 138 ? 11.297 -29.688 -6.906 1 86.25 138 SER B O 1
ATOM 2514 N N . ALA B 1 139 ? 10.695 -27.641 -7.375 1 77.88 139 ALA B N 1
ATOM 2515 C CA . ALA B 1 139 ? 9.289 -27.969 -7.605 1 77.88 139 ALA B CA 1
ATOM 2516 C C . ALA B 1 139 ? 9.086 -28.609 -8.977 1 77.88 139 ALA B C 1
ATOM 2518 O O . ALA B 1 139 ? 8.078 -29.266 -9.219 1 77.88 139 ALA B O 1
ATOM 2519 N N . GLN B 1 140 ? 10.078 -28.734 -9.828 1 68.31 140 GLN B N 1
ATOM 2520 C CA . GLN B 1 140 ? 9.969 -29.312 -11.164 1 68.31 140 GLN B CA 1
ATOM 2521 C C . GLN B 1 140 ? 8.68 -28.875 -11.852 1 68.31 140 GLN B C 1
ATOM 2523 O O . GLN B 1 140 ? 7.98 -29.688 -12.461 1 68.31 140 GLN B O 1
ATOM 2528 N N . THR B 1 141 ? 8.188 -27.688 -11.578 1 71.44 141 THR B N 1
ATOM 2529 C CA . THR B 1 141 ? 6.934 -27.203 -12.148 1 71.44 141 THR B CA 1
ATOM 2530 C C . THR B 1 141 ? 7.117 -26.797 -13.602 1 71.44 141 THR B C 1
ATOM 2532 O O . THR B 1 141 ? 8.18 -26.297 -13.984 1 71.44 141 THR B O 1
ATOM 2535 N N . ALA B 1 142 ? 6.074 -27.109 -14.367 1 81.5 142 ALA B N 1
ATOM 2536 C CA . ALA B 1 142 ? 6.086 -26.688 -15.766 1 81.5 142 ALA B CA 1
ATOM 2537 C C . ALA B 1 142 ? 6.02 -25.156 -15.883 1 81.5 142 ALA B C 1
ATOM 2539 O O . ALA B 1 142 ? 5.172 -24.516 -15.25 1 81.5 142 ALA B O 1
ATOM 2540 N N . LEU B 1 143 ? 7.004 -24.641 -16.562 1 87.38 143 LEU B N 1
ATOM 2541 C CA . LEU B 1 143 ? 7.078 -23.188 -16.75 1 87.38 143 LEU B CA 1
ATOM 2542 C C . LEU B 1 143 ? 6.664 -22.797 -18.172 1 87.38 143 LEU B C 1
ATOM 2544 O O . LEU B 1 143 ? 6.934 -23.531 -19.125 1 87.38 143 LEU B O 1
ATOM 2548 N N . THR B 1 144 ? 5.961 -21.75 -18.281 1 87.75 144 THR B N 1
ATOM 2549 C CA . THR B 1 144 ? 5.676 -21.156 -19.578 1 87.75 144 THR B CA 1
ATOM 2550 C C . THR B 1 144 ? 6.938 -20.562 -20.203 1 87.75 144 THR B C 1
ATOM 2552 O O . THR B 1 144 ? 7.969 -20.453 -19.531 1 87.75 144 THR B O 1
ATOM 2555 N N . ALA B 1 145 ? 6.844 -20.203 -21.438 1 90.38 145 ALA B N 1
ATOM 2556 C CA . ALA B 1 145 ? 8 -19.672 -22.156 1 90.38 145 ALA B CA 1
ATOM 2557 C C . ALA B 1 145 ? 8.5 -18.391 -21.484 1 90.38 145 ALA B C 1
ATOM 2559 O O . ALA B 1 145 ? 9.695 -18.25 -21.203 1 90.38 145 ALA B O 1
ATOM 2560 N N . PRO B 1 146 ? 7.625 -17.438 -21.172 1 89.06 146 PRO B N 1
ATOM 2561 C CA . PRO B 1 146 ? 8.109 -16.219 -20.5 1 89.06 146 PRO B CA 1
ATOM 2562 C C . PRO B 1 146 ? 8.703 -16.516 -19.125 1 89.06 146 PRO B C 1
ATOM 2564 O O . PRO B 1 146 ? 9.68 -15.867 -18.719 1 89.06 146 PRO B O 1
ATOM 2567 N N . GLU B 1 147 ? 8.133 -17.406 -18.469 1 91.75 147 GLU B N 1
ATOM 2568 C CA . GLU B 1 147 ? 8.648 -17.781 -17.156 1 91.75 147 GLU B CA 1
ATOM 2569 C C . GLU B 1 147 ? 10.039 -18.406 -17.266 1 91.75 147 GLU B C 1
ATOM 2571 O O . GLU B 1 147 ? 10.914 -18.125 -16.453 1 91.75 147 GLU B O 1
ATOM 2576 N N . SER B 1 148 ? 10.211 -19.297 -18.234 1 92.44 148 SER B N 1
ATOM 2577 C CA . SER B 1 148 ? 11.508 -19.922 -18.469 1 92.44 148 SER B CA 1
ATOM 2578 C C . SER B 1 148 ? 12.578 -18.891 -18.797 1 92.44 148 SER B C 1
ATOM 2580 O O . SER B 1 148 ? 13.703 -18.984 -18.297 1 92.44 148 SER B O 1
ATOM 2582 N N . LYS B 1 149 ? 12.156 -17.969 -19.625 1 92.81 149 LYS B N 1
ATOM 2583 C CA . LYS B 1 149 ? 13.094 -16.906 -19.969 1 92.81 149 LYS B CA 1
ATOM 2584 C C . LYS B 1 149 ? 13.492 -16.094 -18.734 1 92.81 149 LYS B C 1
ATOM 2586 O O . LYS B 1 149 ? 14.664 -15.758 -18.562 1 92.81 149 LYS B O 1
ATOM 2591 N N . ALA B 1 150 ? 12.523 -15.836 -17.906 1 92.94 150 ALA B N 1
ATOM 2592 C CA . ALA B 1 150 ? 12.797 -15.094 -16.672 1 92.94 150 ALA B CA 1
ATOM 2593 C C . ALA B 1 150 ? 13.719 -15.891 -15.75 1 92.94 150 ALA B C 1
ATOM 2595 O O . ALA B 1 150 ? 14.625 -15.32 -15.133 1 92.94 150 ALA B O 1
ATOM 2596 N N . LEU B 1 151 ? 13.453 -17.109 -15.641 1 92.44 151 LEU B N 1
ATOM 2597 C CA . LEU B 1 151 ? 14.281 -17.969 -14.797 1 92.44 151 LEU B CA 1
ATOM 2598 C C . LEU B 1 151 ? 15.719 -18.016 -15.32 1 92.44 151 LEU B C 1
ATOM 2600 O O . LEU B 1 151 ? 16.672 -17.938 -14.539 1 92.44 151 LEU B O 1
ATOM 2604 N N . GLN B 1 152 ? 15.875 -18.141 -16.594 1 92.38 152 GLN B N 1
ATOM 2605 C CA . GLN B 1 152 ? 17.203 -18.156 -17.203 1 92.38 152 GLN B CA 1
ATOM 2606 C C . GLN B 1 152 ? 17.953 -16.859 -16.906 1 92.38 152 GLN B C 1
ATOM 2608 O O . GLN B 1 152 ? 19.141 -16.875 -16.625 1 92.38 152 GLN B O 1
ATOM 2613 N N . ALA B 1 153 ? 17.203 -15.789 -16.969 1 91.38 153 ALA B N 1
ATOM 2614 C CA . ALA B 1 153 ? 17.797 -14.492 -16.688 1 91.38 153 ALA B CA 1
ATOM 2615 C C . ALA B 1 153 ? 18.297 -14.422 -15.25 1 91.38 153 ALA B C 1
ATOM 2617 O O . ALA B 1 153 ? 19.375 -13.875 -14.984 1 91.38 153 ALA B O 1
ATOM 2618 N N . ILE B 1 154 ? 17.562 -14.977 -14.359 1 91 154 ILE B N 1
ATOM 2619 C CA . ILE B 1 154 ? 17.938 -14.984 -12.953 1 91 154 ILE B CA 1
ATOM 2620 C C . ILE B 1 154 ? 19.188 -15.852 -12.766 1 91 154 ILE B C 1
ATOM 2622 O O . ILE B 1 154 ? 20.125 -15.469 -12.055 1 91 154 ILE B O 1
ATOM 2626 N N . GLN B 1 155 ? 19.188 -16.922 -13.352 1 89.75 155 GLN B N 1
ATOM 2627 C CA . GLN B 1 155 ? 20.25 -17.906 -13.156 1 89.75 155 GLN B CA 1
ATOM 2628 C C . GLN B 1 155 ? 21.547 -17.453 -13.812 1 89.75 155 GLN B C 1
ATOM 2630 O O . GLN B 1 155 ? 22.641 -17.891 -13.438 1 89.75 155 GLN B O 1
ATOM 2635 N N . SER B 1 156 ? 21.438 -16.609 -14.766 1 88.69 156 SER B N 1
ATOM 2636 C CA . SER B 1 156 ? 22.625 -16.125 -15.469 1 88.69 156 SER B CA 1
ATOM 2637 C C . SER B 1 156 ? 23.344 -15.047 -14.672 1 88.69 156 SER B C 1
ATOM 2639 O O . SER B 1 156 ? 24.484 -14.695 -14.984 1 88.69 156 SER B O 1
ATOM 2641 N N . ARG B 1 157 ? 22.734 -14.648 -13.617 1 82.12 157 ARG B N 1
ATOM 2642 C CA . ARG B 1 157 ? 23.359 -13.609 -12.812 1 82.12 157 ARG B CA 1
ATOM 2643 C C . ARG B 1 157 ? 24.25 -14.211 -11.734 1 82.12 157 ARG B C 1
ATOM 2645 O O . ARG B 1 157 ? 23.938 -15.281 -11.195 1 82.12 157 ARG B O 1
ATOM 2652 N N . ARG B 1 158 ? 25.328 -13.539 -11.422 1 72.81 158 ARG B N 1
ATOM 2653 C CA . ARG B 1 158 ? 26.297 -13.969 -10.414 1 72.81 158 ARG B CA 1
ATOM 2654 C C . ARG B 1 158 ? 25.672 -13.93 -9.016 1 72.81 158 ARG B C 1
ATOM 2656 O O . ARG B 1 158 ? 25.047 -12.938 -8.633 1 72.81 158 ARG B O 1
ATOM 2663 N N . PRO B 1 159 ? 25.797 -15.125 -8.289 1 65.81 159 PRO B N 1
ATOM 2664 C CA . PRO B 1 159 ? 25.203 -15.148 -6.949 1 65.81 159 PRO B CA 1
ATOM 2665 C C . PRO B 1 159 ? 25.922 -14.219 -5.973 1 65.81 159 PRO B C 1
ATOM 2667 O O . PRO B 1 159 ? 27.141 -14.039 -6.066 1 65.81 159 PRO B O 1
ATOM 2670 N N . MET B 1 160 ? 25.156 -13.43 -5.34 1 62.47 160 MET B N 1
ATOM 2671 C CA . MET B 1 160 ? 25.781 -12.594 -4.316 1 62.47 160 MET B CA 1
ATOM 2672 C C . MET B 1 160 ? 26.234 -13.43 -3.131 1 62.47 160 MET B C 1
ATOM 2674 O O . MET B 1 160 ? 25.688 -14.508 -2.877 1 62.47 160 MET B O 1
ATOM 2678 N N . PRO B 1 161 ? 27.203 -12.859 -2.312 1 59.66 161 PRO B N 1
ATOM 2679 C CA . PRO B 1 161 ? 27.812 -13.578 -1.193 1 59.66 161 PRO B CA 1
ATOM 2680 C C . PRO B 1 161 ? 26.781 -14.156 -0.231 1 59.66 161 PRO B C 1
ATOM 2682 O O . PRO B 1 161 ? 25.625 -13.711 -0.213 1 59.66 161 PRO B O 1
ATOM 2685 N N . GLY B 1 162 ? 26.953 -15.102 0.659 1 56.38 162 GLY B N 1
ATOM 2686 C CA . GLY B 1 162 ? 26.312 -16.078 1.52 1 56.38 162 GLY B CA 1
ATOM 2687 C C . GLY B 1 162 ? 25.141 -15.523 2.299 1 56.38 162 GLY B C 1
ATOM 2688 O O . GLY B 1 162 ? 24.875 -14.32 2.26 1 56.38 162 GLY B O 1
ATOM 2689 N N . PRO B 1 163 ? 24.359 -16.469 2.979 1 56.53 163 PRO B N 1
ATOM 2690 C CA . PRO B 1 163 ? 23.094 -16.328 3.717 1 56.53 163 PRO B CA 1
ATOM 2691 C C . PRO B 1 163 ? 23.172 -15.273 4.812 1 56.53 163 PRO B C 1
ATOM 2693 O O . PRO B 1 163 ? 22.172 -14.602 5.094 1 56.53 163 PRO B O 1
ATOM 2696 N N . THR B 1 164 ? 24.219 -15.242 5.605 1 58.22 164 THR B N 1
ATOM 2697 C CA . THR B 1 164 ? 24.312 -14.391 6.785 1 58.22 164 THR B CA 1
ATOM 2698 C C . THR B 1 164 ? 24.094 -12.93 6.418 1 58.22 164 THR B C 1
ATOM 2700 O O . THR B 1 164 ? 23.359 -12.211 7.098 1 58.22 164 THR B O 1
ATOM 2703 N N . SER B 1 165 ? 24.547 -12.656 5.254 1 67.38 165 SER B N 1
ATOM 2704 C CA . SER B 1 165 ? 24.5 -11.258 4.84 1 67.38 165 SER B CA 1
ATOM 2705 C C . SER B 1 165 ? 23.094 -10.844 4.426 1 67.38 165 SER B C 1
ATOM 2707 O O . SER B 1 165 ? 22.656 -9.727 4.707 1 67.38 165 SER B O 1
ATOM 2709 N N . CYS B 1 166 ? 22.297 -11.859 4.223 1 65.81 166 CYS B N 1
ATOM 2710 C CA . CYS B 1 166 ? 20.969 -11.555 3.707 1 65.81 166 CYS B CA 1
ATOM 2711 C C . CYS B 1 166 ? 20 -11.258 4.844 1 65.81 166 CYS B C 1
ATOM 2713 O O . CYS B 1 166 ? 19.234 -10.297 4.77 1 65.81 166 CYS B O 1
ATOM 2715 N N . ARG B 1 167 ? 20.047 -12.078 5.883 1 75.19 167 ARG B N 1
ATOM 2716 C CA . ARG B 1 167 ? 19.172 -11.852 7.027 1 75.19 167 ARG B CA 1
ATOM 2717 C C . ARG B 1 167 ? 19.422 -10.484 7.652 1 75.19 167 ARG B C 1
ATOM 2719 O O . ARG B 1 167 ? 18.484 -9.797 8.055 1 75.19 167 ARG B O 1
ATOM 2726 N N . VAL B 1 168 ? 20.625 -10.195 7.648 1 78.5 168 VAL B N 1
ATOM 2727 C CA . VAL B 1 168 ? 21.016 -8.914 8.234 1 78.5 168 VAL B CA 1
ATOM 2728 C C . VAL B 1 168 ? 20.484 -7.77 7.371 1 78.5 168 VAL B C 1
ATOM 2730 O O . VAL B 1 168 ? 19.953 -6.785 7.891 1 78.5 168 VAL B O 1
ATOM 2733 N N . HIS B 1 169 ? 20.5 -7.969 6.102 1 83.38 169 HIS B N 1
ATOM 2734 C CA . HIS B 1 169 ? 20.047 -6.914 5.199 1 83.38 169 HIS B CA 1
ATOM 2735 C C . HIS B 1 169 ? 18.531 -6.793 5.215 1 83.38 169 HIS B C 1
ATOM 2737 O O . HIS B 1 169 ? 17.984 -5.688 5.133 1 83.38 169 HIS B O 1
ATOM 2743 N N . HIS B 1 170 ? 17.875 -7.945 5.332 1 88.06 170 HIS B N 1
ATOM 2744 C CA . HIS B 1 170 ? 16.422 -7.902 5.43 1 88.06 170 HIS B CA 1
ATOM 2745 C C . HIS B 1 170 ? 15.977 -7.191 6.703 1 88.06 170 HIS B C 1
ATOM 2747 O O . HIS B 1 170 ? 15.094 -6.324 6.66 1 88.06 170 HIS B O 1
ATOM 2753 N N . GLY B 1 171 ? 16.641 -7.59 7.777 1 90.69 171 GLY B N 1
ATOM 2754 C CA . GLY B 1 171 ? 16.359 -6.914 9.031 1 90.69 171 GLY B CA 1
ATOM 2755 C C . GLY B 1 171 ? 16.641 -5.422 8.984 1 90.69 171 GLY B C 1
ATOM 2756 O O . GLY B 1 171 ? 15.844 -4.621 9.484 1 90.69 171 GLY B O 1
ATOM 2757 N N . ALA B 1 172 ? 17.719 -5.086 8.398 1 92.5 172 ALA B N 1
ATOM 2758 C CA . ALA B 1 172 ? 18.078 -3.676 8.266 1 92.5 172 ALA B CA 1
ATOM 2759 C C . ALA B 1 172 ? 17.047 -2.926 7.426 1 92.5 172 ALA B C 1
ATOM 2761 O O . ALA B 1 172 ? 16.734 -1.771 7.715 1 92.5 172 ALA B O 1
ATOM 2762 N N . TYR B 1 173 ? 16.609 -3.545 6.434 1 93.81 173 TYR B N 1
ATOM 2763 C CA . TYR B 1 173 ? 15.609 -2.92 5.578 1 93.81 173 TYR B CA 1
ATOM 2764 C C . TYR B 1 173 ? 14.312 -2.682 6.344 1 93.81 173 TYR B C 1
ATOM 2766 O O . TYR B 1 173 ? 13.719 -1.604 6.254 1 93.81 173 TYR B O 1
ATOM 2774 N N . VAL B 1 174 ? 13.891 -3.666 7.098 1 95.56 174 VAL B N 1
ATOM 2775 C CA . VAL B 1 174 ? 12.672 -3.551 7.895 1 95.56 174 VAL B CA 1
ATOM 2776 C C . VAL B 1 174 ? 12.828 -2.434 8.922 1 95.56 174 VAL B C 1
ATOM 2778 O O . VAL B 1 174 ? 11.93 -1.612 9.102 1 95.56 174 VAL B O 1
ATOM 2781 N N . VAL B 1 175 ? 13.93 -2.436 9.555 1 96.88 175 VAL B N 1
ATOM 2782 C CA . VAL B 1 175 ? 14.211 -1.376 10.516 1 96.88 175 VAL B CA 1
ATOM 2783 C C . VAL B 1 175 ? 14.188 -0.02 9.82 1 96.88 175 VAL B C 1
ATOM 2785 O O . VAL B 1 175 ? 13.688 0.961 10.375 1 96.88 175 VAL B O 1
ATOM 2788 N N . GLY B 1 176 ? 14.75 0.069 8.609 1 97.88 176 GLY B N 1
ATOM 2789 C CA . GLY B 1 176 ? 14.695 1.293 7.82 1 97.88 176 GLY B CA 1
ATOM 2790 C C . GLY B 1 176 ? 13.281 1.763 7.547 1 97.88 176 GLY B C 1
ATOM 2791 O O . GLY B 1 176 ? 12.992 2.961 7.605 1 97.88 176 GLY B O 1
ATOM 2792 N N . GLU B 1 177 ? 12.414 0.804 7.25 1 98.31 177 GLU B N 1
ATOM 2793 C CA . GLU B 1 177 ? 11.016 1.149 7.023 1 98.31 177 GLU B CA 1
ATOM 2794 C C . GLU B 1 177 ? 10.391 1.764 8.273 1 98.31 177 GLU B C 1
ATOM 2796 O O . GLU B 1 177 ? 9.711 2.791 8.188 1 98.31 177 GLU B O 1
ATOM 2801 N N . LEU B 1 178 ? 10.617 1.163 9.398 1 98.25 178 LEU B N 1
ATOM 2802 C CA . LEU B 1 178 ? 10.07 1.654 10.656 1 98.25 178 LEU B CA 1
ATOM 2803 C C . LEU B 1 178 ? 10.672 3.008 11.023 1 98.25 178 LEU B C 1
ATOM 2805 O O . LEU B 1 178 ? 9.969 3.893 11.516 1 98.25 178 LEU B O 1
ATOM 2809 N N . LEU B 1 179 ? 11.914 3.113 10.766 1 98.62 179 LEU B N 1
ATOM 2810 C CA . LEU B 1 179 ? 12.594 4.375 11.039 1 98.62 179 LEU B CA 1
ATOM 2811 C C . LEU B 1 179 ? 12.039 5.492 10.164 1 98.62 179 LEU B C 1
ATOM 2813 O O . LEU B 1 179 ? 11.82 6.609 10.641 1 98.62 179 LEU B O 1
ATOM 2817 N N . LYS B 1 180 ? 11.812 5.258 8.898 1 98.81 180 LYS B N 1
ATOM 2818 C CA . LYS B 1 180 ? 11.219 6.273 8.023 1 98.81 180 LYS B CA 1
ATOM 2819 C C . LYS B 1 180 ? 9.852 6.703 8.539 1 98.81 180 LYS B C 1
ATOM 2821 O O . LYS B 1 180 ? 9.547 7.895 8.586 1 98.81 180 LYS B O 1
ATOM 2826 N N . ILE B 1 181 ? 9.039 5.738 8.93 1 98.62 181 ILE B N 1
ATOM 2827 C CA . ILE B 1 181 ? 7.719 6.066 9.445 1 98.62 181 ILE B CA 1
ATOM 2828 C C . ILE B 1 181 ? 7.852 6.965 10.68 1 98.62 181 ILE B C 1
ATOM 2830 O O . ILE B 1 181 ? 7.188 7.996 10.773 1 98.62 181 ILE B O 1
ATOM 2834 N N . ALA B 1 182 ? 8.75 6.586 11.586 1 98.06 182 ALA B N 1
ATOM 2835 C CA . ALA B 1 182 ? 8.953 7.355 12.812 1 98.06 182 ALA B CA 1
ATOM 2836 C C . ALA B 1 182 ? 9.43 8.773 12.492 1 98.06 182 ALA B C 1
ATOM 2838 O O . ALA B 1 182 ? 8.945 9.742 13.086 1 98.06 182 ALA B O 1
ATOM 2839 N N . LEU B 1 183 ? 10.352 8.891 11.594 1 98.31 183 LEU B N 1
ATOM 2840 C CA . LEU B 1 183 ? 10.891 10.188 11.211 1 98.31 183 LEU B CA 1
ATOM 2841 C C . LEU B 1 183 ? 9.828 11.055 10.539 1 98.31 183 LEU B C 1
ATOM 2843 O O . LEU B 1 183 ? 9.734 12.25 10.812 1 98.31 183 LEU B O 1
ATOM 2847 N N . LEU B 1 184 ? 9.047 10.438 9.711 1 98.12 184 LEU B N 1
ATOM 2848 C CA . LEU B 1 184 ? 8.016 11.18 8.992 1 98.12 184 LEU B CA 1
ATOM 2849 C C . LEU B 1 184 ? 6.93 11.656 9.953 1 98.12 184 LEU B C 1
ATOM 2851 O O . LEU B 1 184 ? 6.434 12.781 9.82 1 98.12 184 LEU B O 1
ATOM 2855 N N . VAL B 1 185 ? 6.602 10.82 10.922 1 96.62 185 VAL B N 1
ATOM 2856 C CA . VAL B 1 185 ? 5.641 11.227 11.945 1 96.62 185 VAL B CA 1
ATOM 2857 C C . VAL B 1 185 ? 6.23 12.344 12.797 1 96.62 185 VAL B C 1
ATOM 2859 O O . VAL B 1 185 ? 5.539 13.312 13.117 1 96.62 185 VAL B O 1
ATOM 2862 N N . ALA B 1 186 ? 7.508 12.258 13.117 1 95.62 186 ALA B N 1
ATOM 2863 C CA . ALA B 1 186 ? 8.188 13.32 13.852 1 95.62 186 ALA B CA 1
ATOM 2864 C C . ALA B 1 186 ? 8.195 14.617 13.047 1 95.62 186 ALA B C 1
ATOM 2866 O O . ALA B 1 186 ? 7.988 15.703 13.602 1 95.62 186 ALA B O 1
ATOM 2867 N N . TYR B 1 187 ? 8.469 14.57 11.742 1 95.25 187 TYR B N 1
ATOM 2868 C CA . TYR B 1 187 ? 8.445 15.727 10.859 1 95.25 187 TYR B CA 1
ATOM 2869 C C . TYR B 1 187 ? 7.09 16.422 10.898 1 95.25 187 TYR B C 1
ATOM 2871 O O . TYR B 1 187 ? 7.012 17.656 10.984 1 95.25 187 TYR B O 1
ATOM 2879 N N . ALA B 1 188 ? 6.062 15.578 10.852 1 94 188 ALA B N 1
ATOM 2880 C CA . ALA B 1 188 ? 4.695 16.094 10.805 1 94 188 ALA B CA 1
ATOM 2881 C C . ALA B 1 188 ? 4.312 16.734 12.141 1 94 188 ALA B C 1
ATOM 2883 O O . ALA B 1 188 ? 3.496 17.656 12.18 1 94 188 ALA B O 1
ATOM 2884 N N . SER B 1 189 ? 4.879 16.297 13.242 1 90.12 189 SER B N 1
ATOM 2885 C CA . SER B 1 189 ? 4.523 16.766 14.578 1 90.12 189 SER B CA 1
ATOM 2886 C C . SER B 1 189 ? 5.277 18.031 14.945 1 90.12 189 SER B C 1
ATOM 2888 O O . SER B 1 189 ? 4.977 18.672 15.953 1 90.12 189 SER B O 1
ATOM 2890 N N . GLY B 1 190 ? 6.328 18.281 14.211 1 81.75 190 GLY B N 1
ATOM 2891 C CA . GLY B 1 190 ? 7.148 19.438 14.555 1 81.75 190 GLY B CA 1
ATOM 2892 C C . GLY B 1 190 ? 6.414 20.75 14.422 1 81.75 190 GLY B C 1
ATOM 2893 O O . GLY B 1 190 ? 5.414 20.844 13.703 1 81.75 190 GLY B O 1
ATOM 2894 N N . LYS B 1 191 ? 6.73 21.797 15.43 1 62.25 191 LYS B N 1
ATOM 2895 C CA . LYS B 1 191 ? 6.156 23.125 15.484 1 62.25 191 LYS B CA 1
ATOM 2896 C C . LYS B 1 191 ? 6.566 23.953 14.273 1 62.25 191 LYS B C 1
ATOM 2898 O O . LYS B 1 191 ? 7.66 23.781 13.734 1 62.25 191 LYS B O 1
ATOM 2903 N N . SER B 1 192 ? 5.516 24.297 13.438 1 52.31 192 SER B N 1
ATOM 2904 C CA . SER B 1 192 ? 5.809 25.266 12.375 1 52.31 192 SER B CA 1
ATOM 2905 C C . SER B 1 192 ? 6.738 26.359 12.867 1 52.31 192 SER B C 1
ATOM 2907 O O . SER B 1 192 ? 6.477 26.984 13.906 1 52.31 192 SER B O 1
ATOM 2909 N N . ASP B 1 193 ? 7.988 26.266 12.719 1 39.75 193 ASP B N 1
ATOM 2910 C CA . ASP B 1 193 ? 8.68 27.531 12.938 1 39.75 193 ASP B CA 1
ATOM 2911 C C . ASP B 1 193 ? 8.062 28.641 12.102 1 39.75 193 ASP B C 1
ATOM 2913 O O . ASP B 1 193 ? 7.617 28.406 10.969 1 39.75 193 ASP B O 1
#